Protein AF-0000000085158916 (afdb_homodimer)

Radius of gyration: 24.55 Å; Cα contacts (8 Å, |Δi|>4): 1055; chains: 2; bounding box: 52×73×57 Å

Nearest PDB structures (foldseek):
  4q3l-assembly2_F  TM=7.554E-01  e=3.926E-14  unidentified
  1c4x-assembly1_A  TM=7.833E-01  e=1.422E-12  Rhodococcus jostii RHA1
  1u2e-assembly2_D  TM=7.430E-01  e=1.269E-12  Escherichia coli
  2puh-assembly1_A  TM=7.429E-01  e=1.687E-12  Paraburkholderia xenovorans
  2og1-assembly1_A  TM=7.096E-01  e=4.199E-12  Paraburkholderia xenovorans LB400

InterPro domains:
  IPR000073 Alpha/beta hydrolase fold-1 [PF00561] (23-254)
  IPR000073 Alpha/beta hydrolase fold-1 [PR00111] (45-60)
  IPR000073 Alpha/beta hydrolase fold-1 [PR00111] (90-103)
  IPR000073 Alpha/beta hydrolase fold-1 [PR00111] (211-225)
  IPR029058 Alpha/Beta hydrolase fold [G3DSA:3.40.50.1820] (5-267)
  IPR029058 Alpha/Beta hydrolase fold [SSF53474] (17-265)
  IPR050266 AB hydrolase superfamily [PTHR43798] (17-267)

Structure (mmCIF, N/CA/C/O backbone):
data_AF-0000000085158916-model_v1
#
loop_
_entity.id
_entity.type
_entity.pdbx_description
1 polymer 'ESTERASE/LIPASE 1'
#
loop_
_atom_site.group_PDB
_atom_site.id
_atom_site.type_symbol
_atom_site.label_atom_id
_atom_site.label_alt_id
_atom_site.label_comp_id
_atom_site.label_asym_id
_atom_site.label_entity_id
_atom_site.label_seq_id
_atom_site.pdbx_PDB_ins_code
_atom_site.Cartn_x
_atom_site.Cartn_y
_atom_site.Cartn_z
_atom_site.occupancy
_atom_site.B_iso_or_equiv
_atom_site.auth_seq_id
_atom_site.auth_comp_id
_atom_site.auth_asym_id
_atom_site.auth_atom_id
_atom_site.pdbx_PDB_model_num
ATOM 1 N N . MET A 1 1 ? -24.906 22.922 -4.805 1 52.09 1 MET A N 1
ATOM 2 C CA . MET A 1 1 ? -23.719 22.844 -5.652 1 52.09 1 MET A CA 1
ATOM 3 C C . MET A 1 1 ? -23.172 21.422 -5.707 1 52.09 1 MET A C 1
ATOM 5 O O . MET A 1 1 ? -23.25 20.688 -4.723 1 52.09 1 MET A O 1
ATOM 9 N N . ASN A 1 2 ? -22.891 20.906 -6.875 1 73.06 2 ASN A N 1
ATOM 10 C CA . ASN A 1 2 ? -22.438 19.531 -7.07 1 73.06 2 ASN A CA 1
ATOM 11 C C . ASN A 1 2 ? -21.078 19.297 -6.441 1 73.06 2 ASN A C 1
ATOM 13 O O . ASN A 1 2 ? -20.125 20.031 -6.707 1 73.06 2 ASN A O 1
ATOM 17 N N . GLN A 1 3 ? -20.969 18.641 -5.242 1 89.44 3 GLN A N 1
ATOM 18 C CA . GLN A 1 3 ? -19.75 18.359 -4.504 1 89.44 3 GLN A CA 1
ATOM 19 C C . GLN A 1 3 ? -19.172 17 -4.879 1 89.44 3 GLN A C 1
ATOM 21 O O . GLN A 1 3 ? -19.922 16.094 -5.281 1 89.44 3 GLN A O 1
ATOM 26 N N . THR A 1 4 ? -17.812 17.062 -4.84 1 93.94 4 THR A N 1
ATOM 27 C CA . THR A 1 4 ? -17.125 15.797 -5.078 1 93.94 4 THR A CA 1
ATOM 28 C C . THR A 1 4 ? -17.578 14.727 -4.086 1 93.94 4 THR A C 1
ATOM 30 O O . THR A 1 4 ? -17.672 14.992 -2.885 1 93.94 4 THR A O 1
ATOM 33 N N . LYS A 1 5 ? -17.984 13.609 -4.656 1 94.62 5 LYS A N 1
ATOM 34 C CA . LYS A 1 5 ? -18.422 12.492 -3.82 1 94.62 5 LYS A CA 1
ATOM 35 C C . LYS A 1 5 ? -17.219 11.641 -3.381 1 94.62 5 LYS A C 1
ATOM 37 O O . LYS A 1 5 ? -16.203 11.586 -4.078 1 94.62 5 LYS A O 1
ATOM 42 N N . ILE A 1 6 ? -17.328 11 -2.258 1 96.5 6 ILE A N 1
ATOM 43 C CA . ILE A 1 6 ? -16.297 10.125 -1.718 1 96.5 6 ILE A CA 1
ATOM 44 C C . ILE A 1 6 ? -15.906 9.078 -2.762 1 96.5 6 ILE A C 1
ATOM 46 O O . ILE A 1 6 ? -14.727 8.781 -2.943 1 96.5 6 ILE A O 1
ATOM 50 N N . SER A 1 7 ? -16.906 8.562 -3.482 1 94.69 7 SER A N 1
ATOM 51 C CA . SER A 1 7 ? -16.703 7.5 -4.457 1 94.69 7 SER A CA 1
ATOM 52 C C . SER A 1 7 ? -15.883 7.992 -5.645 1 94.69 7 SER A C 1
ATOM 54 O O . SER A 1 7 ? -15.398 7.188 -6.445 1 94.69 7 SER A O 1
ATOM 56 N N . GLU A 1 8 ? -15.711 9.281 -5.781 1 96.5 8 GLU A N 1
ATOM 57 C CA . GLU A 1 8 ? -14.969 9.852 -6.895 1 96.5 8 GLU A CA 1
ATOM 58 C C . GLU A 1 8 ? -13.5 10.055 -6.531 1 96.5 8 GLU A C 1
ATOM 60 O O . GLU A 1 8 ? -12.703 10.508 -7.355 1 96.5 8 GLU A O 1
ATOM 65 N N . CYS A 1 9 ? -13.156 9.703 -5.328 1 97.75 9 CYS A N 1
ATOM 66 C CA . CYS A 1 9 ? -11.789 9.883 -4.848 1 97.75 9 CYS A CA 1
ATOM 67 C C . CYS A 1 9 ? -11.109 8.547 -4.613 1 97.75 9 CYS A C 1
ATOM 69 O O . CYS A 1 9 ? -11.734 7.602 -4.125 1 97.75 9 CYS A O 1
ATOM 71 N N . LYS A 1 10 ? -9.875 8.484 -4.945 1 97.56 10 LYS A N 1
ATOM 72 C CA . LYS A 1 10 ? -9.109 7.254 -4.738 1 97.56 10 LYS A CA 1
ATOM 73 C C . LYS A 1 10 ? -8.961 6.945 -3.254 1 97.56 10 LYS A C 1
ATOM 75 O O . LYS A 1 10 ? -8.688 7.84 -2.451 1 97.56 10 LYS A O 1
ATOM 80 N N . GLN A 1 11 ? -9.156 5.664 -2.891 1 97.88 11 GLN A N 1
ATOM 81 C CA . GLN A 1 11 ? -9.117 5.324 -1.473 1 97.88 11 GLN A CA 1
ATOM 82 C C . GLN A 1 11 ? -8.398 3.996 -1.243 1 97.88 11 GLN A C 1
ATOM 84 O O . GLN A 1 11 ? -8.391 3.133 -2.125 1 97.88 11 GLN A O 1
ATOM 89 N N . LEU A 1 12 ? -7.816 3.879 -0.162 1 98.38 12 LEU A N 1
ATOM 90 C CA . LEU A 1 12 ? -7.18 2.676 0.365 1 98.38 12 LEU A CA 1
ATOM 91 C C . LEU A 1 12 ? -7.973 2.115 1.542 1 98.38 12 LEU A C 1
ATOM 93 O O . LEU A 1 12 ? -8.352 2.857 2.449 1 98.38 12 LEU A O 1
ATOM 97 N N . ARG A 1 13 ? -8.211 0.789 1.52 1 98.44 13 ARG A N 1
ATOM 98 C CA . ARG A 1 13 ? -8.797 0.077 2.652 1 98.44 13 ARG A CA 1
ATOM 99 C C . ARG A 1 13 ? -8.039 -1.218 2.932 1 98.44 13 ARG A C 1
ATOM 101 O O . ARG A 1 13 ? -7.922 -2.074 2.053 1 98.44 13 ARG A O 1
ATOM 108 N N . ILE A 1 14 ? -7.5 -1.266 4.082 1 98.25 14 ILE A N 1
ATOM 109 C CA . ILE A 1 14 ? -6.898 -2.49 4.598 1 98.25 14 ILE A CA 1
ATOM 110 C C . ILE A 1 14 ? -7.766 -3.062 5.719 1 98.25 14 ILE A C 1
ATOM 112 O O . ILE A 1 14 ? -8.086 -2.361 6.68 1 98.25 14 ILE A O 1
ATOM 116 N N . TYR A 1 15 ? -8.141 -4.277 5.613 1 97.31 15 TYR A N 1
ATOM 117 C CA . TYR A 1 15 ? -8.875 -4.984 6.66 1 97.31 15 TYR A CA 1
ATOM 118 C C . TYR A 1 15 ? -8.039 -6.125 7.234 1 97.31 15 TYR A C 1
ATOM 120 O O . TYR A 1 15 ? -7.438 -6.895 6.484 1 97.31 15 TYR A O 1
ATOM 128 N N . VAL A 1 16 ? -7.953 -6.145 8.492 1 95.62 16 VAL A N 1
ATOM 129 C CA . VAL A 1 16 ? -7.238 -7.227 9.164 1 95.62 16 VAL A CA 1
ATOM 130 C C . VAL A 1 16 ? -8.219 -8.039 10.016 1 95.62 16 VAL A C 1
ATOM 132 O O . VAL A 1 16 ? -9.297 -7.555 10.367 1 95.62 16 VAL A O 1
ATOM 135 N N . PRO A 1 17 ? -7.758 -9.305 10.312 1 90.25 17 PRO A N 1
ATOM 136 C CA . PRO A 1 17 ? -8.602 -10.078 11.227 1 90.25 17 PRO A CA 1
ATOM 137 C C . PRO A 1 17 ? -8.555 -9.555 12.656 1 90.25 17 PRO A C 1
ATOM 139 O O . PRO A 1 17 ? -7.477 -9.227 13.164 1 90.25 17 PRO A O 1
ATOM 142 N N . GLU A 1 18 ? -9.594 -9.453 13.32 1 90.06 18 GLU A N 1
ATOM 143 C CA . GLU A 1 18 ? -9.695 -9.031 14.711 1 90.06 18 GLU A CA 1
ATOM 144 C C . GLU A 1 18 ? -8.953 -7.715 14.945 1 90.06 18 GLU A C 1
ATOM 146 O O . GLU A 1 18 ? -8.031 -7.648 15.758 1 90.06 18 GLU A O 1
ATOM 151 N N . PRO A 1 19 ? -9.32 -6.711 14.289 1 95 19 PRO A N 1
ATOM 152 C CA . PRO A 1 19 ? -8.586 -5.445 14.359 1 95 19 PRO A CA 1
ATOM 153 C C . PRO A 1 19 ? -8.602 -4.832 15.758 1 95 19 PRO A C 1
ATOM 155 O O . PRO A 1 19 ? -9.617 -4.898 16.453 1 95 19 PRO A O 1
ATOM 158 N N . LYS A 1 20 ? -7.43 -4.234 16.188 1 95.69 20 LYS A N 1
ATOM 159 C CA . LYS A 1 20 ? -7.312 -3.484 17.438 1 95.69 20 LYS A CA 1
ATOM 160 C C . LYS A 1 20 ? -7.965 -2.111 17.312 1 95.69 20 LYS A C 1
ATOM 162 O O . LYS A 1 20 ? -8.211 -1.442 18.312 1 95.69 20 LYS A O 1
ATOM 167 N N . GLY A 1 21 ? -8.297 -1.682 16.125 1 96.56 21 GLY A N 1
ATOM 168 C CA . GLY A 1 21 ? -8.891 -0.387 15.828 1 96.56 21 GLY A CA 1
ATOM 169 C C . GLY A 1 21 ? -8.828 -0.028 14.359 1 96.56 21 GLY A C 1
ATOM 170 O O . GLY A 1 21 ? -8.398 -0.838 13.531 1 96.56 21 GLY A O 1
ATOM 171 N N . ASN A 1 22 ? -9.32 1.18 14.008 1 98.38 22 ASN A N 1
ATOM 172 C CA . ASN A 1 22 ? -9.328 1.721 12.648 1 98.38 22 ASN A CA 1
ATOM 173 C C . ASN A 1 22 ? -8.438 2.959 12.539 1 98.38 22 ASN A C 1
ATOM 175 O O . ASN A 1 22 ? -8.719 3.982 13.172 1 98.38 22 ASN A O 1
ATOM 179 N N . ILE A 1 23 ? -7.414 2.838 11.766 1 98.75 23 ILE A N 1
ATOM 180 C CA . ILE A 1 23 ? -6.551 3.992 11.531 1 98.75 23 ILE A CA 1
ATOM 181 C C . ILE A 1 23 ? -6.977 4.707 10.25 1 98.75 23 ILE A C 1
ATOM 183 O O . ILE A 1 23 ? -7.137 4.074 9.203 1 98.75 23 ILE A O 1
ATOM 187 N N . LEU A 1 24 ? -7.258 5.93 10.359 1 98.88 24 LEU A N 1
ATOM 188 C CA . LEU A 1 24 ? -7.473 6.789 9.203 1 98.88 24 LEU A CA 1
ATOM 189 C C . LEU A 1 24 ? -6.293 7.73 9 1 98.88 24 LEU A C 1
ATOM 191 O O . LEU A 1 24 ? -6.012 8.578 9.852 1 98.88 24 LEU A O 1
ATOM 195 N N . PHE A 1 25 ? -5.633 7.574 7.902 1 98.88 25 PHE A N 1
ATOM 196 C CA . PHE A 1 25 ? -4.461 8.391 7.59 1 98.88 25 PHE A CA 1
ATOM 197 C C . PHE A 1 25 ? -4.844 9.57 6.711 1 98.88 25 PHE A C 1
ATOM 199 O O . PHE A 1 25 ? -5.508 9.406 5.688 1 98.88 25 PHE A O 1
ATOM 206 N N . LEU A 1 26 ? -4.441 10.75 7.098 1 98.88 26 LEU A N 1
ATOM 207 C CA . LEU A 1 26 ? -4.652 11.984 6.352 1 98.88 26 LEU A CA 1
ATOM 208 C C . LEU A 1 26 ? -3.338 12.508 5.785 1 98.88 26 LEU A C 1
ATOM 210 O O . LEU A 1 26 ? -2.449 12.914 6.539 1 98.88 26 LEU A O 1
ATOM 214 N N . HIS A 1 27 ? -3.238 12.602 4.453 1 98.56 27 HIS A N 1
ATOM 215 C CA . HIS A 1 27 ? -2.002 12.961 3.773 1 98.56 27 HIS A CA 1
ATOM 216 C C . HIS A 1 27 ? -1.766 14.469 3.82 1 98.56 27 HIS A C 1
ATOM 218 O O . HIS A 1 27 ? -2.68 15.234 4.133 1 98.56 27 HIS A O 1
ATOM 224 N N . GLY A 1 28 ? -0.566 14.93 3.525 1 97.75 28 GLY A N 1
ATOM 225 C CA . GLY A 1 28 ? -0.169 16.328 3.523 1 97.75 28 GLY A CA 1
ATOM 226 C C . GLY A 1 28 ? -0.462 17.031 2.211 1 97.75 28 GLY A C 1
ATOM 227 O O . GLY A 1 28 ? -1.046 16.438 1.302 1 97.75 28 GLY A O 1
ATOM 228 N N . PHE A 1 29 ? -0.005 18.297 2.152 1 96.56 29 PHE A N 1
ATOM 229 C CA . PHE A 1 29 ? -0.169 19.141 0.969 1 96.56 29 PHE A CA 1
ATOM 230 C C . PHE A 1 29 ? 0.651 18.594 -0.195 1 96.56 29 PHE A C 1
ATOM 232 O O . PHE A 1 29 ? 1.81 18.219 -0.019 1 96.56 29 PHE A O 1
ATOM 239 N N . THR A 1 30 ? 0.03 18.469 -1.385 1 95.81 30 THR A N 1
ATOM 240 C CA . THR A 1 30 ? 0.605 18 -2.641 1 95.81 30 THR A CA 1
ATOM 241 C C . THR A 1 30 ? 1 16.531 -2.543 1 95.81 30 THR A C 1
ATOM 243 O O . THR A 1 30 ? 1.696 16 -3.416 1 95.81 30 THR A O 1
ATOM 246 N N . SER A 1 31 ? 0.643 15.891 -1.479 1 96.31 31 SER A N 1
ATOM 247 C CA . SER A 1 31 ? 0.919 14.469 -1.278 1 96.31 31 SER A CA 1
ATOM 248 C C . SER A 1 31 ? -0.297 13.617 -1.623 1 96.31 31 SER A C 1
ATOM 250 O O . SER A 1 31 ? -1.257 14.109 -2.221 1 96.31 31 SER A O 1
ATOM 252 N N . ARG A 1 32 ? -0.231 12.383 -1.43 1 96.69 32 ARG A N 1
ATOM 253 C CA . ARG A 1 32 ? -1.249 11.352 -1.586 1 96.69 32 ARG A CA 1
ATOM 254 C C . ARG A 1 32 ? -0.926 10.133 -0.731 1 96.69 32 ARG A C 1
ATOM 256 O O . ARG A 1 32 ? 0.207 9.969 -0.273 1 96.69 32 ARG A O 1
ATOM 263 N N . PHE A 1 33 ? -1.952 9.281 -0.471 1 97.5 33 PHE A N 1
ATOM 264 C CA . PHE A 1 33 ? -1.701 8.172 0.443 1 97.5 33 PHE A CA 1
ATOM 265 C C . PHE A 1 33 ? -0.699 7.195 -0.156 1 97.5 33 PHE A C 1
ATOM 267 O O . PHE A 1 33 ? 0.011 6.5 0.575 1 97.5 33 PHE A O 1
ATOM 274 N N . GLU A 1 34 ? -0.575 7.148 -1.497 1 95.94 34 GLU A N 1
ATOM 275 C CA . GLU A 1 34 ? 0.334 6.219 -2.162 1 95.94 34 GLU A CA 1
ATOM 276 C C . GLU A 1 34 ? 1.785 6.504 -1.786 1 95.94 34 GLU A C 1
ATOM 278 O O . GLU A 1 34 ? 2.643 5.625 -1.891 1 95.94 34 GLU A O 1
ATOM 283 N N . ASN A 1 35 ? 2.076 7.742 -1.39 1 94.62 35 ASN A N 1
ATOM 284 C CA . ASN A 1 35 ? 3.414 8.102 -0.934 1 94.62 35 ASN A CA 1
ATOM 285 C C . ASN A 1 35 ? 3.707 7.531 0.45 1 94.62 35 ASN A C 1
ATOM 287 O O . ASN A 1 35 ? 4.855 7.539 0.9 1 94.62 35 ASN A O 1
ATOM 291 N N . HIS A 1 36 ? 2.676 7 1.098 1 96.19 36 HIS A N 1
ATOM 292 C CA . HIS A 1 36 ? 2.789 6.543 2.477 1 96.19 36 HIS A CA 1
ATOM 293 C C . HIS A 1 36 ? 2.309 5.102 2.619 1 96.19 36 HIS A C 1
ATOM 295 O O . HIS A 1 36 ? 1.79 4.715 3.67 1 96.19 36 HIS A O 1
ATOM 301 N N . LEU A 1 37 ? 2.432 4.305 1.619 1 95.12 37 LEU A N 1
ATOM 302 C CA . LEU A 1 37 ? 1.893 2.951 1.612 1 95.12 37 LEU A CA 1
ATOM 303 C C . LEU A 1 37 ? 2.564 2.092 2.678 1 95.12 37 LEU A C 1
ATOM 305 O O . LEU A 1 37 ? 1.974 1.127 3.168 1 95.12 37 LEU A O 1
ATOM 309 N N . ASP A 1 38 ? 3.764 2.426 3.064 1 91.81 38 ASP A N 1
ATOM 310 C CA . ASP A 1 38 ? 4.508 1.647 4.051 1 91.81 38 ASP A CA 1
ATOM 311 C C . ASP A 1 38 ? 3.783 1.628 5.395 1 91.81 38 ASP A C 1
ATOM 313 O O . ASP A 1 38 ? 4.043 0.763 6.234 1 91.81 38 ASP A O 1
ATOM 317 N N . ILE A 1 39 ? 2.869 2.57 5.578 1 95.31 39 ILE A N 1
ATOM 318 C CA . ILE A 1 39 ? 2.109 2.615 6.824 1 95.31 39 ILE A CA 1
ATOM 319 C C . ILE A 1 39 ? 1.387 1.287 7.035 1 95.31 39 ILE A C 1
ATOM 321 O O . ILE A 1 39 ? 1.211 0.843 8.172 1 95.31 39 ILE A O 1
ATOM 325 N N . VAL A 1 40 ? 1.049 0.659 5.957 1 94.44 40 VAL A N 1
ATOM 326 C CA . VAL A 1 40 ? 0.31 -0.598 6.012 1 94.44 40 VAL A CA 1
ATOM 327 C C . VAL A 1 40 ? 1.145 -1.656 6.73 1 94.44 40 VAL A C 1
ATOM 329 O O . VAL A 1 40 ? 0.62 -2.424 7.543 1 94.44 40 VAL A O 1
ATOM 332 N N . LYS A 1 41 ? 2.426 -1.669 6.504 1 93.44 41 LYS A N 1
ATOM 333 C CA . LYS A 1 41 ? 3.328 -2.654 7.09 1 93.44 41 LYS A CA 1
ATOM 334 C C . LYS A 1 41 ? 3.529 -2.396 8.586 1 93.44 41 LYS A C 1
ATOM 336 O O . LYS A 1 41 ? 3.818 -3.322 9.344 1 93.44 41 LYS A O 1
ATOM 341 N N . HIS A 1 42 ? 3.346 -1.181 8.977 1 96.06 42 HIS A N 1
ATOM 342 C CA . HIS A 1 42 ? 3.646 -0.799 10.352 1 96.06 42 HIS A CA 1
ATOM 343 C C . HIS A 1 42 ? 2.416 -0.934 11.242 1 96.06 42 HIS A C 1
ATOM 345 O O . HIS A 1 42 ? 2.512 -0.813 12.469 1 96.06 42 HIS A O 1
ATOM 351 N N . PHE A 1 43 ? 1.253 -1.216 10.648 1 96.56 43 PHE A N 1
ATOM 352 C CA . PHE A 1 43 ? 0.031 -1.407 11.422 1 96.56 43 PHE A CA 1
ATOM 353 C C . PHE A 1 43 ? -0.6 -2.76 11.109 1 96.56 43 PHE A C 1
ATOM 355 O O . PHE A 1 43 ? -1.756 -2.828 10.688 1 96.56 43 PHE A O 1
ATOM 362 N N . PRO A 1 44 ? 0.09 -3.82 11.445 1 92.88 44 PRO A N 1
ATOM 363 C CA . PRO A 1 44 ? -0.378 -5.152 11.062 1 92.88 44 PRO A CA 1
ATOM 364 C C . PRO A 1 44 ? -1.673 -5.551 11.766 1 92.88 44 PRO A C 1
ATOM 366 O O . PRO A 1 44 ? -2.414 -6.402 11.266 1 92.88 44 PRO A O 1
ATOM 369 N N . ASP A 1 45 ? -1.991 -4.91 12.898 1 94.44 45 ASP A N 1
ATOM 370 C CA . ASP A 1 45 ? -3.127 -5.34 13.703 1 94.44 45 ASP A CA 1
ATOM 371 C C . ASP A 1 45 ? -4.266 -4.324 13.641 1 94.44 45 ASP A C 1
ATOM 373 O O . ASP A 1 45 ? -5.176 -4.348 14.469 1 94.44 45 ASP A O 1
ATOM 377 N N . TYR A 1 46 ? -4.223 -3.441 12.672 1 97.12 46 TYR A N 1
ATOM 378 C CA . TYR A 1 46 ? -5.23 -2.396 12.539 1 97.12 46 TYR A CA 1
ATOM 379 C C . TYR A 1 46 ? -5.816 -2.371 11.133 1 97.12 46 TYR A C 1
ATOM 381 O O . TYR A 1 46 ? -5.109 -2.633 10.156 1 97.12 46 TYR A O 1
ATOM 389 N N . ASN A 1 47 ? -7.125 -2.09 11.023 1 98.12 47 ASN A N 1
ATOM 390 C CA . ASN A 1 47 ? -7.598 -1.607 9.734 1 98.12 47 ASN A CA 1
ATOM 391 C C . ASN A 1 47 ? -6.984 -0.255 9.383 1 98.12 47 ASN A C 1
ATOM 393 O O . ASN A 1 47 ? -6.758 0.577 10.266 1 98.12 47 ASN A O 1
ATOM 397 N N . VAL A 1 48 ? -6.656 -0.104 8.148 1 98.62 48 VAL A N 1
ATOM 398 C CA . VAL A 1 48 ? -6.078 1.161 7.711 1 98.62 48 VAL A CA 1
ATOM 399 C C . VAL A 1 48 ? -6.891 1.729 6.551 1 98.62 48 VAL A C 1
ATOM 401 O O . VAL A 1 48 ? -7.172 1.024 5.578 1 98.62 48 VAL A O 1
ATOM 404 N N . PHE A 1 49 ? -7.242 2.953 6.715 1 98.81 49 PHE A N 1
ATOM 405 C CA . PHE A 1 49 ? -8 3.666 5.695 1 98.81 49 PHE A CA 1
ATOM 406 C C . PHE A 1 49 ? -7.285 4.949 5.281 1 98.81 49 PHE A C 1
ATOM 408 O O . PHE A 1 49 ? -6.648 5.602 6.109 1 98.81 49 PHE A O 1
ATOM 415 N N . ALA A 1 50 ? -7.383 5.266 4.039 1 98.69 50 ALA A N 1
ATOM 416 C CA . ALA A 1 50 ? -6.898 6.531 3.496 1 98.69 50 ALA A CA 1
ATOM 417 C C . ALA A 1 50 ? -7.68 6.93 2.246 1 98.69 50 ALA A C 1
ATOM 419 O O . ALA A 1 50 ? -8.242 6.074 1.561 1 98.69 50 ALA A O 1
ATOM 420 N N . ILE A 1 51 ? -7.711 8.195 2.01 1 98.62 51 ILE A N 1
ATOM 421 C CA . ILE A 1 51 ? -8.391 8.719 0.828 1 98.62 51 ILE A CA 1
ATOM 422 C C . ILE A 1 51 ? -7.691 9.984 0.346 1 98.62 51 ILE A C 1
ATOM 424 O O . ILE A 1 51 ? -7.277 10.82 1.155 1 98.62 51 ILE A O 1
ATOM 428 N N . ASN A 1 52 ? -7.441 10.062 -0.963 1 98.31 52 ASN A N 1
ATOM 429 C CA . ASN A 1 52 ? -6.941 11.312 -1.522 1 98.31 52 ASN A CA 1
ATOM 430 C C . ASN A 1 52 ? -8.039 12.359 -1.627 1 98.31 52 ASN A C 1
ATOM 432 O O . ASN A 1 52 ? -9.008 12.188 -2.375 1 98.31 52 ASN A O 1
ATOM 436 N N . VAL A 1 53 ? -7.922 13.438 -0.93 1 98.25 53 VAL A N 1
ATOM 437 C CA . VAL A 1 53 ? -8.961 14.461 -0.882 1 98.25 53 VAL A CA 1
ATOM 438 C C . VAL A 1 53 ? -9.055 15.172 -2.234 1 98.25 53 VAL A C 1
ATOM 440 O O . VAL A 1 53 ? -8.156 15.047 -3.07 1 98.25 53 VAL A O 1
ATOM 443 N N . PRO A 1 54 ? -10.125 15.898 -2.439 1 97.81 54 PRO A N 1
ATOM 444 C CA . PRO A 1 54 ? -10.305 16.594 -3.721 1 97.81 54 PRO A CA 1
ATOM 445 C C . PRO A 1 54 ? -9.102 17.453 -4.105 1 97.81 54 PRO A C 1
ATOM 447 O O . PRO A 1 54 ? -8.578 18.188 -3.275 1 97.81 54 PRO A O 1
ATOM 450 N N . GLY A 1 55 ? -8.719 17.266 -5.387 1 96.44 55 GLY A N 1
ATOM 451 C CA . GLY A 1 55 ? -7.602 18.031 -5.906 1 96.44 55 GLY A CA 1
ATOM 452 C C . GLY A 1 55 ? -6.258 17.375 -5.691 1 96.44 55 GLY A C 1
ATOM 453 O O . GLY A 1 55 ? -5.246 17.812 -6.234 1 96.44 55 GLY A O 1
ATOM 454 N N . HIS A 1 56 ? -6.25 16.281 -4.926 1 96.69 56 HIS A N 1
ATOM 455 C CA . HIS A 1 56 ? -5.012 15.562 -4.656 1 96.69 56 HIS A CA 1
ATOM 456 C C . HIS A 1 56 ? -5.062 14.148 -5.215 1 96.69 56 HIS A C 1
ATOM 458 O O . HIS A 1 56 ? -6.129 13.531 -5.254 1 96.69 56 HIS A O 1
ATOM 464 N N . GLY A 1 57 ? -3.896 13.539 -5.613 1 90.06 57 GLY A N 1
ATOM 465 C CA . GLY A 1 57 ? -3.807 12.156 -6.059 1 90.06 57 GLY A CA 1
ATOM 466 C C . GLY A 1 57 ? -4.789 11.82 -7.168 1 90.06 57 GLY A C 1
ATOM 467 O O . GLY A 1 57 ? -5.465 10.789 -7.113 1 90.06 57 GLY A O 1
ATOM 468 N N . ASP A 1 58 ? -5.188 12.539 -8.062 1 85.31 58 ASP A N 1
ATOM 469 C CA . ASP A 1 58 ? -6.039 12.398 -9.242 1 85.31 58 ASP A CA 1
ATOM 470 C C . ASP A 1 58 ? -7.516 12.492 -8.859 1 85.31 58 ASP A C 1
ATOM 472 O O . ASP A 1 58 ? -8.391 12.172 -9.672 1 85.31 58 ASP A O 1
ATOM 476 N N . SER A 1 59 ? -7.73 12.711 -7.543 1 94.31 59 SER A N 1
ATOM 477 C CA . SER A 1 59 ? -9.102 13.008 -7.148 1 94.31 59 SER A CA 1
ATOM 478 C C .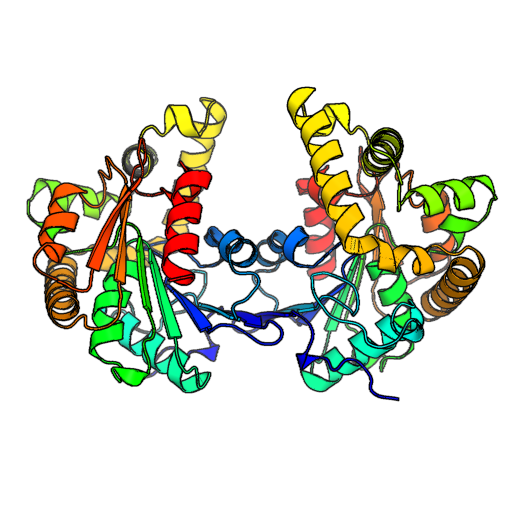 SER A 1 59 ? -9.578 14.328 -7.75 1 94.31 59 SER A C 1
ATOM 480 O O . SER A 1 59 ? -8.875 15.336 -7.676 1 94.31 59 SER A O 1
ATOM 482 N N . PRO A 1 60 ? -10.734 14.273 -8.289 1 93.75 60 PRO A N 1
ATOM 483 C CA . PRO A 1 60 ? -11.227 15.508 -8.906 1 93.75 60 PRO A CA 1
ATOM 484 C C . PRO A 1 60 ? -11.703 16.531 -7.871 1 93.75 60 PRO A C 1
ATOM 486 O O . PRO A 1 60 ? -11.797 16.203 -6.684 1 93.75 60 PRO A O 1
ATOM 489 N N . PHE A 1 61 ? -11.859 17.703 -8.305 1 94.94 61 PHE A N 1
ATOM 490 C CA . PHE A 1 61 ? -12.602 18.719 -7.582 1 94.94 61 PHE A CA 1
ATOM 491 C C . PHE A 1 61 ? -13.477 19.531 -8.531 1 94.94 61 PHE A C 1
ATOM 493 O O . PHE A 1 61 ? -13.156 19.672 -9.711 1 94.94 61 PHE A O 1
ATOM 500 N N . LYS A 1 62 ? -14.617 19.969 -8.109 1 94.44 62 LYS A N 1
ATOM 501 C CA . LYS A 1 62 ? -15.609 20.625 -8.969 1 94.44 62 LYS A CA 1
ATOM 502 C C . LYS A 1 62 ? -15.656 22.125 -8.703 1 94.44 62 LYS A C 1
ATOM 504 O O . LYS A 1 62 ? -16 22.906 -9.594 1 94.44 62 LYS A O 1
ATOM 509 N N . ASP A 1 63 ? -15.25 22.531 -7.488 1 94.75 63 ASP A N 1
ATOM 510 C CA . ASP A 1 63 ? -15.258 23.922 -7.074 1 94.75 63 ASP A CA 1
ATOM 511 C C . ASP A 1 63 ? -14.055 24.25 -6.188 1 94.75 63 ASP A C 1
ATOM 513 O O . ASP A 1 63 ? -13.672 23.438 -5.34 1 94.75 63 ASP A O 1
ATOM 517 N N . PRO A 1 64 ? -13.492 25.5 -6.332 1 94.44 64 PRO A N 1
ATOM 518 C CA . PRO A 1 64 ? -12.336 25.875 -5.512 1 94.44 64 PRO A CA 1
ATOM 519 C C . PRO A 1 64 ? -12.633 25.828 -4.016 1 94.44 64 PRO A C 1
ATOM 521 O O . PRO A 1 64 ? -11.711 25.688 -3.207 1 94.44 64 PRO A O 1
ATOM 524 N N . VAL A 1 65 ? -13.859 25.922 -3.65 1 93.88 65 VAL A N 1
ATOM 525 C CA . VAL A 1 65 ? -14.242 25.859 -2.242 1 93.88 65 VAL A CA 1
ATOM 526 C C . VAL A 1 65 ? -13.844 24.516 -1.66 1 93.88 65 VAL A C 1
ATOM 528 O O . VAL A 1 65 ? -13.625 24.391 -0.453 1 93.88 65 VAL A O 1
ATOM 531 N N . GLU A 1 66 ? -13.656 23.516 -2.527 1 97.38 66 GLU A N 1
ATOM 532 C CA . GLU A 1 66 ? -13.305 22.172 -2.088 1 97.38 66 GLU A CA 1
ATOM 533 C C . GLU A 1 66 ? -11.828 22.078 -1.727 1 97.38 66 GLU A C 1
ATOM 535 O O . GLU A 1 66 ? -11.391 21.078 -1.144 1 97.38 66 GLU A O 1
ATOM 540 N N . LEU A 1 67 ? -11.133 23.125 -2.096 1 97.06 67 LEU A N 1
ATOM 541 C CA . LEU A 1 67 ? -9.703 23.156 -1.816 1 97.06 67 LEU A CA 1
ATOM 542 C C . LEU A 1 67 ? -9.414 24 -0.575 1 97.06 67 LEU A C 1
ATOM 544 O O . LEU A 1 67 ? -8.672 24.984 -0.643 1 97.06 67 LEU A O 1
ATOM 548 N N . ALA A 1 68 ? -10.047 23.672 0.489 1 95.38 68 ALA A N 1
ATOM 549 C CA . ALA A 1 68 ? -9.891 24.328 1.779 1 95.38 68 ALA A CA 1
ATOM 550 C C . ALA A 1 68 ? -9.797 23.312 2.912 1 95.38 68 ALA A C 1
ATOM 552 O O . ALA A 1 68 ? -10.438 22.266 2.863 1 95.38 68 ALA A O 1
ATOM 553 N N . GLY A 1 69 ? -8.992 23.672 3.898 1 93.44 69 GLY A N 1
ATOM 554 C CA . GLY A 1 69 ? -8.805 22.781 5.027 1 93.44 69 GLY A CA 1
ATOM 555 C C . GLY A 1 69 ? -10.102 22.406 5.711 1 93.44 69 GLY A C 1
ATOM 556 O O . GLY A 1 69 ? -10.297 21.234 6.074 1 93.44 69 GLY A O 1
ATOM 557 N N . GLU A 1 70 ? -10.945 23.406 5.945 1 92.69 70 GLU A N 1
ATOM 558 C CA . GLU A 1 70 ? -12.227 23.141 6.594 1 92.69 70 GLU A CA 1
ATOM 559 C C . GLU A 1 70 ? -13.086 22.203 5.766 1 92.69 70 GLU A C 1
ATOM 561 O O . GLU A 1 70 ? -13.797 21.359 6.316 1 92.69 70 GLU A O 1
ATOM 566 N N . TYR A 1 71 ? -13.047 22.359 4.469 1 97.12 71 TYR A N 1
ATOM 567 C CA . TYR A 1 71 ? -13.781 21.453 3.598 1 97.12 71 TYR A CA 1
ATOM 568 C C . TYR A 1 71 ? -13.258 20.016 3.746 1 97.12 71 TYR A C 1
ATOM 570 O O . TYR A 1 71 ? -14.047 19.078 3.85 1 97.12 71 TYR A O 1
ATOM 578 N N . TYR A 1 72 ? -11.938 19.906 3.781 1 98.38 72 TYR A N 1
ATOM 579 C CA . TYR A 1 72 ? -11.336 18.594 3.885 1 98.38 72 TYR A CA 1
ATOM 580 C C . TYR A 1 72 ? -11.734 17.906 5.188 1 98.38 72 TYR A C 1
ATOM 582 O O . TYR A 1 72 ? -11.945 16.688 5.223 1 98.38 72 TYR A O 1
ATOM 590 N N . ALA A 1 73 ? -11.859 18.672 6.273 1 98.5 73 ALA A N 1
ATOM 591 C CA . ALA A 1 73 ? -12.305 18.078 7.535 1 98.5 73 ALA A CA 1
ATOM 592 C C . ALA A 1 73 ? -13.695 17.469 7.391 1 98.5 73 ALA A C 1
ATOM 594 O O . ALA A 1 73 ? -13.938 16.344 7.824 1 98.5 73 ALA A O 1
ATOM 595 N N . HIS A 1 74 ? -14.57 18.156 6.77 1 98.25 74 HIS A N 1
ATOM 596 C CA . HIS A 1 74 ? -15.922 17.656 6.555 1 98.25 74 HIS A CA 1
ATOM 597 C C . HIS A 1 74 ? -15.922 16.469 5.594 1 98.25 74 HIS A C 1
ATOM 599 O O . HIS A 1 74 ? -16.703 15.539 5.758 1 98.25 74 HIS A O 1
ATOM 605 N N . PHE A 1 75 ? -15.062 16.578 4.613 1 98.44 75 PHE A N 1
ATOM 606 C CA . PHE A 1 75 ? -14.922 15.477 3.656 1 98.44 75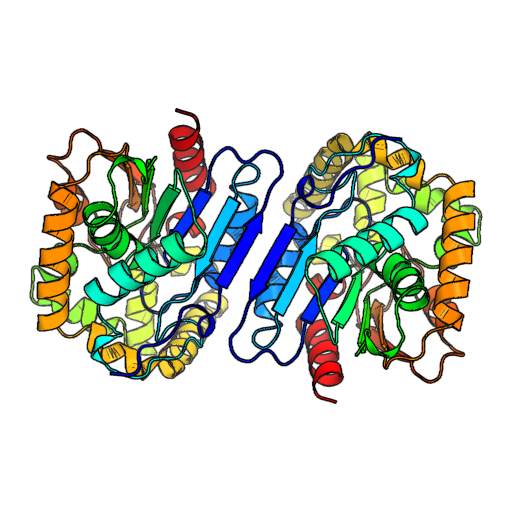 PHE A CA 1
ATOM 607 C C . PHE A 1 75 ? -14.516 14.195 4.359 1 98.44 75 PHE A C 1
ATOM 609 O O . PHE A 1 75 ? -15.109 13.133 4.129 1 98.44 75 PHE A O 1
ATOM 616 N N . TYR A 1 76 ? -13.531 14.273 5.242 1 98.69 76 TYR A N 1
ATOM 617 C CA . TYR A 1 76 ? -13.078 13.109 6 1 98.69 76 TYR A CA 1
ATOM 618 C C . TYR A 1 76 ? -14.18 12.617 6.941 1 98.69 76 TYR A C 1
ATOM 620 O O . TYR A 1 76 ? -14.312 11.414 7.168 1 98.69 76 TYR A O 1
ATOM 628 N N . LYS A 1 77 ? -14.945 13.547 7.547 1 98.5 77 LYS A N 1
ATOM 629 C CA . LYS A 1 77 ? -16.094 13.156 8.375 1 98.5 77 LYS A CA 1
ATOM 630 C C . LYS A 1 77 ? -17.078 12.305 7.578 1 98.5 77 LYS A C 1
ATOM 632 O O . LYS A 1 77 ? -17.547 11.273 8.062 1 98.5 77 LYS A O 1
ATOM 637 N N . GLU A 1 78 ? -17.359 12.75 6.371 1 98.12 78 GLU A N 1
ATOM 638 C CA . GLU A 1 78 ? -18.266 12 5.504 1 98.12 78 GLU A CA 1
ATOM 639 C C . GLU A 1 78 ? -17.703 10.617 5.18 1 98.12 78 GLU A C 1
ATOM 641 O O . GLU A 1 78 ? -18.438 9.633 5.129 1 98.12 78 GLU A O 1
ATOM 646 N N . PHE A 1 79 ? -16.422 10.562 4.969 1 98.5 79 PHE A N 1
ATOM 647 C CA . PHE A 1 79 ? -15.75 9.305 4.676 1 98.5 79 PHE A CA 1
ATOM 648 C C . PHE A 1 79 ? -15.898 8.328 5.84 1 98.5 79 PHE A C 1
ATOM 650 O O . PHE A 1 79 ? -16.25 7.164 5.641 1 98.5 79 PHE A O 1
ATOM 657 N N . ILE A 1 80 ? -15.711 8.812 7.055 1 98.44 80 ILE A N 1
ATOM 658 C CA . ILE A 1 80 ? -15.852 8.023 8.273 1 98.44 80 ILE A CA 1
ATOM 659 C C . ILE A 1 80 ? -17.281 7.516 8.398 1 98.44 80 ILE A C 1
ATOM 661 O O . ILE A 1 80 ? -17.516 6.344 8.695 1 98.44 80 ILE A O 1
ATOM 665 N N . GLU A 1 81 ? -18.219 8.391 8.148 1 97.69 81 GLU A N 1
ATOM 666 C CA . GLU A 1 81 ? -19.641 8.055 8.258 1 97.69 81 GLU A CA 1
ATOM 667 C C . GLU A 1 81 ? -20.047 7.016 7.223 1 97.69 81 GLU A C 1
ATOM 669 O O . GLU A 1 81 ? -20.75 6.062 7.539 1 97.69 81 GLU A O 1
ATOM 674 N N . GLU A 1 82 ? -19.562 7.207 6.031 1 97.25 82 GLU A N 1
ATOM 675 C CA . GLU A 1 82 ? -19.891 6.285 4.953 1 97.25 82 GLU A CA 1
ATOM 676 C C . GLU A 1 82 ? -19.375 4.883 5.242 1 97.25 82 GLU A C 1
ATOM 678 O O . GLU A 1 82 ? -20.047 3.891 4.938 1 97.25 82 GLU A O 1
ATOM 683 N N . LEU A 1 83 ? -18.234 4.797 5.812 1 97.38 83 LEU A N 1
ATOM 684 C CA . LEU A 1 83 ? -17.625 3.498 6.09 1 97.38 83 LEU A CA 1
ATOM 685 C C . LEU A 1 83 ? -18.078 2.971 7.449 1 97.38 83 LEU A C 1
ATOM 687 O O . LEU A 1 83 ? -17.719 1.857 7.84 1 97.38 83 LEU A O 1
ATOM 691 N N . LYS A 1 84 ? -18.828 3.781 8.18 1 97.19 84 LYS A N 1
ATOM 692 C CA . LYS A 1 84 ? -19.328 3.438 9.508 1 97.19 84 LYS A CA 1
ATOM 693 C C . LYS A 1 84 ? -18.188 3.053 10.445 1 97.19 84 LYS A C 1
ATOM 695 O O . LYS A 1 84 ? -18.25 2.037 11.141 1 97.19 84 LYS A O 1
ATOM 700 N N . LEU A 1 85 ? -17.141 3.822 10.375 1 96.88 85 LEU A N 1
ATOM 701 C CA . LEU A 1 85 ? -15.984 3.566 11.234 1 96.88 85 LEU A CA 1
ATOM 702 C C . LEU A 1 85 ? -16.266 4.004 12.672 1 96.88 85 LEU A C 1
ATOM 704 O O . LEU A 1 85 ? -16.875 5.051 12.891 1 96.88 85 LEU A O 1
ATOM 708 N N . ASP A 1 86 ? -15.883 3.15 13.562 1 93.94 86 ASP A N 1
ATOM 709 C CA . ASP A 1 86 ? -15.945 3.482 14.984 1 93.94 86 ASP A CA 1
ATOM 710 C C . ASP A 1 86 ? -14.578 3.338 15.641 1 93.94 86 ASP A C 1
ATOM 712 O O . ASP A 1 86 ? -13.648 2.795 15.039 1 93.94 86 ASP A O 1
ATOM 716 N N . SER A 1 87 ? -14.422 4.027 16.719 1 93.12 87 SER A N 1
ATOM 717 C CA . SER A 1 87 ? -13.172 3.938 17.469 1 93.12 87 SER A CA 1
ATOM 718 C C . SER A 1 87 ? -11.969 4.227 16.578 1 93.12 87 SER A C 1
ATOM 720 O O . SER A 1 87 ? -11.047 3.416 16.484 1 93.12 87 SER A O 1
ATOM 722 N N . VAL A 1 88 ? -11.961 5.379 15.977 1 98.19 88 VAL A N 1
ATOM 723 C CA . VAL A 1 88 ? -10.984 5.711 14.945 1 98.19 88 VAL A CA 1
ATOM 724 C C . VAL A 1 88 ? -9.734 6.301 15.586 1 98.19 88 VAL A C 1
ATOM 726 O O . VAL A 1 88 ? -9.82 7.07 16.547 1 98.19 88 VAL A O 1
ATOM 729 N N . ILE A 1 89 ? -8.633 5.871 15.156 1 98.75 89 ILE A N 1
ATOM 730 C CA . ILE A 1 89 ? -7.344 6.516 15.391 1 98.75 89 ILE A CA 1
ATOM 731 C C . ILE A 1 89 ? -6.984 7.402 14.203 1 98.75 89 ILE A C 1
ATOM 733 O O . ILE A 1 89 ? -6.793 6.91 13.086 1 98.75 89 ILE A O 1
ATOM 737 N N . LEU A 1 90 ? -6.957 8.695 14.438 1 98.88 90 LEU A N 1
ATOM 738 C CA . LEU A 1 90 ? -6.645 9.648 13.375 1 98.88 90 LEU A CA 1
ATOM 739 C C . LEU A 1 90 ? -5.145 9.906 13.297 1 98.88 90 LEU A C 1
ATOM 741 O O . LEU A 1 90 ? -4.512 10.234 14.305 1 98.88 90 LEU A O 1
ATOM 745 N N . MET A 1 91 ? -4.594 9.703 12.148 1 98.94 91 MET A N 1
ATOM 746 C CA . MET A 1 91 ? -3.178 9.961 11.906 1 98.94 91 MET A CA 1
ATOM 747 C C . MET A 1 91 ? -2.99 10.938 10.758 1 98.94 91 MET A C 1
ATOM 749 O O . MET A 1 91 ? -3.416 10.664 9.633 1 98.94 91 MET A O 1
ATOM 753 N N . GLY A 1 92 ? -2.385 12.039 11.031 1 98.88 92 GLY A N 1
ATOM 754 C CA . GLY A 1 92 ? -2.23 13.047 9.992 1 98.88 92 GLY A CA 1
ATOM 755 C C . GLY A 1 92 ? -0.82 13.602 9.906 1 98.88 92 GLY A C 1
ATOM 756 O O . GLY A 1 92 ? -0.164 13.812 10.922 1 98.88 92 GLY A O 1
ATOM 757 N N . HIS A 1 93 ? -0.372 13.836 8.68 1 98.69 93 HIS A N 1
ATOM 758 C CA . HIS A 1 93 ? 0.928 14.438 8.406 1 98.69 93 HIS A CA 1
ATOM 759 C C . HIS A 1 93 ? 0.773 15.82 7.781 1 98.69 93 HIS A C 1
ATOM 761 O O . HIS A 1 93 ? 0.011 15.992 6.828 1 98.69 93 HIS A O 1
ATOM 767 N N . SER A 1 94 ? 1.542 16.797 8.328 1 97.5 94 SER A N 1
ATOM 768 C CA . SER A 1 94 ? 1.611 18.125 7.727 1 97.5 94 SER A CA 1
ATOM 769 C C . SER A 1 94 ? 0.221 18.719 7.559 1 97.5 94 SER A C 1
ATOM 771 O O . SER A 1 94 ? -0.523 18.859 8.531 1 97.5 94 SER A O 1
ATOM 773 N N . MET A 1 95 ? -0.28 18.984 6.371 1 97.25 95 MET A N 1
ATOM 774 C CA . MET A 1 95 ? -1.64 19.453 6.133 1 97.25 95 MET A CA 1
ATOM 775 C C . MET A 1 95 ? -2.664 18.5 6.734 1 97.25 95 MET A C 1
ATOM 777 O O . MET A 1 95 ? -3.623 18.938 7.375 1 97.25 95 MET A O 1
ATOM 781 N N . GLY A 1 96 ? -2.391 17.234 6.531 1 98.62 96 GLY A N 1
ATOM 782 C CA . GLY A 1 96 ? -3.27 16.234 7.113 1 98.62 96 GLY A CA 1
ATOM 783 C C . GLY A 1 96 ? -3.32 16.281 8.625 1 98.62 96 GLY A C 1
ATOM 784 O O . GLY A 1 96 ? -4.352 15.984 9.227 1 98.62 96 GLY A O 1
ATOM 785 N N . GLY A 1 97 ? -2.199 16.625 9.234 1 98.75 97 GLY A N 1
ATOM 786 C CA . GLY A 1 97 ? -2.186 16.844 10.672 1 98.75 97 GLY A CA 1
ATOM 787 C C . GLY A 1 97 ? -3.053 18.016 11.109 1 98.75 97 GLY A C 1
ATOM 788 O O . GLY A 1 97 ? -3.818 17.906 12.062 1 98.75 97 GLY A O 1
ATOM 789 N N . GLY A 1 98 ? -2.887 19.109 10.414 1 98.5 98 GLY A N 1
ATOM 790 C CA . GLY A 1 98 ? -3.762 20.234 10.688 1 98.5 98 GLY A CA 1
ATOM 791 C C . GLY A 1 98 ? -5.234 19.906 10.539 1 98.5 98 GLY A C 1
ATOM 792 O O . GLY A 1 98 ? -6.043 20.234 11.406 1 98.5 98 GLY A O 1
ATOM 793 N N . ILE A 1 99 ? -5.578 19.234 9.469 1 98.75 99 ILE A N 1
ATOM 794 C CA . ILE A 1 99 ? -6.957 18.844 9.188 1 98.75 99 ILE A CA 1
ATOM 795 C C . ILE A 1 99 ? -7.465 17.922 10.281 1 98.75 99 ILE A C 1
ATOM 797 O O . ILE A 1 99 ? -8.633 17.984 10.672 1 98.75 99 ILE A O 1
ATOM 801 N N . THR A 1 100 ? -6.59 17.078 10.789 1 98.81 100 THR A N 1
ATOM 802 C CA . THR A 1 100 ? -6.938 16.141 11.852 1 98.81 100 THR A CA 1
ATOM 803 C C . THR A 1 100 ? -7.418 16.891 13.094 1 98.81 100 THR A C 1
ATOM 805 O O . THR A 1 100 ? -8.383 16.469 13.7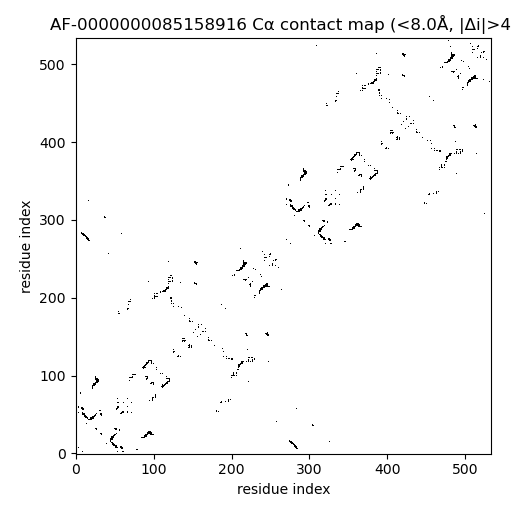42 1 98.81 100 THR A O 1
ATOM 808 N N . THR A 1 101 ? -6.781 18 13.422 1 98.44 101 THR A N 1
ATOM 809 C CA . THR A 1 101 ? -7.184 18.781 14.578 1 98.44 101 THR A CA 1
ATOM 810 C C . THR A 1 101 ? -8.578 19.375 14.383 1 98.44 101 THR A C 1
ATOM 812 O O . THR A 1 101 ? -9.391 19.375 15.305 1 98.44 101 THR A O 1
ATOM 815 N N . ILE A 1 102 ? -8.875 19.828 13.188 1 98.56 102 ILE A N 1
ATOM 816 C CA . ILE A 1 102 ? -10.195 20.359 12.875 1 98.56 102 ILE A CA 1
ATOM 817 C C . ILE A 1 102 ? -11.219 19.234 12.891 1 98.56 102 ILE A C 1
ATOM 819 O O . ILE A 1 102 ? -12.289 19.359 13.492 1 98.56 102 ILE A O 1
ATOM 823 N N . LEU A 1 103 ? -10.859 18.094 12.297 1 98.75 103 LEU A N 1
ATOM 824 C CA . LEU A 1 103 ? -11.734 16.953 12.125 1 98.75 103 LEU A CA 1
ATOM 825 C C . LEU A 1 103 ? -12.18 16.391 13.477 1 98.75 103 LEU A C 1
ATOM 827 O O . LEU A 1 103 ? -13.367 16.172 13.703 1 98.75 103 LEU A O 1
ATOM 831 N N . GLN A 1 104 ? -11.203 16.141 14.367 1 98.12 104 GLN A N 1
ATOM 832 C CA . GLN A 1 104 ? -11.562 15.578 15.664 1 98.12 104 GLN A CA 1
ATOM 833 C C . GLN A 1 104 ? -12.516 16.5 16.422 1 98.12 104 GLN A C 1
ATOM 835 O O . GLN A 1 104 ? -13.359 16.047 17.188 1 98.12 104 GLN A O 1
ATOM 840 N N . GLY A 1 105 ? -12.461 17.797 16.188 1 96.94 105 GLY A N 1
ATOM 841 C CA . GLY A 1 105 ? -13.32 18.781 16.828 1 96.94 105 GLY A CA 1
ATOM 842 C C . GLY A 1 105 ? -14.766 18.703 16.375 1 96.94 105 GLY A C 1
ATOM 843 O O . GLY A 1 105 ? -15.664 19.172 17.078 1 96.94 105 GLY A O 1
ATOM 844 N N . ILE A 1 106 ? -15.031 18.188 15.234 1 96.94 106 ILE A N 1
ATOM 845 C CA . ILE A 1 106 ? -16.391 18.172 14.703 1 96.94 106 ILE A CA 1
ATOM 846 C C . ILE A 1 106 ? -16.938 16.75 14.727 1 96.94 106 ILE A C 1
ATOM 848 O O . ILE A 1 106 ? -18.062 16.5 14.273 1 96.94 106 ILE A O 1
ATOM 852 N N 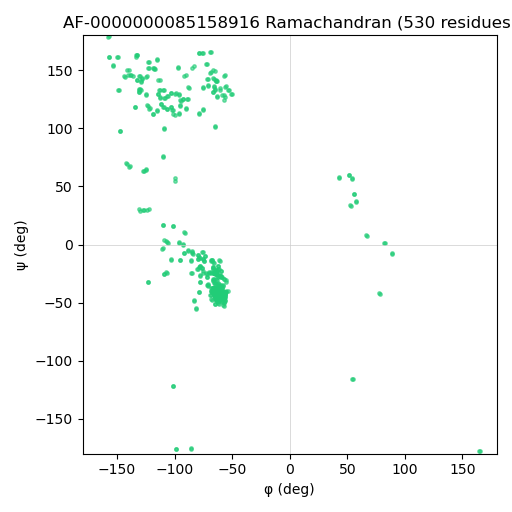. LEU A 1 107 ? -16.172 15.797 15.266 1 97.44 107 LEU A N 1
ATOM 853 C CA . LEU A 1 107 ? -16.625 14.422 15.445 1 97.44 107 LEU A CA 1
ATOM 854 C C . LEU A 1 107 ? -17.125 14.195 16.875 1 97.44 107 LEU A C 1
ATOM 856 O O . LEU A 1 107 ? -16.688 14.875 17.797 1 97.44 107 LEU A O 1
ATOM 860 N N . PRO A 1 108 ? -18.094 13.195 17.016 1 96.38 108 PRO A N 1
ATOM 861 C CA . PRO A 1 108 ? -18.375 12.781 18.391 1 96.38 108 PRO A CA 1
ATOM 862 C C . PRO A 1 108 ? -17.125 12.328 19.141 1 96.38 108 PRO A C 1
ATOM 864 O O . PRO A 1 108 ? -16.328 11.57 18.594 1 96.38 108 PRO A O 1
ATOM 867 N N . LYS A 1 109 ? -17.016 12.773 20.359 1 93.56 109 LYS A N 1
ATOM 868 C CA . LYS A 1 109 ? -15.805 12.5 21.125 1 93.56 109 LYS A CA 1
ATOM 869 C C . LYS A 1 109 ? -15.594 11 21.312 1 93.56 109 LYS A C 1
ATOM 871 O O . LYS A 1 109 ? -14.453 10.531 21.344 1 93.56 109 LYS A O 1
ATOM 876 N N . SER A 1 110 ? -16.656 10.258 21.297 1 94.25 110 SER A N 1
ATOM 877 C CA . SER A 1 110 ? -16.594 8.82 21.516 1 94.25 110 SER A CA 1
ATOM 878 C C . SER A 1 110 ? -16.031 8.094 20.281 1 94.25 110 SER A C 1
ATOM 880 O O . SER A 1 110 ? -15.617 6.941 20.375 1 94.25 110 SER A O 1
ATOM 882 N N . LEU A 1 111 ? -15.992 8.797 19.219 1 96.5 111 LEU A N 1
ATOM 883 C CA . LEU A 1 111 ? -15.586 8.18 17.969 1 96.5 111 LEU A CA 1
ATOM 884 C C . LEU A 1 111 ? -14.07 8.188 17.828 1 96.5 111 LEU A C 1
ATOM 886 O O . LEU A 1 111 ? -13.5 7.355 17.109 1 96.5 111 LEU A O 1
ATOM 890 N N . VAL A 1 112 ? -13.406 9.109 18.484 1 97.88 112 VAL A N 1
ATOM 891 C CA . VAL A 1 112 ? -11.969 9.281 18.328 1 97.88 112 VAL A CA 1
ATOM 892 C C . VAL A 1 112 ? -11.234 8.609 19.484 1 97.88 112 VAL A C 1
ATOM 894 O O . VAL A 1 112 ? -11.281 9.094 20.609 1 97.88 112 VAL A O 1
ATOM 897 N N . LYS A 1 113 ? -10.562 7.59 19.188 1 97.81 113 LYS A N 1
ATOM 898 C CA . LYS A 1 113 ? -9.867 6.805 20.203 1 97.81 113 LYS A CA 1
ATOM 899 C C . LYS A 1 113 ? -8.508 7.418 20.531 1 97.81 113 LYS A C 1
ATOM 901 O O . LYS A 1 113 ? -8.133 7.52 21.703 1 97.81 113 LYS A O 1
ATOM 906 N N . LYS A 1 114 ? -7.73 7.742 19.547 1 98.69 114 LYS A N 1
ATOM 907 C CA . LYS A 1 114 ? -6.406 8.352 19.656 1 98.69 114 LYS A CA 1
ATOM 908 C C . LYS A 1 114 ? -6.109 9.242 18.453 1 98.69 114 LYS A C 1
ATOM 910 O O . LYS A 1 114 ? -6.77 9.141 17.422 1 98.69 114 LYS A O 1
ATOM 915 N N . ILE A 1 115 ? -5.148 10.109 18.641 1 98.81 115 ILE A N 1
ATOM 916 C CA . ILE A 1 115 ? -4.711 11 17.578 1 98.81 115 ILE A CA 1
ATOM 917 C C . ILE A 1 115 ? -3.188 10.961 17.469 1 98.81 115 ILE A C 1
ATOM 919 O O . ILE A 1 115 ? -2.482 10.969 18.484 1 98.81 115 ILE A O 1
ATOM 923 N N . ILE A 1 116 ? -2.719 10.844 16.266 1 98.94 116 ILE A N 1
ATOM 924 C CA . ILE A 1 116 ? -1.293 10.922 15.961 1 98.94 116 ILE A CA 1
ATOM 925 C C . ILE A 1 116 ? -1.041 12.047 14.961 1 98.94 116 ILE A C 1
ATOM 927 O O . ILE A 1 116 ? -1.521 12 13.82 1 98.94 116 ILE A O 1
ATOM 931 N N . LEU A 1 117 ? -0.32 13.016 15.359 1 98.94 117 LEU A N 1
ATOM 932 C CA . LEU A 1 117 ? 0.026 14.156 14.531 1 98.94 117 LEU A CA 1
ATOM 933 C C . LEU A 1 117 ? 1.519 14.172 14.211 1 98.94 117 LEU A C 1
ATOM 935 O O . LEU A 1 117 ? 2.35 14.125 15.125 1 98.94 117 LEU A O 1
ATOM 939 N N . VAL A 1 118 ? 1.803 14.258 12.922 1 98.88 118 VAL A N 1
ATOM 940 C CA . VAL A 1 118 ? 3.197 14.273 12.492 1 98.88 118 VAL A CA 1
ATOM 941 C C . VAL A 1 118 ? 3.504 15.578 11.773 1 98.88 118 VAL A C 1
ATOM 943 O O . VAL A 1 118 ? 3.014 15.82 10.664 1 98.88 118 VAL A O 1
ATOM 946 N N . ASN A 1 119 ? 4.328 16.391 12.367 1 98.38 119 ASN A N 1
ATOM 947 C CA . ASN A 1 119 ? 4.656 17.703 11.812 1 98.38 119 ASN A CA 1
ATOM 948 C C . ASN A 1 119 ? 3.418 18.406 11.281 1 98.38 119 ASN A C 1
ATOM 950 O O . ASN A 1 119 ? 3.398 18.859 10.133 1 98.38 119 ASN A O 1
ATOM 954 N N . PRO A 1 120 ? 2.463 18.594 12.133 1 98.5 120 PRO A N 1
ATOM 955 C CA . PRO A 1 120 ? 1.184 19.125 11.656 1 98.5 120 PRO A CA 1
ATOM 956 C C . PRO A 1 120 ? 1.267 20.594 11.258 1 98.5 120 PRO A C 1
ATOM 958 O O . PRO A 1 120 ? 1.97 21.375 11.914 1 98.5 120 PRO A O 1
ATOM 961 N N . ALA A 1 121 ? 0.539 20.906 10.203 1 96.88 121 ALA A N 1
ATOM 962 C CA . ALA A 1 121 ? 0.328 22.328 9.914 1 96.88 121 ALA A CA 1
ATOM 963 C C . ALA A 1 121 ? -0.309 23.047 11.109 1 96.88 121 ALA A C 1
ATOM 965 O O . ALA A 1 121 ? -1.117 22.453 11.828 1 96.88 121 ALA A O 1
ATOM 966 N N . ASN A 1 122 ? 0.04 24.266 11.328 1 96.12 122 ASN A N 1
ATOM 967 C CA . ASN A 1 122 ? -0.514 25.109 12.383 1 96.12 122 ASN A CA 1
ATOM 968 C C . ASN A 1 122 ? -0.352 26.594 12.055 1 96.12 122 ASN A C 1
ATOM 970 O O . ASN A 1 122 ? 0.19 26.953 11.008 1 96.12 122 ASN A O 1
ATOM 974 N N . ARG A 1 123 ? -0.813 27.422 12.891 1 92.88 123 ARG A N 1
ATOM 975 C CA . ARG A 1 123 ? -0.895 28.859 12.617 1 92.88 123 ARG A CA 1
ATOM 976 C C . ARG A 1 123 ? 0.495 29.469 12.5 1 92.88 123 ARG A C 1
ATOM 978 O O . ARG A 1 123 ? 0.649 30.562 11.969 1 92.88 123 ARG A O 1
ATOM 985 N N . GLU A 1 124 ? 1.478 28.797 12.922 1 89.75 124 GLU A N 1
ATOM 986 C CA . GLU A 1 124 ? 2.818 29.359 12.961 1 89.75 124 GLU A CA 1
ATOM 987 C C . GLU A 1 124 ? 3.477 29.328 11.586 1 89.75 124 GLU A C 1
ATOM 989 O O . GLU A 1 124 ? 4.496 29.984 11.359 1 89.75 124 GLU A O 1
ATOM 994 N N . VAL A 1 125 ? 2.887 28.594 10.648 1 85.75 125 VAL A N 1
ATOM 995 C CA . VAL A 1 125 ? 3.467 28.453 9.32 1 85.75 125 VAL A CA 1
ATOM 996 C C . VAL A 1 125 ? 3.428 29.797 8.594 1 85.75 125 VAL A C 1
ATOM 998 O O . VAL A 1 125 ? 4.18 30.016 7.645 1 85.75 125 VAL A O 1
ATOM 1001 N N . ILE A 1 126 ? 2.537 30.75 9.086 1 81.88 126 ILE A N 1
ATOM 1002 C CA . ILE A 1 126 ? 2.414 32.031 8.406 1 81.88 126 ILE A CA 1
ATOM 1003 C C . ILE A 1 126 ? 2.504 33.156 9.422 1 81.88 126 ILE A C 1
ATOM 1005 O O . ILE A 1 126 ? 1.812 34.188 9.297 1 81.88 126 ILE A O 1
ATOM 1009 N N . SER A 1 127 ? 3.205 32.938 10.414 1 82.38 127 SER A N 1
ATOM 1010 C CA . SER A 1 127 ? 3.211 33.875 11.531 1 82.38 127 SER A CA 1
ATOM 1011 C C . SER A 1 127 ? 4.07 35.094 11.211 1 82.38 127 SER A C 1
ATOM 1013 O O . SER A 1 127 ? 3.969 36.125 11.883 1 82.38 127 SER A O 1
ATOM 1015 N N . THR A 1 128 ? 4.969 35.031 10.219 1 81.12 128 THR A N 1
ATOM 1016 C CA . THR A 1 128 ? 5.805 36.156 9.773 1 81.12 128 THR A CA 1
ATOM 1017 C C . THR A 1 128 ? 5.777 36.25 8.25 1 81.12 128 THR A C 1
ATOM 1019 O O . THR A 1 128 ? 5.406 35.312 7.559 1 81.12 128 THR A O 1
ATOM 1022 N N . ASP A 1 129 ? 6.164 37.344 7.785 1 80.88 129 ASP A N 1
ATOM 1023 C CA . ASP A 1 129 ? 6.23 37.562 6.34 1 80.88 129 ASP A CA 1
ATOM 1024 C C . ASP A 1 129 ? 7.184 36.562 5.684 1 80.88 129 ASP A C 1
ATOM 1026 O O . ASP A 1 129 ? 6.926 36.062 4.578 1 80.88 129 ASP A O 1
ATOM 1030 N N . GLN A 1 130 ? 8.219 36.375 6.348 1 80.69 130 GLN A N 1
ATOM 1031 C CA . GLN A 1 130 ? 9.203 35.438 5.836 1 80.69 130 GLN A CA 1
ATOM 1032 C C . GLN A 1 130 ? 8.602 34.031 5.703 1 80.69 130 GLN A C 1
ATOM 1034 O O . GLN A 1 130 ? 8.828 33.344 4.707 1 80.69 130 GLN A O 1
ATOM 1039 N N . LYS A 1 131 ? 7.848 33.75 6.641 1 85 131 LYS A N 1
ATOM 1040 C CA . LYS A 1 131 ? 7.211 32.438 6.621 1 85 131 LYS A CA 1
ATOM 1041 C C . LYS A 1 131 ? 6.129 32.375 5.547 1 85 131 LYS A C 1
ATOM 1043 O O . LYS A 1 131 ? 5.969 31.344 4.891 1 85 131 LYS A O 1
ATOM 1048 N N . VAL A 1 132 ? 5.512 33.438 5.391 1 84.62 132 VAL A N 1
ATOM 1049 C CA . VAL A 1 132 ? 4.516 33.5 4.328 1 84.62 132 VAL A CA 1
ATOM 1050 C C . VAL A 1 132 ? 5.18 33.281 2.977 1 84.62 132 VAL A C 1
ATOM 1052 O O . VAL A 1 132 ? 4.68 32.5 2.156 1 84.62 132 VAL A O 1
ATOM 1055 N N . GLU A 1 133 ? 6.312 33.875 2.777 1 81.75 133 GLU A N 1
ATOM 1056 C CA . GLU A 1 133 ? 7.043 33.719 1.525 1 81.75 133 GLU A CA 1
ATOM 1057 C C . GLU A 1 133 ? 7.48 32.25 1.332 1 81.75 133 GLU A C 1
ATOM 1059 O O . GLU A 1 133 ? 7.438 31.734 0.216 1 81.75 133 GLU A O 1
ATOM 1064 N N . HIS A 1 134 ? 7.855 31.672 2.389 1 81.31 134 HIS A N 1
ATOM 1065 C CA . HIS A 1 134 ? 8.312 30.297 2.354 1 81.31 134 HIS A CA 1
ATOM 1066 C C . HIS A 1 134 ? 7.188 29.344 1.951 1 81.31 134 HIS A C 1
ATOM 1068 O O . HIS A 1 134 ? 7.395 28.438 1.142 1 81.31 134 HIS A O 1
ATOM 1074 N N . ILE A 1 135 ? 6.035 29.578 2.473 1 81.81 135 ILE A N 1
ATOM 1075 C CA . ILE A 1 135 ? 4.914 28.672 2.213 1 81.81 135 ILE A CA 1
ATOM 1076 C C . ILE A 1 135 ? 4.449 28.828 0.768 1 81.81 135 ILE A C 1
ATOM 1078 O O . ILE A 1 135 ? 4.035 27.859 0.13 1 81.81 135 ILE A O 1
ATOM 1082 N N . ILE A 1 136 ? 4.547 30.047 0.297 1 81.88 136 ILE A N 1
ATOM 1083 C CA . ILE A 1 136 ? 4.156 30.297 -1.086 1 81.88 136 ILE A CA 1
ATOM 1084 C C . ILE A 1 136 ? 5.086 29.531 -2.029 1 81.88 136 ILE A C 1
ATOM 1086 O O . ILE A 1 136 ? 4.652 29.031 -3.07 1 81.88 136 ILE A O 1
ATOM 1090 N N . LYS A 1 137 ? 6.266 29.359 -1.574 1 83.94 137 LYS A N 1
ATOM 1091 C CA . LYS A 1 137 ? 7.277 28.703 -2.395 1 83.94 137 LYS A CA 1
ATOM 1092 C C . LYS A 1 137 ? 7.047 27.188 -2.441 1 83.94 137 LYS A C 1
ATOM 1094 O O . LYS A 1 137 ? 7.703 26.484 -3.207 1 83.94 137 LYS A O 1
ATOM 1099 N N . MET A 1 138 ? 6.113 26.75 -1.673 1 88.69 138 MET A N 1
ATOM 1100 C CA . MET A 1 138 ? 5.777 25.328 -1.72 1 88.69 138 MET A CA 1
ATOM 1101 C C . MET A 1 138 ? 5.219 24.938 -3.086 1 88.69 138 MET A C 1
ATOM 1103 O O . MET A 1 138 ? 5.16 23.766 -3.428 1 88.69 138 MET A O 1
ATOM 1107 N N . MET A 1 139 ? 4.711 25.891 -3.811 1 92.5 139 MET A N 1
ATOM 1108 C CA . MET A 1 139 ? 4.312 25.734 -5.203 1 92.5 139 MET A CA 1
ATOM 1109 C C . MET A 1 139 ? 5.246 26.5 -6.133 1 92.5 139 MET A C 1
ATOM 1111 O O . MET A 1 139 ? 4.855 27.516 -6.711 1 92.5 139 MET A O 1
ATOM 1115 N N . PRO A 1 140 ? 6.414 25.922 -6.324 1 91.75 140 PRO A N 1
ATOM 1116 C CA . PRO A 1 140 ? 7.457 26.641 -7.051 1 91.75 140 PRO A CA 1
ATOM 1117 C C . PRO A 1 140 ? 7.184 26.734 -8.547 1 91.75 140 PRO A C 1
ATOM 1119 O O . PRO A 1 140 ? 6.551 25.828 -9.117 1 91.75 140 PRO A O 1
ATOM 1122 N N . ASN A 1 141 ? 7.773 27.75 -9.141 1 90.75 141 ASN A N 1
ATOM 1123 C CA . ASN A 1 141 ? 7.625 27.953 -10.57 1 90.75 141 ASN A CA 1
ATOM 1124 C C . ASN A 1 141 ? 8.875 27.516 -11.336 1 90.75 141 ASN A C 1
ATOM 1126 O O . ASN A 1 141 ? 8.852 27.391 -12.562 1 90.75 141 ASN A O 1
ATOM 1130 N N . THR A 1 142 ? 9.93 27.312 -10.578 1 93.44 142 THR A N 1
ATOM 1131 C CA . THR A 1 142 ? 11.188 26.938 -11.219 1 93.44 142 THR A CA 1
ATOM 1132 C C . THR A 1 142 ? 11.828 25.75 -10.516 1 93.44 142 THR A C 1
ATOM 1134 O O . THR A 1 142 ? 11.461 25.422 -9.391 1 93.44 142 THR A O 1
ATOM 1137 N N . ILE A 1 143 ? 12.719 25.141 -11.148 1 94.75 143 ILE A N 1
ATOM 1138 C CA . ILE A 1 143 ? 13.477 24.031 -10.57 1 94.75 143 ILE A CA 1
ATOM 1139 C C . ILE A 1 143 ? 14.297 24.531 -9.383 1 94.75 143 ILE A C 1
ATOM 1141 O O . ILE A 1 143 ? 14.43 23.844 -8.375 1 94.75 143 ILE A O 1
ATOM 1145 N N . GLU A 1 144 ? 14.828 25.734 -9.516 1 92.44 144 GLU A N 1
ATOM 1146 C CA . GLU A 1 144 ? 15.617 26.328 -8.445 1 92.44 144 GLU A CA 1
ATOM 1147 C C . GLU A 1 144 ? 14.781 26.547 -7.184 1 92.44 144 GLU A C 1
ATOM 1149 O O . GLU A 1 144 ? 15.25 26.281 -6.074 1 92.44 144 GLU A O 1
ATOM 1154 N N . ASP A 1 145 ? 13.617 27 -7.383 1 92.38 145 ASP A N 1
ATOM 1155 C CA . ASP A 1 145 ? 12.711 27.172 -6.242 1 92.38 145 ASP A CA 1
ATOM 1156 C C . ASP A 1 145 ? 12.359 25.812 -5.629 1 92.38 145 ASP A C 1
ATOM 1158 O O . ASP A 1 145 ? 12.164 25.703 -4.418 1 92.38 145 ASP A O 1
ATOM 1162 N N . THR A 1 146 ? 12.281 24.797 -6.473 1 94.69 146 THR A N 1
ATOM 1163 C CA . THR A 1 146 ? 11.977 23.453 -5.996 1 94.69 146 THR A CA 1
ATOM 1164 C C . THR A 1 146 ? 13.094 22.922 -5.098 1 94.69 146 THR A C 1
ATOM 1166 O O . THR A 1 146 ? 12.836 22.203 -4.137 1 94.69 146 THR A O 1
ATOM 1169 N N . LYS A 1 147 ? 14.25 23.312 -5.414 1 94.62 147 LYS A N 1
ATOM 1170 C CA . LYS A 1 147 ? 15.391 22.953 -4.574 1 94.62 147 LYS A CA 1
ATOM 1171 C C . LYS A 1 147 ? 15.219 23.484 -3.154 1 94.62 147 LYS A C 1
ATOM 1173 O O . LYS A 1 147 ? 15.523 22.781 -2.186 1 94.62 147 LYS A O 1
ATOM 1178 N N . VAL A 1 148 ? 14.734 24.688 -3.043 1 91.25 148 VAL A N 1
ATOM 1179 C CA . VAL A 1 148 ? 14.5 25.312 -1.74 1 91.25 148 VAL A CA 1
ATOM 1180 C C . VAL A 1 148 ? 13.453 24.5 -0.972 1 91.25 148 VAL A C 1
ATOM 1182 O O . VAL A 1 148 ? 13.609 24.266 0.227 1 91.25 148 VAL A O 1
ATOM 1185 N N . VAL A 1 149 ? 12.469 24.062 -1.682 1 92.12 149 VAL A N 1
ATOM 1186 C CA . VAL A 1 149 ? 11.406 23.281 -1.066 1 92.12 149 VAL A CA 1
ATOM 1187 C C . VAL A 1 149 ? 11.969 21.953 -0.554 1 92.12 149 VAL A C 1
ATOM 1189 O O . VAL A 1 149 ? 11.781 21.609 0.614 1 92.12 149 VAL A O 1
ATOM 1192 N N . ILE A 1 150 ? 12.664 21.234 -1.381 1 94.69 150 ILE A N 1
ATOM 1193 C CA . ILE A 1 150 ? 13.227 19.938 -1.021 1 94.69 150 ILE A CA 1
ATOM 1194 C C . ILE A 1 150 ? 14.172 20.109 0.172 1 94.69 150 ILE A C 1
ATOM 1196 O O . ILE A 1 150 ? 14.125 19.312 1.116 1 94.69 150 ILE A O 1
ATOM 1200 N N . ASP A 1 151 ? 14.953 21.156 0.148 1 93.19 151 ASP A N 1
ATOM 1201 C CA . ASP A 1 151 ? 15.906 21.391 1.231 1 93.19 151 ASP A CA 1
ATOM 1202 C C . ASP A 1 151 ? 15.172 21.688 2.541 1 93.19 151 ASP A C 1
ATOM 1204 O O . ASP A 1 151 ? 15.688 21.391 3.621 1 93.19 151 ASP A O 1
ATOM 1208 N N . SER A 1 152 ? 14.023 22.25 2.447 1 91.12 152 SER A N 1
ATOM 1209 C CA . SER A 1 152 ? 13.258 22.594 3.643 1 91.12 152 SER A CA 1
ATOM 1210 C C . SER A 1 152 ? 12.531 21.359 4.199 1 91.12 152 SER A C 1
ATOM 1212 O O . SER A 1 152 ? 12.148 21.344 5.371 1 91.12 152 SER A O 1
ATOM 1214 N N . LEU A 1 153 ? 12.312 20.328 3.395 1 93.19 153 LEU A N 1
ATOM 1215 C CA . LEU A 1 153 ? 11.562 19.141 3.789 1 93.19 153 LEU A CA 1
ATOM 1216 C C . LEU A 1 153 ? 12.422 18.219 4.648 1 93.19 153 LEU A C 1
ATOM 1218 O O . LEU A 1 153 ? 11.898 17.484 5.488 1 93.19 153 LEU A O 1
ATOM 1222 N N . TYR A 1 154 ? 13.75 18.297 4.465 1 95.69 154 TYR A N 1
ATOM 1223 C CA . TYR A 1 154 ? 14.641 17.344 5.109 1 95.69 154 TYR A CA 1
ATOM 1224 C C . TYR A 1 154 ? 15.602 18.062 6.051 1 95.69 154 TYR A C 1
ATOM 1226 O O . TYR A 1 154 ? 15.977 19.203 5.82 1 95.69 154 TYR A O 1
ATOM 1234 N N . TYR A 1 155 ? 16.031 17.312 7.094 1 96.19 155 TYR A N 1
ATOM 1235 C CA . TYR A 1 155 ? 17.062 17.812 8 1 96.19 155 TYR A CA 1
ATOM 1236 C C . TYR A 1 155 ? 18.344 18.125 7.242 1 96.19 155 TYR A C 1
ATOM 1238 O O . TYR A 1 155 ? 18.938 19.188 7.422 1 96.19 155 TYR A O 1
ATOM 1246 N N . ASN A 1 156 ? 18.734 17.281 6.418 1 95.56 156 ASN A N 1
ATOM 1247 C CA . ASN A 1 156 ? 19.828 17.406 5.457 1 95.56 156 ASN A CA 1
ATOM 1248 C C . ASN A 1 156 ? 19.531 16.625 4.172 1 95.56 156 ASN A C 1
ATOM 1250 O O . ASN A 1 156 ? 19.844 15.445 4.07 1 95.56 156 ASN A O 1
ATOM 1254 N N . ALA A 1 157 ? 19.047 17.328 3.174 1 94.75 157 ALA A N 1
ATOM 1255 C CA . ALA A 1 157 ? 18.578 16.703 1.944 1 94.75 157 ALA A CA 1
ATOM 1256 C C . ALA A 1 157 ? 19.734 16.031 1.199 1 94.75 157 ALA A C 1
ATOM 1258 O O . ALA A 1 157 ? 19.594 14.891 0.737 1 94.75 157 ALA A O 1
ATOM 1259 N N . LYS A 1 158 ? 20.844 16.703 1.126 1 93.31 158 LYS A N 1
ATOM 1260 C CA . LYS A 1 158 ? 21.969 16.156 0.393 1 93.31 158 LYS A CA 1
ATOM 1261 C C . LYS A 1 158 ? 22.469 14.859 1.03 1 93.31 158 LYS A C 1
ATOM 1263 O O . LYS A 1 158 ? 22.797 13.906 0.328 1 93.31 158 LYS A O 1
ATOM 1268 N N . ASP A 1 159 ? 22.516 14.883 2.336 1 93.25 159 ASP A N 1
ATOM 1269 C CA . ASP A 1 159 ? 22.891 13.672 3.043 1 93.25 159 ASP A CA 1
ATOM 1270 C C . ASP A 1 159 ? 21.859 12.562 2.85 1 93.25 159 ASP A C 1
ATOM 1272 O O . ASP A 1 159 ? 22.219 11.391 2.705 1 93.25 159 ASP A O 1
ATOM 1276 N N . PHE A 1 160 ? 20.609 12.953 2.822 1 93.31 160 PHE A N 1
ATOM 1277 C CA . PHE A 1 160 ? 19.516 11.984 2.699 1 93.31 160 PHE A CA 1
ATOM 1278 C C . PHE A 1 160 ? 19.578 11.273 1.351 1 93.31 160 PHE A C 1
ATOM 1280 O O . PHE A 1 160 ? 19.469 10.047 1.281 1 93.31 160 PHE A O 1
ATOM 1287 N N . PHE A 1 161 ? 19.812 11.953 0.26 1 93.44 161 PHE A N 1
ATOM 1288 C CA . PHE A 1 161 ? 19.781 11.383 -1.079 1 93.44 161 PHE A CA 1
ATOM 1289 C C . PHE A 1 161 ? 21.125 10.758 -1.433 1 93.44 161 PHE A C 1
ATOM 1291 O O . PHE A 1 161 ? 21.234 10.031 -2.418 1 93.44 161 PHE A O 1
ATOM 1298 N N . GLN A 1 162 ? 22.188 11.047 -0.655 1 89.5 162 GLN A N 1
ATOM 1299 C CA . GLN A 1 162 ? 23.484 10.367 -0.605 1 89.5 162 GLN A CA 1
ATOM 1300 C C . GLN A 1 162 ? 24.359 10.773 -1.778 1 89.5 1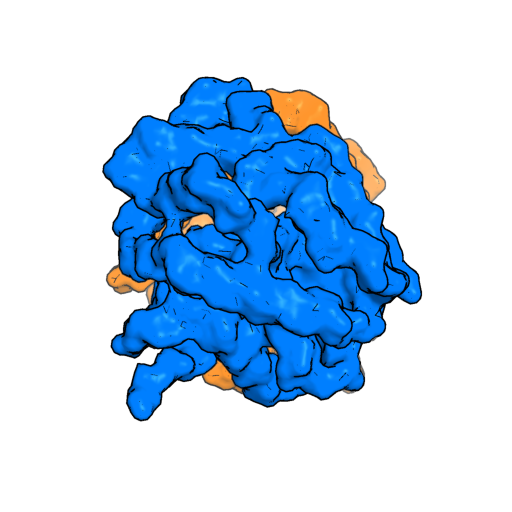62 GLN A C 1
ATOM 1302 O O . GLN A 1 162 ? 25.578 10.922 -1.624 1 89.5 162 GLN A O 1
ATOM 1307 N N . THR A 1 163 ? 23.719 10.883 -3.061 1 93.5 163 THR A N 1
ATOM 1308 C CA . THR A 1 163 ? 24.516 11.289 -4.223 1 93.5 163 THR A CA 1
ATOM 1309 C C . THR A 1 163 ? 23.906 12.539 -4.863 1 93.5 163 THR A C 1
ATOM 1311 O O . THR A 1 163 ? 22.703 12.781 -4.758 1 93.5 163 THR A O 1
ATOM 1314 N N . GLU A 1 164 ? 24.812 13.289 -5.484 1 94 164 GLU A N 1
ATOM 1315 C CA . GLU A 1 164 ? 24.359 14.484 -6.188 1 94 164 GLU A CA 1
ATOM 1316 C C . GLU A 1 164 ? 23.344 14.133 -7.281 1 94 164 GLU A C 1
ATOM 1318 O O . GLU A 1 164 ? 22.375 14.859 -7.492 1 94 164 GLU A O 1
ATOM 1323 N N . GLN A 1 165 ? 23.562 13.062 -7.918 1 94.62 165 GLN A N 1
ATOM 1324 C CA . GLN A 1 165 ? 22.672 12.617 -8.984 1 94.62 165 GLN A CA 1
ATOM 1325 C C . GLN A 1 165 ? 21.281 12.289 -8.438 1 94.62 165 GLN A C 1
ATOM 1327 O O . GLN A 1 165 ? 20.281 12.703 -9.016 1 94.62 165 GLN A O 1
ATOM 1332 N N . ALA A 1 166 ? 21.266 11.555 -7.367 1 92.38 166 ALA A N 1
ATOM 1333 C CA . ALA A 1 166 ? 19.984 11.219 -6.73 1 92.38 166 ALA A CA 1
ATOM 1334 C C . ALA A 1 166 ? 19.281 12.469 -6.23 1 92.38 166 ALA A C 1
ATOM 1336 O O . ALA A 1 166 ? 18.047 12.578 -6.352 1 92.38 166 ALA A O 1
ATOM 1337 N N . TYR A 1 167 ? 20.062 13.367 -5.668 1 95.5 167 TYR A N 1
ATOM 1338 C CA . TYR A 1 167 ? 19.531 14.625 -5.168 1 95.5 167 TYR A CA 1
ATOM 1339 C C . TYR A 1 167 ? 18.922 15.445 -6.297 1 95.5 167 TYR A C 1
ATOM 1341 O O . TYR A 1 167 ? 17.766 15.898 -6.195 1 95.5 167 TYR A O 1
ATOM 1349 N N . GLU A 1 168 ? 19.562 15.594 -7.391 1 96.19 168 GLU A N 1
ATOM 1350 C CA . GLU A 1 168 ? 19.094 16.359 -8.539 1 96.19 168 GLU A CA 1
ATOM 1351 C C . GLU A 1 168 ? 17.875 15.688 -9.172 1 96.19 168 GLU A C 1
ATOM 1353 O O . GLU A 1 168 ? 16.938 16.359 -9.617 1 96.19 168 GLU A O 1
ATOM 1358 N N . PHE A 1 169 ? 17.938 14.438 -9.18 1 94.81 169 PHE A N 1
ATOM 1359 C CA . PHE A 1 169 ? 16.797 13.695 -9.719 1 94.81 169 PHE A CA 1
ATOM 1360 C C . PHE A 1 169 ? 15.547 13.922 -8.875 1 94.81 169 PHE A C 1
ATOM 1362 O O . PHE A 1 169 ? 14.453 14.086 -9.414 1 94.81 169 PHE A O 1
ATOM 1369 N N . ALA A 1 170 ? 15.719 13.891 -7.625 1 94.81 170 ALA A N 1
ATOM 1370 C CA . ALA A 1 170 ? 14.602 14.125 -6.715 1 94.81 170 ALA A CA 1
ATOM 1371 C C . ALA A 1 170 ? 13.984 15.5 -6.938 1 94.81 170 ALA A C 1
ATOM 1373 O O . ALA A 1 170 ? 12.766 15.648 -6.961 1 94.81 170 ALA A O 1
ATOM 1374 N N . ILE A 1 171 ? 14.82 16.469 -7.105 1 96.38 171 ILE A N 1
ATOM 1375 C CA . ILE A 1 171 ? 14.367 17.844 -7.328 1 96.38 171 ILE A CA 1
ATOM 1376 C C . ILE A 1 171 ? 13.578 17.922 -8.625 1 96.38 171 ILE A C 1
ATOM 1378 O O . ILE A 1 171 ? 12.461 18.438 -8.648 1 96.38 171 ILE A O 1
ATOM 1382 N N . LYS A 1 172 ? 14.125 17.359 -9.625 1 96.38 172 LYS A N 1
ATOM 1383 C CA . LYS A 1 172 ? 13.469 17.391 -10.93 1 96.38 172 LYS A CA 1
ATOM 1384 C C . LYS A 1 172 ? 12.148 16.625 -10.898 1 96.38 172 LYS A C 1
ATOM 1386 O O . LYS A 1 172 ? 11.141 17.094 -11.438 1 96.38 172 LYS A O 1
ATOM 1391 N N . SER A 1 173 ? 12.18 15.484 -10.297 1 95.19 173 SER A N 1
ATOM 1392 C CA . SER A 1 173 ? 10.969 14.664 -10.195 1 95.19 173 SER A CA 1
ATOM 1393 C C . SER A 1 173 ? 9.875 15.383 -9.414 1 95.19 173 SER A C 1
ATOM 1395 O O . SER A 1 173 ? 8.711 15.375 -9.82 1 95.19 173 SER A O 1
ATOM 1397 N N . TYR A 1 174 ? 10.273 15.969 -8.352 1 94.75 174 TYR A N 1
ATOM 1398 C CA . TYR A 1 174 ? 9.312 16.688 -7.531 1 94.75 174 TYR A CA 1
ATOM 1399 C C . TYR A 1 174 ? 8.75 17.891 -8.281 1 94.75 174 TYR A C 1
ATOM 1401 O O . TYR A 1 174 ? 7.547 18.156 -8.227 1 94.75 174 TYR A O 1
ATOM 1409 N N . TYR A 1 175 ? 9.617 18.594 -8.953 1 95.56 175 TYR A N 1
ATOM 1410 C CA . TYR A 1 175 ? 9.172 19.719 -9.758 1 95.56 175 TYR A CA 1
ATOM 1411 C C . TYR A 1 175 ? 8.117 19.297 -10.766 1 95.56 175 TYR A C 1
ATOM 1413 O O . TYR A 1 175 ? 7.062 19.922 -10.883 1 95.56 175 TYR A O 1
ATOM 1421 N N . ASP A 1 176 ? 8.391 18.234 -11.461 1 95.31 176 ASP A N 1
ATOM 1422 C CA . ASP A 1 176 ? 7.465 17.719 -12.469 1 95.31 176 ASP A CA 1
ATOM 1423 C C . ASP A 1 176 ? 6.121 17.344 -11.844 1 95.31 176 ASP A C 1
ATOM 1425 O O . ASP A 1 176 ? 5.066 17.609 -12.422 1 95.31 176 ASP A O 1
ATOM 1429 N N . GLU A 1 177 ? 6.152 16.766 -10.688 1 93.56 177 GLU A N 1
ATOM 1430 C CA . GLU A 1 177 ? 4.934 16.391 -9.984 1 93.56 177 GLU A CA 1
ATOM 1431 C C . GLU A 1 177 ? 4.117 17.609 -9.594 1 93.56 177 GLU A C 1
ATOM 1433 O O . GLU A 1 177 ? 2.896 17.625 -9.75 1 93.56 177 GLU A O 1
ATOM 1438 N N . LEU A 1 178 ? 4.805 18.609 -9.102 1 94.44 178 LEU A N 1
ATOM 1439 C CA . LEU A 1 178 ? 4.133 19.812 -8.641 1 94.44 178 LEU A CA 1
ATOM 1440 C C . LEU A 1 178 ? 3.486 20.562 -9.805 1 94.44 178 LEU A C 1
ATOM 1442 O O . LEU A 1 178 ? 2.434 21.172 -9.648 1 94.44 178 LEU A O 1
ATOM 1446 N N . GLN A 1 179 ? 4.094 20.438 -10.969 1 94.06 179 GLN A N 1
ATOM 1447 C CA . GLN A 1 179 ? 3.539 21.109 -12.141 1 94.06 179 GLN A CA 1
ATOM 1448 C C . GLN A 1 179 ? 2.188 20.516 -12.531 1 94.06 179 GLN A C 1
ATOM 1450 O O . GLN A 1 179 ? 1.337 21.203 -13.086 1 94.06 179 GLN A O 1
ATOM 1455 N N . LYS A 1 180 ? 1.94 19.297 -12.18 1 92.81 180 LYS A N 1
ATOM 1456 C CA . LYS A 1 180 ? 0.673 18.641 -12.469 1 92.81 180 LYS A CA 1
ATOM 1457 C C . LYS A 1 180 ? -0.407 19.062 -11.477 1 92.81 180 LYS A C 1
ATOM 1459 O O . LYS A 1 180 ? -1.588 18.766 -11.672 1 92.81 180 LYS A O 1
ATOM 1464 N N . MET A 1 181 ? -0.012 19.781 -10.414 1 95.5 181 MET A N 1
ATOM 1465 C CA . MET A 1 181 ? -0.935 20.156 -9.344 1 95.5 181 MET A CA 1
ATOM 1466 C C . MET A 1 181 ? -0.977 21.672 -9.164 1 95.5 181 MET A C 1
ATOM 1468 O O . MET A 1 181 ? -1.121 22.156 -8.039 1 95.5 181 MET A O 1
ATOM 1472 N N . LYS A 1 182 ? -0.778 22.391 -10.156 1 94.06 182 LYS A N 1
ATOM 1473 C CA . LYS A 1 182 ? -0.722 23.844 -10.086 1 94.06 182 LYS A CA 1
ATOM 1474 C C . LYS A 1 182 ? -2.027 24.422 -9.547 1 94.06 182 LYS A C 1
ATOM 1476 O O . LYS A 1 182 ? -2.039 25.516 -8.969 1 94.06 182 LYS A O 1
ATOM 1481 N N . HIS A 1 183 ? -3.135 23.688 -9.766 1 95.19 183 HIS A N 1
ATOM 1482 C CA . HIS A 1 183 ? -4.438 24.141 -9.289 1 95.19 183 HIS A CA 1
ATOM 1483 C C . HIS A 1 183 ? -4.445 24.266 -7.766 1 95.19 183 HIS A C 1
ATOM 1485 O O . HIS A 1 183 ? -5.316 24.938 -7.203 1 95.19 183 HIS A O 1
ATOM 1491 N N . LEU A 1 184 ? -3.5 23.75 -7.07 1 96.56 184 LEU A N 1
ATOM 1492 C CA . LEU A 1 184 ? -3.445 23.781 -5.613 1 96.56 184 LEU A CA 1
ATOM 1493 C C . LEU A 1 184 ? -2.82 25.078 -5.117 1 96.56 184 LEU A C 1
ATOM 1495 O O . LEU A 1 184 ? -2.814 25.344 -3.912 1 96.56 184 LEU A O 1
ATOM 1499 N N . ARG A 1 185 ? -2.326 25.906 -5.977 1 94.94 185 ARG A N 1
ATOM 1500 C CA . ARG A 1 185 ? -1.688 27.172 -5.602 1 94.94 185 ARG A CA 1
ATOM 1501 C C . ARG A 1 185 ? -2.621 28.016 -4.75 1 94.94 185 ARG A C 1
ATOM 1503 O O . ARG A 1 185 ? -2.174 28.719 -3.838 1 94.94 185 ARG A O 1
ATOM 1510 N N . ILE A 1 186 ? -3.852 27.922 -4.98 1 95.5 186 ILE A N 1
ATOM 1511 C CA . ILE A 1 186 ? -4.84 28.734 -4.277 1 95.5 186 ILE A CA 1
ATOM 1512 C C . ILE A 1 186 ? -4.816 28.391 -2.787 1 95.5 186 ILE A C 1
ATOM 1514 O O . ILE A 1 186 ? -5.215 29.203 -1.953 1 95.5 186 ILE A O 1
ATOM 1518 N N . MET A 1 187 ? -4.336 27.25 -2.43 1 95.69 187 MET A N 1
ATOM 1519 C CA . MET A 1 187 ? -4.359 26.812 -1.04 1 95.69 187 MET A CA 1
ATOM 1520 C C . MET A 1 187 ? -3.279 27.516 -0.224 1 95.69 187 MET A C 1
ATOM 1522 O O . MET A 1 187 ? -3.357 27.562 1.005 1 95.69 187 MET A O 1
ATOM 1526 N N . VAL A 1 188 ? -2.311 28.031 -0.911 1 93 188 VAL A N 1
ATOM 1527 C CA . VAL A 1 188 ? -1.21 28.656 -0.182 1 93 188 VAL A CA 1
ATOM 1528 C C . VAL A 1 188 ? -1.368 30.172 -0.204 1 93 188 VAL A C 1
ATOM 1530 O O . VAL A 1 188 ? -0.432 30.906 0.122 1 93 188 VAL A O 1
ATOM 1533 N N . ASP A 1 189 ? -2.572 30.547 -0.557 1 92.81 189 ASP A N 1
ATOM 1534 C CA . ASP A 1 189 ? -2.914 31.953 -0.39 1 92.81 189 ASP A CA 1
ATOM 1535 C C . ASP A 1 189 ? -2.824 32.375 1.076 1 92.81 189 ASP A C 1
ATOM 1537 O O . ASP A 1 189 ? -3.361 31.703 1.954 1 92.81 189 ASP A O 1
ATOM 1541 N N . PRO A 1 190 ? -2.178 33.5 1.352 1 91.69 190 PRO A N 1
ATOM 1542 C CA . PRO A 1 190 ? -1.941 33.906 2.742 1 91.69 190 PRO A CA 1
ATOM 1543 C C . PRO A 1 190 ? -3.234 34.062 3.543 1 91.69 190 PRO A C 1
ATOM 1545 O O . PRO A 1 190 ? -3.285 33.656 4.715 1 91.69 190 PRO A O 1
ATOM 1548 N N . ASN A 1 191 ? -4.281 34.656 2.957 1 92.25 191 ASN A N 1
ATOM 1549 C CA . ASN A 1 191 ? -5.543 34.781 3.672 1 92.25 191 ASN A CA 1
ATOM 1550 C C . ASN A 1 191 ? -6.188 33.438 3.971 1 92.25 191 ASN A C 1
ATOM 1552 O O . ASN A 1 191 ? -6.742 33.25 5.055 1 92.25 191 ASN A O 1
ATOM 1556 N N . ARG A 1 192 ? -6.121 32.562 3.07 1 93.62 192 ARG A N 1
ATOM 1557 C CA . ARG A 1 192 ? -6.641 31.203 3.277 1 93.62 192 ARG A CA 1
ATOM 1558 C C . ARG A 1 192 ? -5.844 30.469 4.352 1 93.62 192 ARG A C 1
ATOM 1560 O O . ARG A 1 192 ? -6.422 29.797 5.207 1 93.62 192 ARG A O 1
ATOM 1567 N N . MET A 1 193 ? -4.586 30.688 4.305 1 93.31 193 MET A N 1
ATOM 1568 C CA . MET A 1 193 ? -3.713 30.031 5.273 1 93.31 193 MET A CA 1
ATOM 1569 C C . MET A 1 193 ? -3.961 30.578 6.68 1 93.31 193 MET A C 1
ATOM 1571 O O . MET A 1 193 ? -3.91 29.828 7.656 1 93.31 193 MET A O 1
ATOM 1575 N N . LYS A 1 194 ? -4.148 31.844 6.758 1 93.75 194 LYS A N 1
ATOM 1576 C CA . LYS A 1 194 ? -4.457 32.438 8.055 1 93.75 194 LYS A CA 1
ATOM 1577 C C . LYS A 1 194 ? -5.746 31.875 8.633 1 93.75 194 LYS A C 1
ATOM 1579 O O . LYS A 1 194 ? -5.797 31.516 9.82 1 93.75 194 LYS A O 1
ATOM 1584 N N . ARG A 1 195 ? -6.758 31.812 7.824 1 95.06 195 ARG A N 1
ATOM 1585 C CA . ARG A 1 195 ? -8.023 31.234 8.25 1 95.06 195 ARG A CA 1
ATOM 1586 C C . ARG A 1 195 ? -7.848 29.781 8.656 1 95.06 195 ARG A C 1
ATOM 1588 O O . ARG A 1 195 ? -8.352 29.344 9.695 1 95.06 195 ARG A O 1
ATOM 1595 N N . PHE A 1 196 ? -7.141 29.062 7.84 1 95.94 196 PHE A N 1
ATOM 1596 C CA . PHE A 1 196 ? -6.848 27.672 8.133 1 95.94 196 PHE A CA 1
ATOM 1597 C C . PHE A 1 196 ? -6.133 27.531 9.469 1 95.94 196 PHE A C 1
ATOM 1599 O O . PHE A 1 196 ? -6.516 26.703 10.305 1 95.94 196 PHE A O 1
ATOM 1606 N N . GLY A 1 197 ? -5.137 28.375 9.695 1 96 197 GLY A N 1
ATOM 1607 C CA . GLY A 1 197 ? -4.406 28.375 10.953 1 96 197 GLY A CA 1
ATOM 1608 C C . GLY A 1 197 ? -5.293 28.625 12.156 1 96 197 GLY A C 1
ATOM 1609 O O . GLY A 1 197 ? -5.129 28 13.203 1 96 197 GLY A O 1
ATOM 1610 N N . GLN A 1 198 ? -6.215 29.516 12 1 96.62 198 GLN A N 1
ATOM 1611 C CA . GLN A 1 198 ? -7.148 29.828 13.078 1 96.62 198 GLN A CA 1
ATOM 1612 C C . GLN A 1 198 ? -8.039 28.625 13.398 1 96.62 198 GLN A C 1
ATOM 1614 O O . GLN A 1 198 ? -8.242 28.297 14.57 1 96.62 198 GLN A O 1
ATOM 1619 N N . LEU A 1 199 ? -8.516 28.031 12.398 1 97.75 199 LEU A N 1
ATOM 1620 C CA . LEU A 1 199 ? -9.375 26.859 12.586 1 97.75 199 LEU A CA 1
ATOM 1621 C C . LEU A 1 199 ? -8.602 25.719 13.242 1 97.75 199 LEU A C 1
ATOM 1623 O O . LEU A 1 199 ? -9.141 25.016 14.094 1 97.75 199 LEU A O 1
ATOM 1627 N N . ILE A 1 200 ? -7.355 25.562 12.867 1 98.19 200 ILE A N 1
ATOM 1628 C CA . ILE A 1 200 ? -6.5 24.547 13.461 1 98.19 200 ILE A CA 1
ATOM 1629 C C . ILE A 1 200 ? -6.348 24.812 14.953 1 98.19 200 ILE A C 1
ATOM 1631 O O . ILE A 1 200 ? -6.48 23.891 15.773 1 98.19 200 ILE A O 1
ATOM 1635 N N . GLN A 1 201 ? -6.102 26.062 15.242 1 97.56 201 GLN A N 1
ATOM 1636 C CA . GLN A 1 201 ? -5.93 26.391 16.656 1 97.56 201 GLN A CA 1
ATOM 1637 C C . GLN A 1 201 ? -7.203 26.094 17.453 1 97.56 201 GLN A C 1
ATOM 1639 O O . GLN A 1 201 ? -7.141 25.562 18.562 1 97.56 201 GLN A O 1
ATOM 1644 N N . GLU A 1 202 ? -8.336 26.453 16.906 1 97.5 202 GLU A N 1
ATOM 1645 C CA . GLU A 1 202 ? -9.609 26.125 17.531 1 97.5 202 GLU A CA 1
ATOM 1646 C C . GLU A 1 202 ? -9.75 24.625 17.75 1 97.5 202 GLU A C 1
ATOM 1648 O O . GLU A 1 202 ? -10.258 24.188 18.781 1 97.5 202 GLU A O 1
ATOM 1653 N N . GLY A 1 203 ? -9.32 23.875 16.781 1 97.5 203 GLY A N 1
ATOM 1654 C CA . GLY A 1 203 ? -9.328 22.438 16.891 1 97.5 203 GLY A CA 1
ATOM 1655 C C . GLY A 1 203 ? -8.398 21.922 17.984 1 97.5 203 GLY A C 1
ATOM 1656 O O . GLY A 1 203 ? -8.758 21.016 18.734 1 97.5 203 GLY A O 1
ATOM 1657 N N . ILE A 1 204 ? -7.223 22.453 18.016 1 98.06 204 ILE A N 1
ATOM 1658 C CA . ILE A 1 204 ? -6.234 22.078 19.016 1 98.06 204 ILE A CA 1
ATOM 1659 C C . ILE A 1 204 ? -6.82 22.281 20.422 1 98.06 204 ILE A C 1
ATOM 1661 O O . ILE A 1 204 ? -6.691 21.422 21.281 1 98.06 204 ILE A O 1
ATOM 1665 N N . ASP A 1 205 ? -7.516 23.328 20.609 1 97 205 ASP A N 1
ATOM 1666 C CA . ASP A 1 205 ? -8.062 23.703 21.922 1 97 205 ASP A CA 1
ATOM 1667 C C . ASP A 1 205 ? -9.156 22.734 22.359 1 97 205 ASP A C 1
ATOM 1669 O O . ASP A 1 205 ? -9.523 22.703 23.531 1 97 205 ASP A O 1
ATOM 1673 N N . LYS A 1 206 ? -9.648 21.922 21.469 1 95.81 206 LYS A N 1
ATOM 1674 C CA . LYS A 1 206 ? -10.766 21.031 21.75 1 95.81 206 LYS A CA 1
ATOM 1675 C C . LYS A 1 206 ? -10.297 19.578 21.891 1 95.81 206 LYS A C 1
ATOM 1677 O O . LYS A 1 206 ? -11.109 18.672 22.094 1 95.81 206 LYS A O 1
ATOM 1682 N N . ILE A 1 207 ? -9.031 19.281 21.781 1 97.12 207 ILE A N 1
ATOM 1683 C CA . ILE A 1 207 ? -8.516 17.922 21.828 1 97.12 207 ILE A CA 1
ATOM 1684 C C . ILE A 1 207 ? -8.805 17.297 23.203 1 97.12 207 ILE A C 1
ATOM 1686 O O . ILE A 1 207 ? -8.469 17.875 24.234 1 97.12 207 ILE A O 1
ATOM 1690 N N . GLN A 1 208 ? -9.406 16.141 23.141 1 95.94 208 GLN A N 1
ATOM 1691 C CA . GLN A 1 208 ? -9.68 15.406 24.375 1 95.94 208 GLN A CA 1
ATOM 1692 C C . GLN A 1 208 ? -9.055 14.016 24.328 1 95.94 208 GLN A C 1
ATOM 1694 O O . GLN A 1 208 ? -8.648 13.484 25.359 1 95.94 208 GLN A O 1
ATOM 1699 N N . ALA A 1 209 ? -9 13.477 23.172 1 97.44 209 ALA A N 1
ATOM 1700 C CA . ALA A 1 209 ? -8.445 12.133 23.016 1 97.44 209 ALA A CA 1
ATOM 1701 C C . ALA A 1 209 ? -6.938 12.141 23.281 1 97.44 209 ALA A C 1
ATOM 1703 O O . ALA A 1 209 ? -6.262 13.141 23.031 1 97.44 209 ALA A O 1
ATOM 1704 N N . PRO A 1 210 ? -6.422 10.969 23.844 1 98.44 210 PRO A N 1
ATOM 1705 C CA . PRO A 1 210 ? -4.965 10.867 23.891 1 98.44 210 PRO A CA 1
ATOM 1706 C C . PRO A 1 210 ? -4.301 11.156 22.547 1 98.44 210 PRO A C 1
ATOM 1708 O O . PRO A 1 210 ? -4.727 10.633 21.516 1 98.44 210 PRO A O 1
ATOM 1711 N N . THR A 1 211 ? -3.281 12.055 22.562 1 98.75 211 THR A N 1
ATOM 1712 C CA . THR A 1 211 ? -2.684 12.539 21.312 1 98.75 211 THR A CA 1
ATOM 1713 C C . THR A 1 211 ? -1.161 12.453 21.375 1 98.75 211 THR A C 1
ATOM 1715 O O . THR A 1 211 ? -0.556 12.82 22.391 1 98.75 211 THR A O 1
ATOM 1718 N N . LEU A 1 212 ? -0.61 11.891 20.328 1 98.94 212 LEU A N 1
ATOM 1719 C CA . LEU A 1 212 ? 0.834 11.906 20.125 1 98.94 212 LEU A CA 1
ATOM 1720 C C . LEU A 1 212 ? 1.223 12.945 19.078 1 98.94 212 LEU A C 1
ATOM 1722 O O . LEU A 1 212 ? 0.756 12.883 17.938 1 98.94 212 LEU A O 1
ATOM 1726 N N . LEU A 1 213 ? 1.991 13.898 19.469 1 98.88 213 LEU A N 1
ATOM 1727 C CA . LEU A 1 213 ? 2.576 14.875 18.547 1 98.88 213 LEU A CA 1
ATOM 1728 C C . LEU A 1 213 ? 4.039 14.547 18.266 1 98.88 213 LEU A C 1
ATOM 1730 O O . LEU A 1 213 ? 4.871 14.578 19.188 1 98.88 213 LEU A O 1
ATOM 1734 N N . ILE A 1 214 ? 4.301 14.25 17.062 1 98.88 214 ILE A N 1
ATOM 1735 C CA . ILE A 1 214 ? 5.668 14.008 16.609 1 98.88 214 ILE A CA 1
ATOM 1736 C C . ILE A 1 214 ? 6.164 15.18 15.781 1 98.88 214 ILE A C 1
ATOM 1738 O O . ILE A 1 214 ? 5.504 15.594 14.82 1 98.88 214 ILE A O 1
ATOM 1742 N N . VAL A 1 215 ? 7.324 15.703 16.156 1 98.56 215 VAL A N 1
ATOM 1743 C CA . VAL A 1 215 ? 7.945 16.781 15.391 1 98.56 215 VAL A CA 1
ATOM 1744 C C . VAL A 1 215 ? 9.398 16.422 15.078 1 98.56 215 VAL A C 1
ATOM 1746 O O . VAL A 1 215 ? 10.062 15.758 15.875 1 98.56 215 VAL A O 1
ATOM 1749 N N . GLY A 1 216 ? 9.781 16.781 13.836 1 98.31 216 GLY A N 1
ATOM 1750 C CA . GLY A 1 216 ? 11.211 16.719 13.594 1 98.31 216 GLY A CA 1
ATOM 1751 C C . GLY A 1 216 ? 11.992 17.734 14.414 1 98.31 216 GLY A C 1
ATOM 1752 O O . GLY A 1 216 ? 11.523 18.844 14.648 1 98.31 216 GLY A O 1
ATOM 1753 N N . GLU A 1 217 ? 13.172 17.422 14.742 1 97.19 217 GLU A N 1
ATOM 1754 C CA . GLU A 1 217 ? 14.039 18.297 15.523 1 97.19 217 GLU A CA 1
ATOM 1755 C C . GLU A 1 217 ? 14.227 19.641 14.836 1 97.19 217 GLU A C 1
ATOM 1757 O O . GLU A 1 217 ? 14.281 20.672 15.5 1 97.19 217 GLU A O 1
ATOM 1762 N N . ASP A 1 218 ? 14.289 19.594 13.523 1 95.31 218 ASP A N 1
ATOM 1763 C CA . ASP A 1 218 ? 14.523 20.812 12.766 1 95.31 218 ASP A CA 1
ATOM 1764 C C . ASP A 1 218 ? 13.648 20.859 11.516 1 95.31 218 ASP A C 1
ATOM 1766 O O . ASP A 1 218 ? 14.164 20.891 10.391 1 95.31 218 ASP A O 1
ATOM 1770 N N . ASP A 1 219 ? 12.391 20.969 11.703 1 95 219 ASP A N 1
ATOM 1771 C CA . ASP A 1 219 ? 11.445 21.188 10.617 1 95 219 ASP A CA 1
ATOM 1772 C C . ASP A 1 219 ? 11.438 22.656 10.188 1 95 219 ASP A C 1
ATOM 1774 O O . ASP A 1 219 ? 10.93 23.516 10.914 1 95 219 ASP A O 1
ATOM 1778 N N . ARG A 1 220 ? 11.898 22.922 9.023 1 90.5 220 ARG A N 1
ATOM 1779 C CA . ARG A 1 220 ? 12.039 24.297 8.562 1 90.5 220 ARG A CA 1
ATOM 1780 C C . ARG A 1 220 ? 10.828 24.734 7.742 1 90.5 220 ARG A C 1
ATOM 1782 O O . ARG A 1 220 ? 10.641 25.922 7.469 1 90.5 220 ARG A O 1
ATOM 1789 N N . LEU A 1 221 ? 10.008 23.797 7.352 1 90.81 221 LEU A N 1
ATOM 1790 C CA . LEU A 1 221 ? 8.773 24.109 6.637 1 90.81 221 LEU A CA 1
ATOM 1791 C C . LEU A 1 221 ? 7.676 24.531 7.609 1 90.81 221 LEU A C 1
ATOM 1793 O O . LEU A 1 221 ? 7.051 25.578 7.438 1 90.81 221 LEU A O 1
ATOM 1797 N N . VAL A 1 222 ? 7.398 23.703 8.547 1 93.38 222 VAL A N 1
ATOM 1798 C CA . VAL A 1 222 ? 6.551 24 9.695 1 93.38 222 VAL A CA 1
ATOM 1799 C C . VAL A 1 222 ? 7.406 24.078 10.961 1 93.38 222 VAL A C 1
ATOM 1801 O O . VAL A 1 222 ? 7.656 23.047 11.609 1 93.38 222 VAL A O 1
ATOM 1804 N N . PRO A 1 223 ? 7.711 25.219 11.375 1 93.44 223 PRO A N 1
ATOM 1805 C CA . PRO A 1 223 ? 8.75 25.375 12.398 1 93.44 223 PRO A CA 1
ATOM 1806 C C . PRO A 1 223 ? 8.422 24.625 13.68 1 93.44 223 PRO A C 1
ATOM 1808 O O . PRO A 1 223 ? 7.359 24.828 14.266 1 93.44 223 PRO A O 1
ATOM 1811 N N . THR A 1 224 ? 9.438 23.812 14.109 1 96.56 224 THR A N 1
ATOM 1812 C CA . THR A 1 224 ? 9.273 22.891 15.219 1 96.56 224 THR A CA 1
ATOM 1813 C C . THR A 1 224 ? 8.875 23.641 16.484 1 96.56 224 THR A C 1
ATOM 1815 O O . THR A 1 224 ? 7.891 23.281 17.141 1 96.56 224 THR A O 1
ATOM 1818 N N . GLN A 1 225 ? 9.562 24.703 16.844 1 95.5 225 GLN A N 1
ATOM 1819 C CA . GLN A 1 225 ? 9.289 25.422 18.094 1 95.5 225 GLN A CA 1
ATOM 1820 C C . GLN A 1 225 ? 7.895 26.031 18.078 1 95.5 225 GLN A C 1
ATOM 1822 O O . GLN A 1 225 ? 7.188 26 19.094 1 95.5 225 GLN A O 1
ATOM 1827 N N . GLY A 1 226 ? 7.543 26.609 16.969 1 95.19 226 GLY A N 1
ATOM 1828 C CA . GLY A 1 226 ? 6.195 27.156 16.844 1 95.19 226 GLY A CA 1
ATOM 1829 C C . GLY A 1 226 ? 5.117 26.094 17 1 95.19 226 GLY A C 1
ATOM 1830 O O . GLY A 1 226 ? 4.094 26.328 17.641 1 95.19 226 GLY A O 1
ATOM 1831 N N . THR A 1 227 ? 5.344 24.938 16.438 1 97.25 227 THR A N 1
ATOM 1832 C CA . THR A 1 227 ? 4.395 23.844 16.531 1 97.25 227 THR A CA 1
ATOM 1833 C C . THR A 1 227 ? 4.215 23.422 17.984 1 97.25 227 THR A C 1
ATOM 1835 O O . THR A 1 227 ? 3.086 23.297 18.469 1 97.25 227 THR A O 1
ATOM 1838 N N . VAL A 1 228 ? 5.301 23.219 18.672 1 97.5 228 VAL A N 1
ATOM 1839 C CA . VAL A 1 228 ? 5.258 22.781 20.062 1 97.5 228 VAL A CA 1
ATOM 1840 C C . VAL A 1 228 ? 4.504 23.812 20.906 1 97.5 228 VAL A C 1
ATOM 1842 O O . VAL A 1 228 ? 3.703 23.453 21.766 1 97.5 228 VAL A O 1
ATOM 1845 N N . GLU A 1 229 ? 4.641 25.062 20.578 1 96.5 229 GLU A N 1
ATOM 1846 C CA . GLU A 1 229 ? 3.963 26.141 21.312 1 96.5 229 GLU A CA 1
ATOM 1847 C C . GLU A 1 229 ? 2.451 26.062 21.125 1 96.5 229 GLU A C 1
ATOM 1849 O O . GLU A 1 229 ? 1.691 26.344 22.062 1 96.5 229 GLU A O 1
ATOM 1854 N N . CYS A 1 230 ? 2.012 25.703 19.969 1 97.19 230 CYS A N 1
ATOM 1855 C CA . CYS A 1 230 ? 0.584 25.609 19.672 1 97.19 230 CYS A CA 1
ATOM 1856 C C . CYS A 1 230 ? -0.081 24.562 20.547 1 97.19 230 CYS A C 1
ATOM 1858 O O . CYS A 1 230 ? -1.275 24.656 20.844 1 97.19 230 CYS A O 1
ATOM 1860 N N . PHE A 1 231 ? 0.706 23.516 20.984 1 97.69 231 PHE A N 1
ATOM 1861 C CA . PHE A 1 231 ? 0.114 22.359 21.672 1 97.69 231 PHE A CA 1
ATOM 1862 C C . PHE A 1 231 ? 0.504 22.344 23.141 1 97.69 231 PHE A C 1
ATOM 1864 O O . PHE A 1 231 ? 0.065 21.469 23.891 1 97.69 231 PHE A O 1
ATOM 1871 N N . LYS A 1 232 ? 1.305 23.219 23.656 1 93.69 232 LYS A N 1
ATOM 1872 C CA . LYS A 1 232 ? 1.978 23.188 24.953 1 93.69 232 LYS A CA 1
ATOM 1873 C C . LYS A 1 232 ? 0.967 23.141 26.094 1 93.69 232 LYS A C 1
ATOM 1875 O O . LYS A 1 232 ? 1.247 22.578 27.156 1 93.69 232 LYS A O 1
ATOM 1880 N N . ASN A 1 233 ? -0.229 23.656 25.906 1 92.94 233 ASN A N 1
ATOM 1881 C CA . ASN A 1 233 ? -1.199 23.75 27 1 92.94 233 ASN A CA 1
ATOM 1882 C C . ASN A 1 233 ? -2.174 22.578 26.984 1 92.94 233 ASN A C 1
ATOM 1884 O O . ASN A 1 233 ? -3.098 22.516 27.797 1 92.94 233 ASN A O 1
ATOM 1888 N N . GLN A 1 234 ? -1.997 21.703 26.094 1 94.62 234 GLN A N 1
ATOM 1889 C CA . GLN A 1 234 ? -2.896 20.562 25.984 1 94.62 234 GLN A CA 1
ATOM 1890 C C . GLN A 1 234 ? -2.391 19.391 26.828 1 94.62 234 GLN A C 1
ATOM 1892 O O . GLN A 1 234 ? -1.378 18.766 26.5 1 94.62 234 GLN A O 1
ATOM 1897 N N . LYS A 1 235 ? -3.135 18.969 27.828 1 94.69 235 LYS A N 1
ATOM 1898 C CA . LYS A 1 235 ? -2.711 17.953 28.797 1 94.69 235 LYS A CA 1
ATOM 1899 C C . LYS A 1 235 ? -2.752 16.562 28.188 1 94.69 235 LYS A C 1
ATOM 1901 O O . LYS A 1 235 ? -2.07 15.648 28.672 1 94.69 235 LYS A O 1
ATOM 1906 N N . ASN A 1 236 ? -3.561 16.375 27.172 1 96 236 ASN A N 1
ATOM 1907 C CA . ASN A 1 236 ? -3.736 15.055 26.578 1 96 236 ASN A CA 1
ATOM 1908 C C . ASN A 1 236 ? -2.756 14.82 25.438 1 96 236 ASN A C 1
ATOM 1910 O O . ASN A 1 236 ? -2.859 13.82 24.719 1 96 236 ASN A O 1
ATOM 1914 N N . VAL A 1 237 ? -1.766 15.734 25.281 1 98.19 237 VAL A N 1
ATOM 1915 C CA . VAL A 1 237 ? -0.843 15.656 24.156 1 98.19 237 VAL A CA 1
ATOM 1916 C C . VAL A 1 237 ? 0.554 15.297 24.656 1 98.19 237 VAL A C 1
ATOM 1918 O O . VAL A 1 237 ? 1.113 15.992 25.5 1 98.19 237 VAL A O 1
ATOM 1921 N N . LYS A 1 238 ? 1.053 14.219 24.172 1 98.06 238 LYS A N 1
ATOM 1922 C CA . LYS A 1 238 ? 2.457 13.852 24.344 1 98.06 238 LYS A CA 1
ATOM 1923 C C . LYS A 1 238 ? 3.303 14.336 23.172 1 98.06 238 LYS A C 1
ATOM 1925 O O . LYS A 1 238 ? 3.021 14.008 22.016 1 98.06 238 LYS A O 1
ATOM 1930 N N . ILE A 1 239 ? 4.348 15.102 23.5 1 98.25 239 ILE A N 1
ATOM 1931 C CA . ILE A 1 239 ? 5.199 15.656 22.453 1 98.25 239 ILE A CA 1
ATOM 1932 C C . ILE A 1 239 ? 6.496 14.859 22.359 1 98.25 239 ILE A C 1
ATOM 1934 O O . ILE A 1 239 ? 7.152 14.609 23.375 1 98.25 239 ILE A O 1
ATOM 1938 N N . VAL A 1 240 ? 6.84 14.469 21.125 1 98.5 240 VAL A N 1
ATOM 1939 C CA . VAL A 1 240 ? 8.062 13.711 20.875 1 98.5 240 VAL A CA 1
ATOM 1940 C C . VAL A 1 240 ? 8.859 14.367 19.75 1 98.5 240 VAL A C 1
ATOM 1942 O O . VAL A 1 240 ? 8.289 14.719 18.703 1 98.5 240 VAL A O 1
ATOM 1945 N N . TYR A 1 241 ? 10.148 14.523 20 1 98.56 241 TYR A N 1
ATOM 1946 C CA . TYR A 1 241 ? 11.07 15.008 18.969 1 98.56 241 TYR A CA 1
ATOM 1947 C C . TYR A 1 241 ? 11.812 13.852 18.312 1 98.56 241 TYR A C 1
ATOM 1949 O O . TYR A 1 241 ? 12.312 12.961 19 1 98.56 241 TYR A O 1
ATOM 1957 N N . ILE A 1 242 ? 11.82 13.82 17 1 98.75 242 ILE A N 1
ATOM 1958 C CA . ILE A 1 242 ? 12.68 12.875 16.297 1 98.75 242 ILE A CA 1
ATOM 1959 C C . ILE A 1 242 ? 13.992 13.547 15.922 1 98.75 242 ILE A C 1
ATOM 1961 O O . ILE A 1 242 ? 14 14.5 15.141 1 98.75 242 ILE A O 1
ATOM 1965 N N . ALA A 1 243 ? 15.078 13.039 16.406 1 98 243 ALA A N 1
ATOM 1966 C CA . ALA A 1 243 ? 16.406 13.633 16.219 1 98 243 ALA A CA 1
ATOM 1967 C C . ALA A 1 243 ? 16.828 13.578 14.75 1 98 243 ALA A C 1
ATOM 1969 O O . ALA A 1 243 ? 16.5 12.625 14.039 1 98 243 ALA A O 1
ATOM 1970 N N . LYS A 1 244 ? 17.516 14.641 14.297 1 97.62 244 LYS A N 1
ATOM 1971 C CA . LYS A 1 244 ? 18.094 14.711 12.961 1 97.62 244 LYS A CA 1
ATOM 1972 C C . LYS A 1 244 ? 17.031 14.531 11.883 1 97.62 244 LYS A C 1
ATOM 1974 O O . LYS A 1 244 ? 17.219 13.773 10.93 1 97.62 244 LYS A O 1
ATOM 1979 N N . SER A 1 245 ? 15.891 15.078 12.18 1 98.25 245 SER A N 1
ATOM 1980 C CA . SER A 1 245 ? 14.789 15.016 11.234 1 98.25 245 SER A CA 1
ATOM 1981 C C . SER A 1 245 ? 14.164 16.391 11.008 1 98.25 245 SER A C 1
ATOM 1983 O O . SER A 1 245 ? 14.141 17.219 11.922 1 98.25 245 SER A O 1
ATOM 1985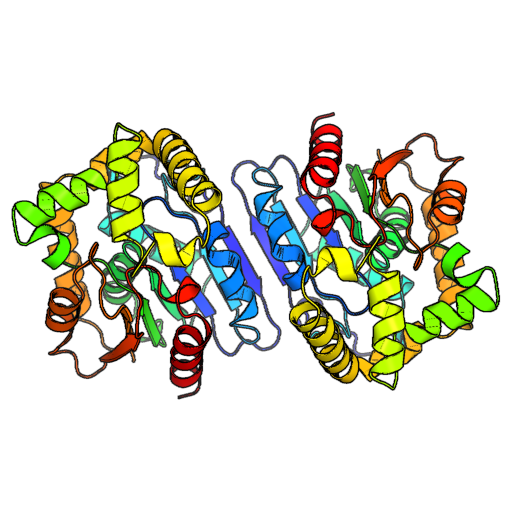 N N . GLY A 1 246 ? 13.75 16.578 9.812 1 97.31 246 GLY A N 1
ATOM 1986 C CA . GLY A 1 246 ? 12.961 17.75 9.445 1 97.31 246 GLY A CA 1
ATOM 1987 C C . GLY A 1 246 ? 11.477 17.438 9.32 1 97.31 246 GLY A C 1
ATOM 1988 O O . GLY A 1 246 ? 10.867 16.922 10.25 1 97.31 246 GLY A O 1
ATOM 1989 N N . HIS A 1 247 ? 10.914 17.688 8.141 1 97.06 247 HIS A N 1
ATOM 1990 C CA . HIS A 1 247 ? 9.477 17.594 7.914 1 97.06 247 HIS A CA 1
ATOM 1991 C C . HIS A 1 247 ? 9.062 16.156 7.59 1 97.06 247 HIS A C 1
ATOM 1993 O O . HIS A 1 247 ? 7.871 15.867 7.469 1 97.06 247 HIS A O 1
ATOM 1999 N N . MET A 1 248 ? 10.023 15.281 7.414 1 97.62 248 MET A N 1
ATOM 2000 C CA . MET A 1 248 ? 9.742 13.914 6.996 1 97.62 248 MET A CA 1
ATOM 2001 C C . MET A 1 248 ? 10.391 12.914 7.941 1 97.62 248 MET A C 1
ATOM 2003 O O . MET A 1 248 ? 11.133 12.031 7.508 1 97.62 248 MET A O 1
ATOM 2007 N N . PRO A 1 249 ? 9.992 12.914 9.164 1 98.25 249 PRO A N 1
ATOM 2008 C CA . PRO A 1 249 ? 10.672 12.031 10.117 1 98.25 249 PRO A CA 1
ATOM 2009 C C . PRO A 1 249 ? 10.453 10.555 9.805 1 98.25 249 PRO A C 1
ATOM 2011 O O . PRO A 1 249 ? 11.305 9.719 10.125 1 98.25 249 PRO A O 1
ATOM 2014 N N . MET A 1 250 ? 9.391 10.18 9.125 1 97.56 250 MET A N 1
ATOM 2015 C CA . MET A 1 250 ? 9.047 8.789 8.828 1 97.56 250 MET A CA 1
ATOM 2016 C C . MET A 1 250 ? 10.047 8.18 7.855 1 97.56 250 MET A C 1
ATOM 2018 O O . MET A 1 250 ? 10.211 6.957 7.805 1 97.56 250 MET A O 1
ATOM 2022 N N . VAL A 1 251 ? 10.711 9.031 7.055 1 96.06 251 VAL A N 1
ATOM 2023 C CA . VAL A 1 251 ? 11.672 8.484 6.098 1 96.06 251 VAL A CA 1
ATOM 2024 C C . VAL A 1 251 ? 13.094 8.828 6.547 1 96.06 251 VAL A C 1
ATOM 2026 O O . VAL A 1 251 ? 14.039 8.109 6.223 1 96.06 251 VAL A O 1
ATOM 2029 N N . GLU A 1 252 ? 13.242 9.93 7.336 1 97.12 252 GLU A N 1
ATOM 2030 C CA . GLU A 1 252 ? 14.562 10.375 7.762 1 97.12 252 GLU A CA 1
ATOM 2031 C C . GLU A 1 252 ? 15.086 9.531 8.922 1 97.12 252 GLU A C 1
ATOM 2033 O O . GLU A 1 252 ? 16.266 9.18 8.969 1 97.12 252 GLU A O 1
ATOM 2038 N N . ASN A 1 253 ? 14.25 9.219 9.805 1 97.62 253 ASN A N 1
ATOM 2039 C CA . ASN A 1 253 ? 14.57 8.391 10.961 1 97.62 253 ASN A CA 1
ATOM 2040 C C . ASN A 1 253 ? 13.43 7.445 11.312 1 97.62 253 ASN A C 1
ATOM 2042 O O . ASN A 1 253 ? 12.844 7.547 12.398 1 97.62 253 ASN A O 1
ATOM 2046 N N . PRO A 1 254 ? 13.234 6.449 10.414 1 97.5 254 PRO A N 1
ATOM 2047 C CA . PRO A 1 254 ? 12.047 5.598 10.523 1 97.5 254 PRO A CA 1
ATOM 2048 C C . PRO A 1 254 ? 12.047 4.746 11.797 1 97.5 254 PRO A C 1
ATOM 2050 O O . PRO A 1 254 ? 10.992 4.484 12.367 1 97.5 254 PRO A O 1
ATOM 2053 N N . LYS A 1 255 ? 13.219 4.25 12.211 1 96.56 255 LYS A N 1
ATOM 2054 C CA . LYS A 1 255 ? 13.273 3.396 13.391 1 96.56 255 LYS A CA 1
ATOM 2055 C C . LYS A 1 255 ? 12.719 4.117 14.617 1 96.56 255 LYS A C 1
ATOM 2057 O O . LYS A 1 255 ? 11.797 3.617 15.266 1 96.56 255 LYS A O 1
ATOM 2062 N N . ASP A 1 256 ? 13.242 5.336 14.875 1 98.06 256 ASP A N 1
ATOM 2063 C CA . ASP A 1 256 ? 12.781 6.109 16.031 1 98.06 256 ASP A CA 1
ATOM 2064 C C . ASP A 1 256 ? 11.336 6.566 15.836 1 98.06 256 ASP A C 1
ATOM 2066 O O . ASP A 1 256 ? 10.539 6.516 16.781 1 98.06 256 ASP A O 1
ATOM 2070 N N . TYR A 1 257 ? 10.984 6.973 14.672 1 98.38 257 TYR A N 1
ATOM 2071 C CA . TYR A 1 257 ? 9.648 7.441 14.32 1 98.38 257 TYR A CA 1
ATOM 2072 C C . TYR A 1 257 ? 8.602 6.379 14.617 1 98.38 257 TYR A C 1
ATOM 2074 O O . TYR A 1 257 ? 7.645 6.629 15.359 1 98.38 257 TYR A O 1
ATOM 2082 N N . TRP A 1 258 ? 8.812 5.18 14.164 1 98.44 258 TRP A N 1
ATOM 2083 C CA . TRP A 1 258 ? 7.812 4.125 14.297 1 98.44 258 TRP A CA 1
ATOM 2084 C C . TRP A 1 258 ? 7.805 3.562 15.719 1 98.44 258 TRP A C 1
ATOM 2086 O O . TRP A 1 258 ? 6.754 3.172 16.234 1 98.44 258 TRP A O 1
ATOM 2096 N N . LYS A 1 259 ? 8.953 3.545 16.344 1 98.12 259 LYS A N 1
ATOM 2097 C CA . LYS A 1 259 ? 9.008 3.117 17.75 1 98.12 259 LYS A CA 1
ATOM 2098 C C . LYS A 1 259 ? 8.078 3.957 18.609 1 98.12 259 LYS A C 1
ATOM 2100 O O . LYS A 1 259 ? 7.332 3.418 19.438 1 98.12 259 LYS A O 1
ATOM 2105 N N . GLU A 1 260 ? 8.078 5.258 18.406 1 98.62 260 GLU A N 1
ATOM 2106 C CA . GLU A 1 260 ? 7.246 6.16 19.203 1 98.62 260 GLU A CA 1
ATOM 2107 C C . GLU A 1 260 ? 5.762 5.918 18.938 1 98.62 260 GLU A C 1
ATOM 2109 O O . GLU A 1 260 ? 4.953 5.918 19.859 1 98.62 260 GLU A O 1
ATOM 2114 N N . ILE A 1 261 ? 5.41 5.688 17.75 1 98.69 261 ILE A N 1
ATOM 2115 C CA . ILE A 1 261 ? 4.016 5.465 17.375 1 98.69 261 ILE A CA 1
ATOM 2116 C C . ILE A 1 261 ? 3.525 4.145 17.969 1 98.69 261 ILE A C 1
ATOM 2118 O O . ILE A 1 261 ? 2.449 4.09 18.562 1 98.69 261 ILE A O 1
ATOM 2122 N N . HIS A 1 262 ? 4.332 3.104 17.797 1 98.38 262 HIS A N 1
ATOM 2123 C CA . HIS A 1 262 ? 3.947 1.795 18.312 1 98.38 262 HIS A CA 1
ATOM 2124 C C . HIS A 1 262 ? 3.801 1.823 19.844 1 98.38 262 HIS A C 1
ATOM 2126 O O . HIS A 1 262 ? 2.84 1.274 20.375 1 98.38 262 HIS A O 1
ATOM 2132 N N . THR A 1 263 ? 4.738 2.467 20.516 1 98.19 263 THR A N 1
ATOM 2133 C CA . THR A 1 263 ? 4.672 2.605 21.969 1 98.19 263 THR A CA 1
ATOM 2134 C C . THR A 1 263 ? 3.4 3.34 22.375 1 98.19 263 THR A C 1
ATOM 2136 O O . THR A 1 263 ? 2.715 2.924 23.312 1 98.19 263 THR A O 1
ATOM 2139 N N . PHE A 1 264 ? 3.047 4.352 21.734 1 98.62 264 PHE A N 1
ATOM 2140 C CA . PHE A 1 264 ? 1.867 5.156 22.031 1 98.62 264 PHE A CA 1
ATOM 2141 C C . PHE A 1 264 ? 0.594 4.336 21.844 1 98.62 264 PHE A C 1
ATOM 2143 O O . PHE A 1 264 ? -0.334 4.441 22.656 1 98.62 264 PHE A O 1
ATOM 2150 N N . LEU A 1 265 ? 0.544 3.51 20.781 1 97.75 265 LEU A N 1
ATOM 2151 C CA . LEU A 1 265 ? -0.653 2.74 20.453 1 97.75 265 LEU A CA 1
ATOM 2152 C C . LEU A 1 265 ? -0.855 1.609 21.453 1 97.75 265 LEU A C 1
ATOM 2154 O O . LEU A 1 265 ? -1.981 1.152 21.672 1 97.75 265 LEU A O 1
ATOM 2158 N N . GLU A 1 266 ? 0.205 1.094 22.062 1 94.19 266 GLU A N 1
ATOM 2159 C CA . GLU A 1 266 ? 0.123 0.002 23.016 1 94.19 266 GLU A CA 1
ATOM 2160 C C . GLU A 1 266 ? -0.333 0.506 24.391 1 94.19 266 GLU A C 1
ATOM 2162 O O . GLU A 1 266 ? -0.763 -0.28 25.234 1 94.19 266 GLU A O 1
ATOM 2167 N N . ASN A 1 267 ? -0.208 1.707 24.609 1 87 267 ASN A N 1
ATOM 2168 C CA . ASN A 1 267 ? -0.58 2.283 25.891 1 87 267 ASN A CA 1
ATOM 2169 C C . ASN A 1 267 ? -1.992 2.859 25.859 1 87 267 ASN A C 1
ATOM 2171 O O . ASN A 1 267 ? -2.697 2.84 26.875 1 87 267 ASN A O 1
ATOM 2175 N N . MET B 1 1 ? -17.047 -28.797 8.211 1 52.16 1 MET B N 1
ATOM 2176 C CA . MET B 1 1 ? -15.812 -28.391 8.875 1 52.16 1 MET B CA 1
ATOM 2177 C C . MET B 1 1 ? -15.648 -26.875 8.883 1 52.16 1 MET B C 1
ATOM 2179 O O . MET B 1 1 ? -16.109 -26.203 7.957 1 52.16 1 MET B O 1
ATOM 2183 N N . ASN B 1 2 ? -15.32 -26.266 9.969 1 74.81 2 ASN B N 1
ATOM 2184 C CA . ASN B 1 2 ? -15.203 -24.812 10.125 1 74.81 2 ASN B CA 1
ATOM 2185 C C . ASN B 1 2 ? -14.062 -24.25 9.273 1 74.81 2 ASN B C 1
ATOM 2187 O O . ASN B 1 2 ? -12.93 -24.734 9.344 1 74.81 2 ASN B O 1
ATOM 2191 N N . GLN B 1 3 ? -14.359 -23.641 8.078 1 89.44 3 GLN B N 1
ATOM 2192 C CA . GLN B 1 3 ? -13.391 -23.078 7.145 1 89.44 3 GLN B CA 1
ATOM 2193 C C . GLN B 1 3 ? -13.117 -21.609 7.445 1 89.44 3 GLN B C 1
ATOM 2195 O O . GLN B 1 3 ? -13.984 -20.906 7.977 1 89.44 3 GLN B O 1
ATOM 2200 N N . THR B 1 4 ? -11.805 -21.297 7.176 1 94.44 4 THR B N 1
ATOM 2201 C CA . THR B 1 4 ? -11.414 -19.906 7.316 1 94.44 4 THR B CA 1
ATOM 2202 C C . THR B 1 4 ? -12.281 -19.016 6.426 1 94.44 4 THR B C 1
ATOM 2204 O O . THR B 1 4 ? -12.469 -19.312 5.242 1 94.44 4 THR B O 1
ATOM 2207 N N . LYS B 1 5 ? -12.883 -18.062 7.039 1 94.75 5 LYS B N 1
ATOM 2208 C CA . LYS B 1 5 ? -13.711 -17.109 6.301 1 94.75 5 LYS B CA 1
ATOM 2209 C C . LYS B 1 5 ? -12.867 -16 5.688 1 94.75 5 LYS B C 1
ATOM 2211 O O . LYS B 1 5 ? -11.797 -15.672 6.207 1 94.75 5 LYS B O 1
ATOM 2216 N N . ILE B 1 6 ? -13.289 -15.398 4.645 1 96.81 6 ILE B N 1
ATOM 2217 C CA . ILE B 1 6 ? -12.617 -14.297 3.959 1 96.81 6 ILE B CA 1
ATOM 2218 C C . ILE B 1 6 ? -12.352 -13.164 4.945 1 96.81 6 ILE B C 1
ATOM 2220 O O . ILE B 1 6 ? -11.273 -12.562 4.934 1 96.81 6 ILE B O 1
ATOM 2224 N N . SER B 1 7 ? -13.312 -12.898 5.828 1 94.62 7 SER B N 1
ATOM 2225 C CA . SER B 1 7 ? -13.227 -11.797 6.777 1 94.62 7 SER B CA 1
ATOM 2226 C C . SER B 1 7 ? -12.125 -12.031 7.805 1 94.62 7 SER B C 1
ATOM 2228 O O . SER B 1 7 ? -11.734 -11.117 8.531 1 94.62 7 SER B O 1
ATOM 2230 N N . GLU B 1 8 ? -11.625 -13.242 7.875 1 96.5 8 GLU B N 1
ATOM 2231 C CA . GLU B 1 8 ? -10.586 -13.578 8.844 1 96.5 8 GLU B CA 1
ATOM 2232 C C . GLU B 1 8 ? -9.195 -13.406 8.234 1 96.5 8 GLU B C 1
ATOM 2234 O O . GLU B 1 8 ? -8.188 -13.633 8.906 1 96.5 8 GLU B O 1
ATOM 2239 N N . CYS B 1 9 ? -9.156 -12.992 7 1 97.75 9 CYS B N 1
ATOM 2240 C CA . CYS B 1 9 ? -7.887 -12.844 6.301 1 97.75 9 CYS B CA 1
ATOM 2241 C C . CYS B 1 9 ? -7.613 -11.375 5.98 1 97.75 9 CYS B C 1
ATOM 2243 O O . CYS B 1 9 ? -8.531 -10.633 5.629 1 97.75 9 CYS B O 1
ATOM 2245 N N . LYS B 1 10 ? -6.406 -11.008 6.094 1 97.56 10 LYS B N 1
ATOM 2246 C CA . LYS B 1 10 ? -6.016 -9.633 5.789 1 97.56 10 LYS B CA 1
ATOM 2247 C C . LYS B 1 10 ? -6.195 -9.328 4.305 1 97.56 10 LYS B C 1
ATOM 2249 O O . LYS B 1 10 ? -5.848 -10.141 3.451 1 97.56 10 LYS B O 1
ATOM 2254 N N . GLN B 1 11 ? -6.762 -8.148 4.016 1 97.94 11 GLN B N 1
ATOM 2255 C CA . GLN B 1 11 ? -7.039 -7.848 2.617 1 97.94 11 GLN B CA 1
ATOM 2256 C C . GLN B 1 11 ? -6.75 -6.383 2.301 1 97.94 11 GLN B C 1
ATOM 2258 O O . GLN B 1 11 ? -6.805 -5.531 3.188 1 97.94 11 GLN B O 1
ATOM 2263 N N . LEU B 1 12 ? -6.398 -6.137 1.132 1 98.31 12 LEU B N 1
ATOM 2264 C CA . LEU B 1 12 ? -6.191 -4.824 0.534 1 98.31 12 LEU B CA 1
ATOM 2265 C C . LEU B 1 12 ? -7.285 -4.512 -0.481 1 98.31 12 LEU B C 1
ATOM 2267 O O . LEU B 1 12 ? -7.605 -5.344 -1.331 1 98.31 12 LEU B O 1
ATOM 2271 N N . ARG B 1 13 ? -7.852 -3.289 -0.387 1 98.44 13 ARG B N 1
ATOM 2272 C CA . ARG B 1 13 ? -8.773 -2.773 -1.391 1 98.44 13 ARG B CA 1
ATOM 2273 C C . ARG B 1 13 ? -8.43 -1.334 -1.765 1 98.44 13 ARG B C 1
ATOM 2275 O O . ARG B 1 13 ? -8.391 -0.457 -0.9 1 98.44 13 ARG B O 1
ATOM 2282 N N . ILE B 1 14 ? -8.117 -1.174 -2.99 1 98.25 14 ILE B N 1
ATOM 2283 C CA . ILE B 1 14 ? -7.941 0.153 -3.572 1 98.25 14 ILE B CA 1
ATOM 2284 C C . ILE B 1 14 ? -9.102 0.458 -4.52 1 98.25 14 ILE B C 1
ATOM 2286 O O . ILE B 1 14 ? -9.391 -0.325 -5.426 1 98.25 14 ILE B O 1
ATOM 2290 N N . TYR B 1 15 ? -9.758 1.544 -4.328 1 97.31 15 TYR B N 1
ATOM 2291 C CA . TYR B 1 15 ? -10.805 2.018 -5.219 1 97.31 15 TYR B CA 1
ATOM 2292 C C . TYR B 1 15 ? -10.406 3.322 -5.895 1 97.31 15 TYR B C 1
ATOM 2294 O O . TYR B 1 15 ? -9.898 4.238 -5.242 1 97.31 15 TYR B O 1
ATOM 2302 N N . VAL B 1 16 ? -10.539 3.338 -7.156 1 95.62 16 VAL B N 1
ATOM 2303 C CA . VAL B 1 16 ? -10.25 4.547 -7.918 1 95.62 16 VAL B CA 1
ATOM 2304 C C . VAL B 1 16 ? -11.523 5.062 -8.578 1 95.62 16 VAL B C 1
ATOM 2306 O O . VAL B 1 16 ? -12.484 4.309 -8.75 1 95.62 16 VAL B O 1
ATOM 2309 N N . PRO B 1 17 ? -11.469 6.383 -8.922 1 90.25 17 PRO B N 1
ATOM 2310 C CA . PRO B 1 17 ? -12.625 6.895 -9.664 1 90.25 17 PRO B CA 1
ATOM 2311 C C . PRO B 1 17 ? -12.68 6.363 -11.102 1 90.25 17 PRO B C 1
ATOM 2313 O O . PRO B 1 17 ? -11.648 6.309 -11.781 1 90.25 17 PRO B O 1
ATOM 2316 N N . GLU B 1 18 ? -13.766 5.984 -11.578 1 90.06 18 GLU B N 1
ATOM 2317 C CA . GLU B 1 18 ? -13.984 5.516 -12.945 1 90.06 18 GLU B CA 1
ATOM 2318 C C . GLU B 1 18 ? -12.977 4.43 -13.32 1 90.06 18 GLU B C 1
ATOM 2320 O O . GLU B 1 18 ? -12.219 4.586 -14.281 1 90.06 18 GLU B O 1
ATOM 2325 N N . PRO B 1 19 ? -12.961 3.383 -12.633 1 95.06 19 PRO B N 1
ATOM 2326 C CA . PRO B 1 19 ? -11.938 2.352 -12.852 1 95.06 19 PRO B CA 1
ATOM 2327 C C . PRO B 1 19 ? -12.031 1.723 -14.242 1 95.06 19 PRO B C 1
ATOM 2329 O O . PRO B 1 19 ? -13.133 1.506 -14.758 1 95.06 19 PRO B O 1
ATOM 2332 N N . LYS B 1 20 ? -10.828 1.43 -14.867 1 95.75 20 LYS B N 1
ATOM 2333 C CA . LYS B 1 20 ? -10.727 0.707 -16.141 1 95.75 20 LYS B CA 1
ATOM 2334 C C . LYS B 1 20 ? -10.977 -0.786 -15.938 1 95.75 20 LYS B C 1
ATOM 2336 O O . LYS B 1 20 ? -11.203 -1.517 -16.906 1 95.75 20 LYS B O 1
ATOM 2341 N N . GLY B 1 21 ? -10.992 -1.26 -14.719 1 96.56 21 GLY B N 1
ATOM 2342 C CA . GLY B 1 21 ? -11.18 -2.656 -14.344 1 96.56 21 GLY B CA 1
ATOM 2343 C C . GLY B 1 21 ? -10.781 -2.951 -12.914 1 96.56 21 GLY B C 1
ATOM 2344 O O . GLY B 1 21 ? -10.445 -2.039 -12.156 1 96.56 21 GLY B O 1
ATOM 2345 N N . ASN B 1 22 ? -10.875 -4.23 -12.516 1 98.38 22 ASN B N 1
ATOM 2346 C CA . ASN B 1 22 ? -10.516 -4.723 -11.188 1 98.38 22 ASN B CA 1
ATOM 2347 C C . ASN B 1 22 ? -9.336 -5.688 -11.25 1 98.38 22 ASN B C 1
ATOM 2349 O O . ASN B 1 22 ? -9.438 -6.762 -11.844 1 98.38 22 ASN B O 1
ATOM 2353 N N . ILE B 1 23 ? -8.266 -5.293 -10.664 1 98.75 23 ILE B N 1
ATOM 2354 C CA . ILE B 1 23 ? -7.105 -6.176 -10.609 1 98.75 23 ILE B CA 1
ATOM 2355 C C . ILE B 1 23 ? -7.113 -6.949 -9.289 1 98.75 23 ILE B C 1
ATOM 2357 O O . ILE B 1 23 ? -7.254 -6.359 -8.219 1 98.75 23 ILE B O 1
ATOM 2361 N N . LEU B 1 24 ? -7.094 -8.203 -9.367 1 98.88 24 LEU B N 1
ATOM 2362 C CA . LEU B 1 24 ? -6.891 -9.062 -8.211 1 98.88 24 LEU B CA 1
ATOM 2363 C C . LEU B 1 24 ? -5.488 -9.672 -8.227 1 98.88 24 LEU B C 1
ATOM 2365 O O . LEU B 1 24 ? -5.148 -10.43 -9.133 1 98.88 24 LEU B O 1
ATOM 2369 N N . PHE B 1 25 ? -4.711 -9.328 -7.246 1 98.88 25 PHE B N 1
ATOM 2370 C CA . PHE B 1 25 ? -3.338 -9.805 -7.152 1 98.88 25 PHE B CA 1
ATOM 2371 C C . PHE B 1 25 ? -3.252 -11.031 -6.246 1 98.88 25 PHE B C 1
ATOM 2373 O O . PHE B 1 25 ? -3.746 -11.008 -5.117 1 98.88 25 PHE B O 1
ATOM 2380 N N . LEU B 1 26 ? -2.645 -12.07 -6.719 1 98.88 26 LEU B N 1
ATOM 2381 C CA . LEU B 1 26 ? -2.404 -13.305 -5.977 1 98.88 26 LEU B CA 1
ATOM 2382 C C . LEU B 1 26 ? -0.924 -13.461 -5.648 1 98.88 26 LEU B C 1
ATOM 2384 O O . LEU B 1 26 ? -0.099 -13.633 -6.551 1 98.88 26 LEU B O 1
ATOM 2388 N N . HIS B 1 27 ? -0.592 -13.492 -4.363 1 98.56 27 HIS B N 1
ATOM 2389 C CA . HIS B 1 27 ? 0.792 -13.508 -3.902 1 98.56 27 HIS B CA 1
ATOM 2390 C C . HIS B 1 27 ? 1.397 -14.906 -4.023 1 98.56 27 HIS B C 1
ATOM 2392 O O . HIS B 1 27 ? 0.672 -15.891 -4.195 1 98.56 27 HIS B O 1
ATOM 2398 N N . GLY B 1 28 ? 2.707 -15.031 -3.941 1 97.62 28 GLY B N 1
ATOM 2399 C CA . GLY B 1 28 ? 3.447 -16.281 -4.035 1 97.62 28 GLY B CA 1
ATOM 2400 C C . GLY B 1 28 ? 3.566 -17 -2.707 1 97.62 28 GLY B C 1
ATOM 2401 O O . GLY B 1 28 ? 3.012 -16.562 -1.7 1 97.62 28 GLY B O 1
ATOM 2402 N N . PHE B 1 29 ? 4.332 -18.125 -2.754 1 96.44 29 PHE B N 1
ATOM 2403 C CA . PHE B 1 29 ? 4.586 -18.938 -1.577 1 96.44 29 PHE B CA 1
ATOM 2404 C C . PHE B 1 29 ? 5.426 -18.188 -0.555 1 96.44 29 PHE B C 1
ATOM 2406 O O . PHE B 1 29 ? 6.402 -17.531 -0.913 1 96.44 29 PHE B O 1
ATOM 2413 N N . THR B 1 30 ? 4.988 -18.188 0.732 1 95.69 30 THR B N 1
ATOM 2414 C CA . THR B 1 30 ? 5.629 -17.562 1.885 1 95.69 30 THR B CA 1
ATOM 2415 C C . THR B 1 30 ? 5.613 -16.047 1.754 1 95.69 30 THR B C 1
ATOM 2417 O O . THR B 1 30 ? 6.289 -15.344 2.51 1 95.69 30 THR B O 1
ATOM 2420 N N . SER B 1 31 ? 4.938 -15.547 0.781 1 96.25 31 SER B N 1
ATOM 2421 C CA . SER B 1 31 ? 4.809 -14.109 0.567 1 96.25 31 SER B CA 1
ATOM 2422 C C . SER B 1 31 ? 3.49 -13.578 1.125 1 96.25 31 SER B C 1
ATOM 2424 O O . SER B 1 31 ? 2.799 -14.281 1.866 1 96.25 31 SER B O 1
ATOM 2426 N N . ARG B 1 32 ? 3.195 -12.375 0.951 1 96.62 32 ARG B N 1
ATOM 2427 C CA . ARG B 1 32 ? 1.99 -11.633 1.296 1 96.62 32 ARG B CA 1
ATOM 2428 C C . ARG B 1 32 ? 1.844 -10.391 0.42 1 96.62 32 ARG B C 1
ATOM 2430 O O . ARG B 1 32 ? 2.807 -9.961 -0.218 1 96.62 32 ARG B O 1
ATOM 2437 N N . PHE B 1 33 ? 0.618 -9.836 0.347 1 97.56 33 PHE B N 1
ATOM 2438 C CA . PHE B 1 33 ? 0.42 -8.727 -0.576 1 97.56 33 PHE B CA 1
ATOM 2439 C C . PHE B 1 33 ? 1.224 -7.508 -0.135 1 97.56 33 PHE B C 1
ATOM 2441 O O . PHE B 1 33 ? 1.596 -6.668 -0.961 1 97.56 33 PHE B O 1
ATOM 2448 N N . GLU B 1 34 ? 1.551 -7.406 1.18 1 95.94 34 GLU B N 1
ATOM 2449 C CA . GLU B 1 34 ? 2.287 -6.258 1.701 1 95.94 34 GLU B CA 1
ATOM 2450 C C . GLU B 1 34 ? 3.682 -6.172 1.086 1 95.94 34 GLU B C 1
ATOM 2452 O O . GLU B 1 34 ? 4.293 -5.102 1.066 1 95.94 34 GLU B O 1
ATOM 2457 N N . ASN B 1 35 ? 4.211 -7.301 0.614 1 94.56 35 ASN B N 1
ATOM 2458 C CA . ASN B 1 35 ? 5.5 -7.316 -0.064 1 94.56 35 ASN B CA 1
ATOM 2459 C C . ASN B 1 35 ? 5.406 -6.719 -1.464 1 94.56 35 ASN B C 1
ATOM 2461 O O . ASN B 1 35 ? 6.43 -6.449 -2.1 1 94.56 35 ASN B O 1
ATOM 2465 N N . HIS B 1 36 ? 4.184 -6.48 -1.915 1 96.12 36 HIS B N 1
ATOM 2466 C CA . HIS B 1 36 ? 3.945 -6.035 -3.283 1 96.12 36 HIS B CA 1
ATOM 2467 C C . HIS B 1 36 ? 3.096 -4.77 -3.309 1 96.12 36 HIS B C 1
ATOM 2469 O O . HIS B 1 36 ? 2.328 -4.551 -4.25 1 96.12 36 HIS B O 1
ATOM 2475 N N . LEU B 1 37 ? 3.176 -3.943 -2.33 1 95.06 37 LEU B N 1
ATOM 2476 C CA . LEU B 1 37 ? 2.316 -2.773 -2.203 1 95.06 37 LEU B CA 1
ATOM 2477 C C . LEU B 1 37 ? 2.559 -1.794 -3.346 1 95.06 37 LEU B C 1
ATOM 2479 O O . LEU B 1 37 ? 1.666 -1.026 -3.713 1 95.06 37 LEU B O 1
ATOM 2483 N N . ASP B 1 38 ? 3.727 -1.817 -3.936 1 91.81 38 ASP B N 1
ATOM 2484 C CA . ASP B 1 38 ? 4.07 -0.896 -5.016 1 91.81 38 ASP B CA 1
ATOM 2485 C C . ASP B 1 38 ? 3.154 -1.097 -6.219 1 91.81 38 ASP B C 1
ATOM 2487 O O . ASP B 1 38 ? 3.041 -0.214 -7.074 1 91.81 38 ASP B O 1
ATOM 2491 N N . ILE B 1 39 ? 2.49 -2.254 -6.266 1 95.25 39 ILE B N 1
ATOM 2492 C CA . ILE B 1 39 ? 1.574 -2.525 -7.367 1 95.25 39 ILE B CA 1
ATOM 2493 C C . ILE B 1 39 ? 0.509 -1.434 -7.434 1 95.25 39 ILE B C 1
ATOM 2495 O O . ILE B 1 39 ? 0.046 -1.075 -8.523 1 95.25 39 ILE B O 1
ATOM 2499 N N . VAL B 1 40 ? 0.208 -0.886 -6.301 1 94.38 40 VAL B N 1
ATOM 2500 C CA . VAL B 1 40 ? -0.828 0.136 -6.211 1 94.38 40 VAL B CA 1
ATOM 2501 C C . VAL B 1 40 ? -0.426 1.356 -7.035 1 94.38 40 VAL B C 1
ATOM 2503 O O . VAL B 1 40 ? -1.256 1.943 -7.734 1 94.38 40 VAL B O 1
ATOM 2506 N N . LYS B 1 41 ? 0.828 1.702 -7.027 1 93.38 41 LYS B N 1
ATOM 2507 C CA . LYS B 1 41 ? 1.336 2.875 -7.734 1 93.38 41 LYS B CA 1
ATOM 2508 C C . LYS B 1 41 ? 1.353 2.645 -9.242 1 93.38 41 LYS B C 1
ATOM 2510 O O . LYS B 1 41 ? 1.271 3.596 -10.023 1 93.38 41 LYS B O 1
ATOM 2515 N N . HIS B 1 42 ? 1.418 1.413 -9.633 1 96.06 42 HIS B N 1
ATOM 2516 C CA . HIS B 1 42 ? 1.574 1.09 -11.047 1 96.06 42 HIS B CA 1
ATOM 2517 C C . HIS B 1 42 ? 0.221 0.886 -11.719 1 96.06 42 HIS B C 1
ATOM 2519 O O . HIS B 1 42 ? 0.143 0.763 -12.938 1 96.06 42 HIS B O 1
ATOM 2525 N N . PHE B 1 43 ? -0.863 0.875 -10.922 1 96.5 43 PHE B N 1
ATOM 2526 C CA . PHE B 1 43 ? -2.203 0.729 -11.477 1 96.5 43 PHE B CA 1
ATOM 2527 C C . PHE B 1 43 ? -3.1 1.88 -11.039 1 96.5 43 PHE B C 1
ATOM 2529 O O . PHE B 1 43 ? -4.152 1.659 -10.43 1 96.5 43 PHE B O 1
ATOM 2536 N N . PRO B 1 44 ? -2.766 3.078 -11.461 1 92.75 44 PRO B N 1
ATOM 2537 C CA . PRO B 1 44 ? -3.492 4.254 -10.977 1 92.75 44 PRO B CA 1
ATOM 2538 C C . PRO B 1 44 ? -4.941 4.289 -11.445 1 92.75 44 PRO B C 1
ATOM 2540 O O . PRO B 1 44 ? -5.785 4.938 -10.82 1 92.75 44 PRO B O 1
ATOM 2543 N N . ASP B 1 45 ? -5.273 3.555 -12.523 1 94.44 45 ASP B N 1
ATOM 2544 C CA . ASP B 1 45 ? -6.602 3.66 -13.125 1 94.44 45 ASP B CA 1
ATOM 2545 C C . ASP B 1 45 ? -7.41 2.389 -12.891 1 94.44 45 ASP B C 1
ATOM 2547 O O . ASP B 1 45 ? -8.422 2.16 -13.562 1 94.44 45 ASP B O 1
ATOM 2551 N N . TYR B 1 46 ? -6.988 1.566 -11.953 1 97.12 46 TYR B N 1
ATOM 2552 C CA . TYR B 1 46 ? -7.656 0.3 -11.68 1 97.12 46 TYR B CA 1
ATOM 2553 C C . TYR B 1 46 ? -7.973 0.156 -10.195 1 97.12 46 TYR B C 1
ATOM 2555 O O . TYR B 1 46 ? -7.199 0.607 -9.344 1 97.12 46 TYR B O 1
ATOM 2563 N N . ASN B 1 47 ? -9.133 -0.439 -9.875 1 98.12 47 ASN B N 1
ATOM 2564 C CA . ASN B 1 47 ? -9.242 -0.997 -8.531 1 98.12 47 ASN B CA 1
ATOM 2565 C C . ASN B 1 47 ? -8.25 -2.137 -8.32 1 98.12 47 ASN B C 1
ATOM 2567 O O . ASN B 1 47 ? -7.965 -2.902 -9.242 1 98.12 47 ASN B O 1
ATOM 2571 N N . VAL B 1 48 ? -7.695 -2.17 -7.164 1 98.62 48 VAL B N 1
ATOM 2572 C CA . VAL B 1 48 ? -6.742 -3.232 -6.855 1 98.62 48 VAL B CA 1
ATOM 2573 C C . VAL B 1 48 ? -7.18 -3.965 -5.59 1 98.62 48 VAL B C 1
ATOM 2575 O O . VAL B 1 48 ? -7.465 -3.336 -4.566 1 98.62 48 VAL B O 1
ATOM 2578 N N . PHE B 1 49 ? -7.238 -5.246 -5.711 1 98.81 49 PHE B N 1
ATOM 2579 C CA . PHE B 1 49 ? -7.605 -6.105 -4.59 1 98.81 49 PHE B CA 1
ATOM 2580 C C . PHE B 1 49 ? -6.531 -7.152 -4.332 1 98.81 49 PHE B C 1
ATOM 2582 O O . PHE B 1 49 ? -5.895 -7.641 -5.27 1 98.81 49 PHE B O 1
ATOM 2589 N N . ALA B 1 50 ? -6.336 -7.469 -3.104 1 98.69 50 ALA B N 1
ATOM 2590 C CA . ALA B 1 50 ? -5.461 -8.555 -2.676 1 98.69 50 ALA B CA 1
ATOM 2591 C C . ALA B 1 50 ? -5.898 -9.109 -1.322 1 98.69 50 ALA B C 1
ATOM 2593 O O 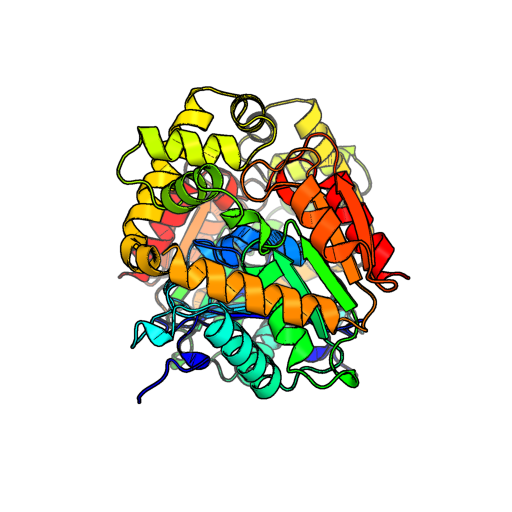. ALA B 1 50 ? -6.535 -8.414 -0.533 1 98.69 50 ALA B O 1
ATOM 2594 N N . ILE B 1 51 ? -5.562 -10.328 -1.114 1 98.62 51 ILE B N 1
ATOM 2595 C CA . ILE B 1 51 ? -5.879 -10.977 0.154 1 98.62 51 ILE B CA 1
ATOM 2596 C C . ILE B 1 51 ? -4.809 -12.016 0.485 1 98.62 51 ILE B C 1
ATOM 2598 O O . ILE B 1 51 ? -4.336 -12.734 -0.399 1 98.62 51 ILE B O 1
ATOM 2602 N N . ASN B 1 52 ? -4.34 -11.992 1.733 1 98.38 52 ASN B N 1
ATOM 2603 C CA . ASN B 1 52 ? -3.449 -13.055 2.176 1 98.38 52 ASN B CA 1
ATOM 2604 C C . ASN B 1 52 ? -4.215 -14.352 2.443 1 98.38 52 ASN B C 1
ATOM 2606 O O . ASN B 1 52 ? -5.047 -14.406 3.348 1 98.38 52 ASN B O 1
ATOM 2610 N N . VAL B 1 53 ? -3.951 -15.375 1.708 1 98.25 53 VAL B N 1
ATOM 2611 C CA . VAL B 1 53 ? -4.688 -16.625 1.815 1 98.25 53 VAL B CA 1
ATOM 2612 C C . VAL B 1 53 ? -4.371 -17.297 3.148 1 98.25 53 VAL B C 1
ATOM 2614 O O . VAL B 1 53 ? -3.406 -16.938 3.824 1 98.25 53 VAL B O 1
ATOM 2617 N N . PRO B 1 54 ? -5.168 -18.281 3.518 1 97.81 54 PRO B N 1
ATOM 2618 C CA . PRO B 1 54 ? -4.953 -18.953 4.797 1 97.81 54 PRO B CA 1
ATOM 2619 C C . PRO B 1 54 ? -3.523 -19.469 4.961 1 97.81 54 PRO B C 1
ATOM 2621 O O . PRO B 1 54 ? -2.973 -20.078 4.039 1 97.81 54 PRO B O 1
ATOM 2624 N N . GLY B 1 55 ? -2.986 -19.156 6.156 1 96.44 55 GLY B N 1
ATOM 2625 C CA . GLY B 1 55 ? -1.64 -19.609 6.465 1 96.44 55 GLY B CA 1
ATOM 2626 C C . GLY B 1 55 ? -0.566 -18.641 6.035 1 96.44 55 GLY B C 1
ATOM 2627 O O . GLY B 1 55 ? 0.604 -18.797 6.387 1 96.44 55 GLY B O 1
ATOM 2628 N N . HIS B 1 56 ? -0.966 -17.594 5.309 1 96.69 56 HIS B N 1
ATOM 2629 C CA . HIS B 1 56 ? -0.015 -16.578 4.848 1 96.69 56 HIS B CA 1
ATOM 2630 C C . HIS B 1 56 ? -0.335 -15.211 5.434 1 96.69 56 HIS B C 1
ATOM 2632 O O . HIS B 1 56 ? -1.502 -14.891 5.664 1 96.69 56 HIS B O 1
ATOM 2638 N N . GLY B 1 57 ? 0.674 -14.297 5.645 1 89.88 57 GLY B N 1
ATOM 2639 C CA . GLY B 1 57 ? 0.48 -12.93 6.086 1 89.88 57 GLY B CA 1
ATOM 2640 C C . GLY B 1 57 ? -0.354 -12.82 7.352 1 89.88 57 GLY B C 1
ATOM 2641 O O . GLY B 1 57 ? -1.28 -12.016 7.422 1 89.88 57 GLY B O 1
ATOM 2642 N N . ASP B 1 58 ? -0.395 -13.602 8.289 1 85.31 58 ASP B N 1
ATOM 2643 C CA . ASP B 1 58 ? -1.046 -13.648 9.594 1 85.31 58 ASP B CA 1
ATOM 2644 C C . ASP B 1 58 ? -2.488 -14.133 9.469 1 85.31 58 ASP B C 1
ATOM 2646 O O . ASP B 1 58 ? -3.268 -14.031 10.422 1 85.31 58 ASP B O 1
ATOM 2650 N N . SER B 1 59 ? -2.855 -14.438 8.195 1 94.38 59 SER B N 1
ATOM 2651 C CA . SER B 1 59 ? -4.148 -15.094 8.031 1 94.38 59 SER B CA 1
ATOM 2652 C C . SER B 1 59 ? -4.152 -16.469 8.68 1 94.38 59 SER B C 1
ATOM 2654 O O . SER B 1 59 ? -3.229 -17.266 8.477 1 94.38 59 SER B O 1
ATOM 2656 N N . PRO B 1 60 ? -5.184 -16.719 9.398 1 93.88 60 PRO B N 1
ATOM 2657 C CA . PRO B 1 60 ? -5.234 -18.016 10.062 1 93.88 60 PRO B CA 1
ATOM 2658 C C . PRO B 1 60 ? -5.594 -19.156 9.102 1 93.88 60 PRO B C 1
ATOM 2660 O O . PRO B 1 60 ? -5.957 -18.906 7.949 1 93.88 60 PRO B O 1
ATOM 2663 N N . PHE B 1 61 ? -5.363 -20.312 9.547 1 95.12 61 PHE B N 1
ATOM 2664 C CA . PHE B 1 61 ? -5.922 -21.516 8.938 1 95.12 61 PHE B CA 1
ATOM 2665 C C . PHE B 1 61 ? -6.402 -22.484 10 1 95.12 61 PHE B C 1
ATOM 2667 O O . PHE B 1 61 ? -5.867 -22.516 11.109 1 95.12 61 PHE B O 1
ATOM 2674 N N . LYS B 1 62 ? -7.453 -23.234 9.781 1 94.44 62 LYS B N 1
ATOM 2675 C CA . LYS B 1 62 ? -8.086 -24.078 10.789 1 94.44 62 LYS B CA 1
ATOM 2676 C C . LYS B 1 62 ? -7.797 -25.562 10.516 1 94.44 62 LYS B C 1
ATOM 2678 O O . LYS B 1 62 ? -7.801 -26.375 11.445 1 94.44 62 LYS B O 1
ATOM 2683 N N . ASP B 1 63 ? -7.5 -25.859 9.242 1 94.88 63 ASP B N 1
ATOM 2684 C CA . ASP B 1 63 ? -7.223 -27.219 8.82 1 94.88 63 ASP B CA 1
ATOM 2685 C C . ASP B 1 63 ? -6.141 -27.25 7.742 1 94.88 63 ASP B C 1
ATOM 2687 O O . ASP B 1 63 ? -6.117 -26.406 6.852 1 94.88 63 ASP B O 1
ATOM 2691 N N . PRO B 1 64 ? -5.266 -28.328 7.766 1 94.56 64 PRO B N 1
ATOM 2692 C CA . PRO B 1 64 ? -4.207 -28.422 6.762 1 94.56 64 PRO B CA 1
ATOM 2693 C C . PRO B 1 64 ? -4.75 -28.484 5.336 1 94.56 64 PRO B C 1
ATOM 2695 O O . PRO B 1 64 ? -4.039 -28.156 4.387 1 94.56 64 PRO B O 1
ATOM 2698 N N . VAL B 1 65 ? -5.965 -28.891 5.184 1 94 65 VAL B N 1
ATOM 2699 C CA . VAL B 1 65 ? -6.574 -28.969 3.861 1 94 65 VAL B CA 1
ATOM 2700 C C . VAL B 1 65 ? -6.648 -27.578 3.242 1 94 65 VAL B C 1
ATOM 2702 O O . VAL B 1 65 ? -6.684 -27.438 2.018 1 94 65 VAL B O 1
ATOM 2705 N N . GLU B 1 66 ? -6.582 -26.547 4.074 1 97.44 66 GLU B N 1
ATOM 2706 C CA . GLU B 1 66 ? -6.668 -25.172 3.6 1 97.44 66 GLU B CA 1
ATOM 2707 C C . GLU B 1 66 ? -5.344 -24.703 3 1 97.44 66 GLU B C 1
ATOM 2709 O O . GLU B 1 66 ? -5.277 -23.656 2.365 1 97.44 66 GLU B O 1
ATOM 2714 N N . LEU B 1 67 ? -4.34 -25.531 3.229 1 97.06 67 LEU B N 1
ATOM 2715 C CA . LEU B 1 67 ? -3.014 -25.219 2.711 1 97.06 67 LEU B CA 1
ATOM 2716 C C . LEU B 1 67 ? -2.732 -25.984 1.426 1 97.06 67 LEU B C 1
ATOM 2718 O O . LEU B 1 67 ? -1.786 -26.781 1.364 1 97.06 67 LEU B O 1
ATOM 2722 N N . ALA B 1 68 ? -3.561 -25.797 0.464 1 95.44 68 ALA B N 1
ATOM 2723 C CA . ALA B 1 68 ? -3.457 -26.438 -0.846 1 95.44 68 ALA B CA 1
ATOM 2724 C C . ALA B 1 68 ? -3.824 -25.453 -1.961 1 95.44 68 ALA B C 1
ATOM 2726 O O . ALA B 1 68 ? -4.703 -24.609 -1.788 1 95.44 68 ALA B O 1
ATOM 2727 N N . GLY B 1 69 ? -3.125 -25.625 -3.08 1 93.62 69 GLY B N 1
ATOM 2728 C CA . GLY B 1 69 ? -3.363 -24.734 -4.207 1 93.62 69 GLY B CA 1
ATOM 2729 C C . GLY B 1 69 ? -4.812 -24.719 -4.66 1 93.62 69 GLY B C 1
ATOM 2730 O O . GLY B 1 69 ? -5.363 -23.672 -4.965 1 93.62 69 GLY B O 1
ATOM 2731 N N . GLU B 1 70 ? -5.391 -25.906 -4.77 1 93 70 GLU B N 1
ATOM 2732 C CA . GLU B 1 70 ? -6.781 -26.016 -5.199 1 93 70 GLU B CA 1
ATOM 2733 C C . GLU B 1 70 ? -7.719 -25.312 -4.219 1 93 70 GLU B C 1
ATOM 2735 O O . GLU B 1 70 ? -8.703 -24.703 -4.625 1 93 70 GLU B O 1
ATOM 2740 N N . TYR B 1 71 ? -7.422 -25.438 -2.939 1 97.19 71 TYR B N 1
ATOM 2741 C CA . TYR B 1 71 ? -8.211 -24.719 -1.942 1 97.19 71 TYR B CA 1
ATOM 2742 C C . TYR B 1 71 ? -8.117 -23.219 -2.143 1 97.19 71 TYR B C 1
ATOM 2744 O O . TYR B 1 71 ? -9.125 -22.5 -2.094 1 97.19 71 TYR B O 1
ATOM 2752 N N . TYR B 1 72 ? -6.895 -22.766 -2.395 1 98.38 72 TYR B N 1
ATOM 2753 C CA . TYR B 1 72 ? -6.68 -21.328 -2.566 1 98.38 72 TYR B CA 1
ATOM 2754 C C . TYR B 1 72 ? -7.449 -20.812 -3.771 1 98.38 72 TYR B C 1
ATOM 2756 O O . TYR B 1 72 ? -7.969 -19.688 -3.746 1 98.38 72 TYR B O 1
ATOM 2764 N N . ALA B 1 73 ? -7.543 -21.594 -4.832 1 98.5 73 ALA B N 1
ATOM 2765 C CA . ALA B 1 73 ? -8.328 -21.172 -5.988 1 98.5 73 ALA B CA 1
ATOM 2766 C C . ALA B 1 73 ? -9.789 -20.938 -5.605 1 98.5 73 ALA B C 1
ATOM 2768 O O . ALA B 1 73 ? -10.375 -19.922 -5.973 1 98.5 73 ALA B O 1
ATOM 2769 N N . HIS B 1 74 ? -10.328 -21.812 -4.863 1 98.25 74 HIS B N 1
ATOM 2770 C CA . HIS B 1 74 ? -11.711 -21.672 -4.414 1 98.25 74 HIS B CA 1
ATOM 2771 C C . HIS B 1 74 ? -11.859 -20.516 -3.445 1 98.25 74 HIS B C 1
ATOM 2773 O O . HIS B 1 74 ? -12.875 -19.812 -3.461 1 98.25 74 HIS B O 1
ATOM 2779 N N . PHE B 1 75 ? -10.852 -20.359 -2.625 1 98.44 75 PHE B N 1
ATOM 2780 C CA . PHE B 1 75 ? -10.836 -19.234 -1.683 1 98.44 75 PHE B CA 1
ATOM 2781 C C . PHE B 1 75 ? -10.898 -17.906 -2.418 1 98.44 75 PHE B C 1
ATOM 2783 O O . PHE B 1 75 ? -11.695 -17.031 -2.072 1 98.44 75 PHE B O 1
ATOM 2790 N N . TYR B 1 76 ? -10.086 -17.766 -3.455 1 98.69 76 TYR B N 1
ATOM 2791 C CA . TYR B 1 76 ? -10.086 -16.547 -4.254 1 98.69 76 TYR B CA 1
ATOM 2792 C C . TYR B 1 76 ? -11.414 -16.375 -4.988 1 98.69 76 TYR B C 1
ATOM 2794 O O . TYR B 1 76 ? -11.891 -15.242 -5.16 1 98.69 76 TYR B O 1
ATOM 2802 N N . LYS B 1 77 ? -12 -17.484 -5.473 1 98.5 77 LYS B N 1
ATOM 2803 C CA . LYS B 1 77 ? -13.328 -17.406 -6.09 1 98.5 77 LYS B CA 1
ATOM 2804 C C . LYS B 1 77 ? -14.352 -16.828 -5.125 1 98.5 77 LYS B C 1
ATOM 2806 O O . LYS B 1 77 ? -15.141 -15.953 -5.504 1 98.5 77 LYS B O 1
ATOM 2811 N N . GLU B 1 78 ? -14.305 -17.281 -3.904 1 98.19 78 GLU B N 1
ATOM 2812 C CA . GLU B 1 78 ? -15.219 -16.781 -2.881 1 98.19 78 GLU B CA 1
ATOM 2813 C C . GLU B 1 78 ? -14.984 -15.289 -2.629 1 98.19 78 GLU B C 1
ATOM 2815 O O . GLU B 1 78 ? -15.938 -14.531 -2.438 1 98.19 78 GLU B O 1
ATOM 2820 N N . PHE B 1 79 ? -13.742 -14.906 -2.631 1 98.5 79 PHE B N 1
ATOM 2821 C CA . PHE B 1 79 ? -13.383 -13.516 -2.424 1 98.5 79 PHE B CA 1
ATOM 2822 C C . PHE B 1 79 ? -13.961 -12.633 -3.525 1 98.5 79 PHE B C 1
ATOM 2824 O O . PHE B 1 79 ? -14.562 -11.594 -3.246 1 98.5 79 PHE B O 1
ATOM 2831 N N . ILE B 1 80 ? -13.859 -13.07 -4.762 1 98.5 80 ILE B N 1
ATOM 2832 C CA . ILE B 1 80 ? -14.398 -12.367 -5.926 1 98.5 80 ILE B CA 1
ATOM 2833 C C . ILE B 1 80 ? -15.914 -12.25 -5.801 1 98.5 80 ILE B C 1
ATOM 2835 O O . ILE B 1 80 ? -16.484 -11.188 -6.035 1 98.5 80 ILE B O 1
ATOM 2839 N N . GLU B 1 81 ? -16.531 -13.328 -5.422 1 97.75 81 GLU B N 1
ATOM 2840 C CA . GLU B 1 81 ? -17.984 -13.375 -5.293 1 97.75 81 GLU B CA 1
ATOM 2841 C C . GLU B 1 81 ? -18.469 -12.445 -4.18 1 97.75 81 GLU B C 1
ATOM 2843 O O . GLU B 1 81 ? -19.438 -11.719 -4.352 1 97.75 81 GLU B O 1
ATOM 2848 N N . GLU B 1 82 ? -17.75 -12.484 -3.092 1 97.31 82 GLU B N 1
ATOM 2849 C CA . GLU B 1 82 ? -18.125 -11.656 -1.952 1 97.31 82 GLU B CA 1
ATOM 2850 C C . GLU B 1 82 ? -18.047 -10.172 -2.293 1 97.31 82 GLU B C 1
ATOM 2852 O O . GLU B 1 82 ? -18.875 -9.383 -1.866 1 97.31 82 GLU B O 1
ATOM 2857 N N . LEU B 1 83 ? -17.062 -9.82 -3.043 1 97.38 83 LEU B N 1
ATOM 2858 C CA . LEU B 1 83 ? -16.875 -8.414 -3.391 1 97.38 83 LEU B CA 1
ATOM 2859 C C . LEU B 1 83 ? -17.656 -8.047 -4.645 1 97.38 83 LEU B C 1
ATOM 2861 O O . LEU B 1 83 ? -17.656 -6.891 -5.066 1 97.38 83 LEU B O 1
ATOM 2865 N N . LYS B 1 84 ? -18.281 -9.039 -5.25 1 97.19 84 LYS B N 1
ATOM 2866 C CA . LYS B 1 84 ? -19.062 -8.859 -6.473 1 97.19 84 LYS B CA 1
ATOM 2867 C C . LYS B 1 84 ? -18.234 -8.219 -7.574 1 97.19 84 LYS B C 1
ATOM 2869 O O . LYS B 1 84 ? -18.672 -7.273 -8.227 1 97.19 84 LYS B O 1
ATOM 2874 N N . LEU B 1 85 ? -17.031 -8.695 -7.703 1 96.94 85 LEU B N 1
ATOM 2875 C CA . LEU B 1 85 ? -16.141 -8.172 -8.734 1 96.94 85 LEU B CA 1
ATOM 2876 C C . LEU B 1 85 ? -16.531 -8.703 -10.109 1 96.94 85 LEU B C 1
ATOM 2878 O O . LEU B 1 85 ? -16.891 -9.875 -10.258 1 96.94 85 LEU B O 1
ATOM 2882 N N . ASP B 1 86 ? -16.547 -7.793 -11.031 1 94 86 ASP B N 1
ATOM 2883 C CA . ASP B 1 86 ? -16.75 -8.156 -12.43 1 94 86 ASP B CA 1
ATOM 2884 C C . ASP B 1 86 ? -15.594 -7.684 -13.305 1 94 86 ASP B C 1
ATOM 2886 O O . ASP B 1 86 ? -14.742 -6.91 -12.852 1 94 86 ASP B O 1
ATOM 2890 N N . SER B 1 87 ? -15.445 -8.328 -14.414 1 93.19 87 SER B N 1
ATOM 2891 C CA . SER B 1 87 ? -14.406 -7.938 -15.359 1 93.19 87 SER B CA 1
ATOM 2892 C C . SER B 1 87 ? -13.039 -7.898 -14.68 1 93.19 87 SER B C 1
ATOM 2894 O O . SER B 1 87 ? -12.344 -6.879 -14.727 1 93.19 87 SER B O 1
ATOM 2896 N N . VAL B 1 88 ? -12.641 -8.984 -14.102 1 98.19 88 VAL B N 1
ATOM 2897 C CA . VAL B 1 88 ? -11.453 -9.039 -13.258 1 98.19 88 VAL B CA 1
ATOM 2898 C C . VAL B 1 88 ? -10.219 -9.305 -14.117 1 98.19 88 VAL B C 1
ATOM 2900 O O . VAL B 1 88 ? -10.266 -10.086 -15.062 1 98.19 88 VAL B O 1
ATOM 2903 N N . ILE B 1 89 ? -9.203 -8.602 -13.875 1 98.75 89 ILE B N 1
ATOM 2904 C CA . ILE B 1 89 ? -7.852 -8.898 -14.336 1 98.75 89 ILE B CA 1
ATOM 2905 C C . ILE B 1 89 ? -7.086 -9.633 -13.242 1 98.75 89 ILE B C 1
ATOM 2907 O O . ILE B 1 89 ? -6.84 -9.086 -12.164 1 98.75 89 ILE B O 1
ATOM 2911 N N . LEU B 1 90 ? -6.781 -10.891 -13.492 1 98.88 90 LEU B N 1
ATOM 2912 C CA . LEU B 1 90 ? -6.066 -11.711 -12.523 1 98.88 90 LEU B CA 1
ATOM 2913 C C . LEU B 1 90 ? -4.559 -11.578 -12.703 1 98.88 90 LEU B C 1
ATOM 2915 O O . LEU B 1 90 ? -4.039 -11.758 -13.805 1 98.88 90 LEU B O 1
ATOM 2919 N N . MET B 1 91 ? -3.891 -11.219 -11.656 1 98.94 91 MET B N 1
ATOM 2920 C CA . MET B 1 91 ? -2.436 -11.102 -11.664 1 98.94 91 MET B CA 1
ATOM 2921 C C . MET B 1 91 ? -1.815 -11.977 -10.578 1 98.94 91 MET B C 1
ATOM 2923 O O . MET B 1 91 ? -2.107 -11.797 -9.391 1 98.94 91 MET B O 1
ATOM 2927 N N . GLY B 1 92 ? -1.001 -12.891 -10.969 1 98.88 92 GLY B N 1
ATOM 2928 C CA . GLY B 1 92 ? -0.421 -13.797 -9.992 1 98.88 92 GLY B CA 1
ATOM 2929 C C . GLY B 1 92 ? 1.078 -13.969 -10.148 1 98.88 92 GLY B C 1
ATOM 2930 O O . GLY B 1 92 ? 1.587 -14.023 -11.273 1 98.88 92 GLY B O 1
ATOM 2931 N N . HIS B 1 93 ? 1.763 -14.047 -9.031 1 98.69 93 HIS B N 1
ATOM 2932 C CA . HIS B 1 93 ? 3.199 -14.289 -8.992 1 98.69 93 HIS B CA 1
ATOM 2933 C C . HIS B 1 93 ? 3.512 -15.656 -8.383 1 98.69 93 HIS B C 1
ATOM 2935 O O . HIS B 1 93 ? 2.988 -16 -7.32 1 98.69 93 HIS B O 1
ATOM 2941 N N . SER B 1 94 ? 4.395 -16.406 -9.062 1 97.31 94 SER B N 1
ATOM 2942 C CA . SER B 1 94 ? 4.902 -17.656 -8.508 1 97.31 94 SER B CA 1
ATOM 2943 C C . SER B 1 94 ? 3.76 -18.594 -8.125 1 97.31 94 SER B C 1
ATOM 2945 O O . SER B 1 94 ? 2.93 -18.953 -8.961 1 97.31 94 SER B O 1
ATOM 2947 N N . MET B 1 95 ? 3.545 -18.953 -6.871 1 97.12 95 MET B N 1
ATOM 2948 C CA . MET B 1 95 ? 2.414 -19.75 -6.422 1 97.12 95 MET B CA 1
ATOM 2949 C C . MET B 1 95 ? 1.092 -19.109 -6.824 1 97.12 95 MET B C 1
ATOM 2951 O O . MET B 1 95 ? 0.185 -19.797 -7.305 1 97.12 95 MET B O 1
ATOM 2955 N N . GLY B 1 96 ? 1.054 -17.797 -6.641 1 98.62 96 GLY B N 1
ATOM 2956 C CA . GLY B 1 96 ? -0.139 -17.078 -7.047 1 98.62 96 GLY B CA 1
ATOM 2957 C C . GLY B 1 96 ? -0.421 -17.172 -8.531 1 98.62 96 GLY B C 1
ATOM 2958 O O . GLY B 1 96 ? -1.581 -17.156 -8.953 1 98.62 96 GLY B O 1
ATOM 2959 N N . GLY B 1 97 ? 0.633 -17.234 -9.328 1 98.69 97 GLY B N 1
ATOM 2960 C CA . GLY B 1 97 ? 0.465 -17.469 -10.75 1 98.69 97 GLY B CA 1
ATOM 2961 C C . GLY B 1 97 ? -0.132 -18.828 -11.062 1 98.69 97 GLY B C 1
ATOM 2962 O O . GLY B 1 97 ? -1.046 -18.938 -11.883 1 98.69 97 GLY B O 1
ATOM 2963 N N . GLY B 1 98 ? 0.418 -19.828 -10.422 1 98.44 98 GLY B N 1
ATOM 2964 C CA . GLY B 1 98 ? -0.17 -21.156 -10.57 1 98.44 98 GLY B CA 1
ATOM 2965 C C . GLY B 1 98 ? -1.633 -21.203 -10.172 1 98.44 98 GLY B C 1
ATOM 2966 O O . GLY B 1 98 ? -2.463 -21.75 -10.898 1 98.44 98 GLY B O 1
ATOM 2967 N N . ILE B 1 99 ? -1.955 -20.625 -9.047 1 98.75 99 ILE B N 1
ATOM 2968 C CA . ILE B 1 99 ? -3.32 -20.594 -8.531 1 98.75 99 ILE B CA 1
ATOM 2969 C C . ILE B 1 99 ? -4.227 -19.844 -9.508 1 98.75 99 ILE B C 1
ATOM 2971 O O . ILE B 1 99 ? -5.387 -20.219 -9.695 1 98.75 99 ILE B O 1
ATOM 2975 N N . THR B 1 100 ? -3.691 -18.812 -10.133 1 98.81 100 THR B N 1
ATOM 2976 C CA . THR B 1 100 ? -4.441 -18.031 -11.109 1 98.81 100 THR B CA 1
ATOM 2977 C C . THR B 1 100 ? -4.914 -18.906 -12.266 1 98.81 100 THR B C 1
ATOM 2979 O O . THR B 1 100 ? -6.043 -18.75 -12.734 1 98.81 100 THR B O 1
ATOM 2982 N N . THR B 1 101 ? -4.078 -19.812 -12.711 1 98.44 101 THR B N 1
ATOM 2983 C CA . THR B 1 101 ? -4.453 -20.703 -13.812 1 98.44 101 THR B CA 1
ATOM 2984 C C . THR B 1 101 ? -5.598 -21.625 -13.391 1 98.44 101 THR B C 1
ATOM 2986 O O . THR B 1 101 ? -6.527 -21.859 -14.164 1 98.44 101 THR B O 1
ATOM 2989 N N . ILE B 1 102 ? -5.559 -22.109 -12.172 1 98.56 102 ILE B N 1
ATOM 2990 C CA . ILE B 1 102 ? -6.633 -22.953 -11.664 1 98.56 102 ILE B CA 1
ATOM 2991 C C . ILE B 1 102 ? -7.902 -22.125 -11.484 1 98.56 102 ILE B C 1
ATOM 2993 O O . ILE B 1 102 ? -8.984 -22.531 -11.898 1 98.56 102 ILE B O 1
ATOM 2997 N N . LEU B 1 103 ? -7.75 -20.922 -10.93 1 98.75 103 LEU B N 1
ATOM 2998 C CA . LEU B 1 103 ? -8.852 -20.031 -10.594 1 98.75 103 LEU B CA 1
ATOM 2999 C C . LEU B 1 103 ? -9.641 -19.641 -11.836 1 98.75 103 LEU B C 1
ATOM 3001 O O . LEU B 1 103 ? -10.867 -19.734 -11.852 1 98.75 103 LEU B O 1
ATOM 3005 N N . GLN B 1 104 ? -8.922 -19.172 -12.875 1 98.12 104 GLN B N 1
ATOM 3006 C CA . GLN B 1 104 ? -9.625 -18.75 -14.078 1 98.12 104 GLN B CA 1
ATOM 3007 C C . GLN B 1 104 ? -10.422 -19.906 -14.68 1 98.12 104 GLN B C 1
ATOM 3009 O O . GLN B 1 104 ? -11.469 -19.688 -15.289 1 98.12 104 GLN B O 1
ATOM 3014 N N . GLY B 1 105 ? -10.008 -21.125 -14.492 1 96.88 105 GLY B N 1
ATOM 3015 C CA . GLY B 1 105 ? -10.68 -22.312 -15.008 1 96.88 105 GLY B CA 1
ATOM 3016 C C . GLY B 1 105 ? -12 -22.594 -14.312 1 96.88 105 GLY B C 1
ATOM 3017 O O . GLY B 1 105 ? -12.859 -23.297 -14.859 1 96.88 105 GLY B O 1
ATOM 3018 N N . ILE B 1 106 ? -12.18 -22.156 -13.125 1 96.94 106 ILE B N 1
ATOM 3019 C CA . ILE B 1 106 ? -13.391 -22.469 -12.375 1 96.94 106 ILE B CA 1
ATOM 3020 C C . ILE B 1 106 ? -14.281 -21.234 -12.281 1 96.94 106 ILE B C 1
ATOM 3022 O O . ILE B 1 106 ? -15.344 -21.281 -11.648 1 96.94 106 ILE B O 1
ATOM 3026 N N . LEU B 1 107 ? -13.891 -20.141 -12.914 1 97.5 107 LEU B N 1
ATOM 3027 C CA . LEU B 1 107 ? -14.695 -18.922 -13 1 97.5 107 LEU B CA 1
ATOM 3028 C C . LEU B 1 107 ? -15.469 -18.875 -14.312 1 97.5 107 LEU B C 1
ATOM 3030 O O . LEU B 1 107 ? -15.031 -19.438 -15.312 1 97.5 107 LEU B O 1
ATOM 3034 N N . PRO B 1 108 ? -16.672 -18.156 -14.281 1 96.38 108 PRO B N 1
ATOM 3035 C CA . PRO B 1 108 ? -17.281 -17.859 -15.578 1 96.38 108 PRO B CA 1
ATOM 3036 C C . PRO B 1 108 ? -16.328 -17.109 -16.516 1 96.38 108 PRO B C 1
ATOM 3038 O O . PRO B 1 108 ? -15.664 -16.172 -16.094 1 96.38 108 PRO B O 1
ATOM 3041 N N . LYS B 1 109 ? -16.312 -17.547 -17.734 1 93.62 109 LYS B N 1
ATOM 3042 C CA . LYS B 1 109 ? -15.359 -17 -18.688 1 93.62 109 LYS B CA 1
ATOM 3043 C C . LYS B 1 109 ? -15.562 -15.492 -18.875 1 93.62 109 LYS B C 1
ATOM 3045 O O . LYS B 1 109 ? -14.602 -14.75 -19.078 1 93.62 109 LYS B O 1
ATOM 3050 N N . SER B 1 110 ? -16.75 -15.031 -18.672 1 94.19 110 SER B N 1
ATOM 3051 C CA . SER B 1 110 ? -17.094 -13.625 -18.875 1 94.19 110 SER B CA 1
ATOM 3052 C C . SER B 1 110 ? -16.547 -12.766 -17.75 1 94.19 110 SER B C 1
ATOM 3054 O O . SER B 1 110 ? -16.453 -11.539 -17.875 1 94.19 110 SER B O 1
ATOM 3056 N N . LEU B 1 111 ? -16.156 -13.406 -16.703 1 96.5 111 LEU B N 1
ATOM 3057 C CA . LEU B 1 111 ? -15.711 -12.68 -15.523 1 96.5 111 LEU B CA 1
ATOM 3058 C C . LEU B 1 111 ? -14.242 -12.297 -15.633 1 96.5 111 LEU B C 1
ATOM 3060 O O . LEU B 1 111 ? -13.797 -11.336 -15.008 1 96.5 111 LEU B O 1
ATOM 3064 N N . VAL B 1 112 ? -13.492 -13.031 -16.422 1 97.88 112 VAL B N 1
ATOM 3065 C CA . VAL B 1 112 ? -12.055 -12.82 -16.5 1 97.88 112 VAL B CA 1
ATOM 3066 C C . VAL B 1 112 ? -11.719 -12.016 -17.766 1 97.88 112 VAL B C 1
ATOM 3068 O O . VAL B 1 112 ? -11.828 -12.516 -18.875 1 97.88 112 VAL B O 1
ATOM 3071 N N . LYS B 1 113 ? -11.289 -10.844 -17.547 1 97.88 113 LYS B N 1
ATOM 3072 C CA . LYS B 1 113 ? -11 -9.93 -18.656 1 97.88 113 LYS B CA 1
ATOM 3073 C C . LYS B 1 113 ? -9.602 -10.188 -19.219 1 97.88 113 LYS B C 1
ATOM 3075 O O . LYS B 1 113 ? -9.414 -10.227 -20.438 1 97.88 113 LYS B O 1
ATOM 3080 N N . LYS B 1 114 ? -8.609 -10.289 -18.375 1 98.69 114 LYS B N 1
ATOM 3081 C CA . LYS B 1 114 ? -7.211 -10.539 -18.719 1 98.69 114 LYS B CA 1
ATOM 3082 C C . LYS B 1 114 ? -6.5 -11.305 -17.609 1 98.69 114 LYS B C 1
ATOM 3084 O O . LYS B 1 114 ? -6.98 -11.352 -16.469 1 98.69 114 LYS B O 1
ATOM 3089 N N . ILE B 1 115 ? -5.395 -11.898 -17.969 1 98.81 115 ILE B N 1
ATOM 3090 C CA . ILE B 1 115 ? -4.574 -12.625 -17.016 1 98.81 115 ILE B CA 1
ATOM 3091 C C . ILE B 1 115 ? -3.113 -12.195 -17.156 1 98.81 115 ILE B C 1
ATOM 3093 O O . ILE B 1 115 ? -2.607 -12.047 -18.266 1 98.81 115 ILE B O 1
ATOM 3097 N N . ILE B 1 116 ? -2.494 -11.93 -16.047 1 98.94 116 ILE B N 1
ATOM 3098 C CA . ILE B 1 116 ? -1.066 -11.641 -15.992 1 98.94 116 ILE B CA 1
ATOM 3099 C C . ILE B 1 116 ? -0.37 -12.641 -15.07 1 98.94 116 ILE B C 1
ATOM 3101 O O . ILE B 1 116 ? -0.651 -12.688 -13.867 1 98.94 116 ILE B O 1
ATOM 3105 N N . LEU B 1 117 ? 0.494 -13.391 -15.602 1 98.94 117 LEU B N 1
ATOM 3106 C CA . LEU B 1 117 ? 1.259 -14.391 -14.867 1 98.94 117 LEU B CA 1
ATOM 3107 C C . LEU B 1 117 ? 2.734 -14.016 -14.805 1 98.94 117 LEU B C 1
ATOM 3109 O O . LEU B 1 117 ? 3.361 -13.773 -15.844 1 98.94 117 LEU B O 1
ATOM 3113 N N . VAL B 1 118 ? 3.242 -13.992 -13.578 1 98.81 118 VAL B N 1
ATOM 3114 C CA . VAL B 1 118 ? 4.645 -13.633 -13.391 1 98.81 118 VAL B CA 1
ATOM 3115 C C . VAL B 1 118 ? 5.391 -14.805 -12.758 1 98.81 118 VAL B C 1
ATOM 3117 O O . VAL B 1 118 ? 5.168 -15.133 -11.594 1 98.81 118 VAL B O 1
ATOM 3120 N N . ASN B 1 119 ? 6.281 -15.398 -13.492 1 98.31 119 ASN B N 1
ATOM 3121 C CA . ASN B 1 119 ? 7.02 -16.562 -13.031 1 98.31 119 ASN B CA 1
ATOM 3122 C C . ASN B 1 119 ? 6.109 -17.562 -12.312 1 98.31 119 ASN B C 1
ATOM 3124 O O . ASN B 1 119 ? 6.402 -17.969 -11.188 1 98.31 119 ASN B O 1
ATOM 3128 N N . PRO B 1 120 ? 5.102 -18 -13 1 98.44 120 PRO B N 1
ATOM 3129 C CA . PRO B 1 120 ? 4.098 -18.828 -12.328 1 98.44 120 PRO B CA 1
ATOM 3130 C C . PRO B 1 120 ? 4.617 -20.234 -11.992 1 98.44 120 PRO B C 1
ATOM 3132 O O . PRO B 1 120 ? 5.379 -20.812 -12.766 1 98.44 120 PRO B O 1
ATOM 3135 N N . ALA B 1 121 ? 4.188 -20.688 -10.836 1 96.69 121 ALA B N 1
ATOM 3136 C CA . ALA B 1 121 ? 4.391 -22.109 -10.547 1 96.69 121 ALA B CA 1
ATOM 3137 C C . ALA B 1 121 ? 3.77 -22.984 -11.633 1 96.69 121 ALA B C 1
ATOM 3139 O O . ALA B 1 121 ? 2.73 -22.641 -12.195 1 96.69 121 ALA B O 1
ATOM 3140 N N . ASN B 1 122 ? 4.367 -24.094 -11.93 1 95.88 122 ASN B N 1
ATOM 3141 C CA . ASN B 1 122 ? 3.879 -25.062 -12.898 1 95.88 122 ASN B CA 1
ATOM 3142 C C . ASN B 1 122 ? 4.461 -26.453 -12.641 1 95.88 122 ASN B C 1
ATOM 3144 O O . ASN B 1 122 ? 5.242 -26.641 -11.703 1 95.88 122 ASN B O 1
ATOM 3148 N N . ARG B 1 123 ? 4.086 -27.375 -13.406 1 92.44 123 ARG B N 1
ATOM 3149 C CA . ARG B 1 123 ? 4.414 -28.781 -13.164 1 92.44 123 ARG B CA 1
ATOM 3150 C C . ARG B 1 123 ? 5.918 -29.016 -13.289 1 92.44 123 ARG B C 1
ATOM 3152 O O . ARG B 1 123 ? 6.434 -30.031 -12.812 1 92.44 123 ARG B O 1
ATOM 3159 N N . GLU B 1 124 ? 6.617 -28.125 -13.867 1 89.31 124 GLU B N 1
ATOM 3160 C CA . GLU B 1 124 ? 8.031 -28.344 -14.141 1 89.31 124 GLU B CA 1
ATOM 3161 C C . GLU B 1 124 ? 8.875 -28.109 -12.891 1 89.31 124 GLU B C 1
ATOM 3163 O O . GLU B 1 124 ? 10.047 -28.484 -12.852 1 89.31 124 GLU B O 1
ATOM 3168 N N . VAL B 1 125 ? 8.281 -27.516 -11.867 1 84.81 125 VAL B N 1
ATOM 3169 C CA . VAL B 1 125 ? 9.016 -27.219 -10.641 1 84.81 125 VAL B CA 1
ATOM 3170 C C . VAL B 1 125 ? 9.406 -28.516 -9.945 1 84.81 125 VAL B C 1
ATOM 3172 O O . VAL B 1 125 ? 10.328 -28.531 -9.117 1 84.81 125 VAL B O 1
ATOM 3175 N N . ILE B 1 126 ? 8.703 -29.641 -10.305 1 80 126 ILE B N 1
ATOM 3176 C CA . ILE B 1 126 ? 8.984 -30.906 -9.641 1 80 126 ILE B CA 1
ATOM 3177 C C . ILE B 1 126 ? 9.203 -32 -10.68 1 80 126 ILE B C 1
ATOM 3179 O O . ILE B 1 126 ? 8.82 -33.156 -10.469 1 80 126 ILE B O 1
ATOM 3183 N N . SER B 1 127 ? 9.656 -31.641 -11.773 1 81 127 SER B N 1
ATOM 3184 C CA . SER B 1 127 ? 9.734 -32.594 -12.891 1 81 127 SER B CA 1
ATOM 3185 C C . SER B 1 127 ? 10.906 -33.531 -12.727 1 81 127 SER B C 1
ATOM 3187 O O . SER B 1 127 ? 10.961 -34.594 -13.391 1 81 127 SER B O 1
ATOM 3189 N N . THR B 1 128 ? 11.891 -33.188 -11.883 1 79.62 128 THR B N 1
ATOM 3190 C CA . THR B 1 128 ? 13.031 -34.062 -11.594 1 79.62 128 THR B CA 1
ATOM 3191 C C . THR B 1 128 ? 13.273 -34.125 -10.086 1 79.62 128 THR B C 1
ATOM 3193 O O . THR B 1 128 ? 12.797 -33.281 -9.328 1 79.62 128 THR B O 1
ATOM 3196 N N . ASP B 1 129 ? 13.961 -35.094 -9.695 1 79.69 129 ASP B N 1
ATOM 3197 C CA . ASP B 1 129 ? 14.305 -35.219 -8.281 1 79.69 129 ASP B CA 1
ATOM 3198 C C . ASP B 1 129 ? 15.086 -34 -7.777 1 79.69 129 ASP B C 1
ATOM 3200 O O . ASP B 1 129 ? 14.891 -33.562 -6.641 1 79.69 129 ASP B O 1
ATOM 3204 N N . GLN B 1 130 ? 15.93 -33.625 -8.594 1 78.94 130 GLN B N 1
ATOM 3205 C CA . GLN B 1 130 ? 16.719 -32.438 -8.242 1 78.94 130 GLN B CA 1
ATOM 3206 C C . GLN B 1 130 ? 15.836 -31.234 -7.996 1 78.94 130 GLN B C 1
ATOM 3208 O O . GLN B 1 130 ? 16.047 -30.484 -7.043 1 78.94 130 GLN B O 1
ATOM 3213 N N . LYS B 1 131 ? 14.906 -31.156 -8.812 1 83.81 131 LYS B N 1
ATOM 3214 C CA . LYS B 1 131 ? 13.984 -30.031 -8.68 1 83.81 131 LYS B CA 1
ATOM 3215 C C . LYS B 1 131 ? 13.102 -30.188 -7.441 1 83.81 131 LYS B C 1
ATOM 3217 O O . LYS B 1 131 ? 12.812 -29.203 -6.754 1 83.81 131 LYS B O 1
ATOM 3222 N N . VAL B 1 132 ? 12.797 -31.359 -7.199 1 82.25 132 VAL B N 1
ATOM 3223 C CA . VAL B 1 132 ? 12.031 -31.641 -5.992 1 82.25 132 VAL B CA 1
ATOM 3224 C C . VAL B 1 132 ? 12.828 -31.219 -4.762 1 82.25 132 VAL B C 1
ATOM 3226 O O . VAL B 1 132 ? 12.289 -30.562 -3.859 1 82.25 132 VAL B O 1
ATOM 3229 N N . GLU B 1 133 ? 14.07 -31.531 -4.754 1 80.94 133 GLU B N 1
ATOM 3230 C CA . GLU B 1 133 ? 14.93 -31.172 -3.633 1 80.94 133 GLU B CA 1
ATOM 3231 C C . GLU B 1 133 ? 15.039 -29.656 -3.488 1 80.94 133 GLU B C 1
ATOM 3233 O O . GLU B 1 133 ? 15.047 -29.125 -2.373 1 80.94 133 GLU B O 1
ATOM 3238 N N . HIS B 1 134 ? 15.102 -29.031 -4.586 1 80.56 134 HIS B N 1
ATOM 3239 C CA . HIS B 1 134 ? 15.219 -27.578 -4.602 1 80.56 134 HIS B CA 1
ATOM 3240 C C . HIS B 1 134 ? 13.984 -26.922 -4.004 1 80.56 134 HIS B C 1
ATOM 3242 O O . HIS B 1 134 ? 14.094 -25.969 -3.221 1 80.56 134 HIS B O 1
ATOM 3248 N N . ILE B 1 135 ? 12.852 -27.422 -4.324 1 81.38 135 ILE B N 1
ATOM 3249 C CA . ILE B 1 135 ? 11.609 -26.828 -3.865 1 81.38 135 ILE B CA 1
ATOM 3250 C C . ILE B 1 135 ? 11.438 -27.062 -2.367 1 81.38 135 ILE B C 1
ATOM 3252 O O . ILE B 1 135 ? 10.922 -26.203 -1.648 1 81.38 135 ILE B O 1
ATOM 3256 N N . ILE B 1 136 ? 11.891 -28.219 -1.952 1 81.44 136 ILE B N 1
ATOM 3257 C CA . ILE B 1 136 ? 11.812 -28.531 -0.53 1 81.44 136 ILE B CA 1
ATOM 3258 C C . ILE B 1 136 ? 12.68 -27.547 0.266 1 81.44 136 ILE B C 1
ATOM 3260 O O . ILE B 1 136 ? 12.312 -27.156 1.372 1 81.44 136 ILE B O 1
ATOM 3264 N N . LYS B 1 137 ? 13.703 -27.109 -0.366 1 83.19 137 LYS B N 1
ATOM 3265 C CA . LYS B 1 137 ? 14.648 -26.219 0.294 1 83.19 137 LYS B CA 1
ATOM 3266 C C . LYS B 1 137 ? 14.078 -24.812 0.422 1 83.19 137 LYS B C 1
ATOM 3268 O O . LYS B 1 137 ? 14.656 -23.953 1.09 1 83.19 137 LYS B O 1
ATOM 3273 N N . MET B 1 138 ? 12.961 -24.609 -0.162 1 88.31 138 MET B N 1
ATOM 3274 C CA . MET B 1 138 ? 12.297 -23.312 -0.022 1 88.31 138 MET B CA 1
ATOM 3275 C C . MET B 1 138 ? 11.891 -23.078 1.427 1 88.31 138 MET B C 1
ATOM 3277 O O . MET B 1 138 ? 11.586 -21.938 1.804 1 88.31 138 MET B O 1
ATOM 3281 N N . MET B 1 139 ? 11.766 -24.109 2.195 1 92.31 139 MET B N 1
ATOM 3282 C CA . MET B 1 139 ? 11.57 -24.031 3.639 1 92.31 139 MET B CA 1
ATOM 3283 C C . MET B 1 139 ? 12.805 -24.516 4.387 1 92.31 139 MET B C 1
ATOM 3285 O O . MET B 1 139 ? 12.789 -25.578 5 1 92.31 139 MET B O 1
ATOM 3289 N N . PRO B 1 140 ? 13.805 -23.656 4.383 1 91.38 140 PRO B N 1
ATOM 3290 C CA . PRO B 1 140 ? 15.109 -24.062 4.914 1 91.38 140 PRO B CA 1
ATOM 3291 C C . PRO B 1 140 ? 15.109 -24.188 6.438 1 91.38 140 PRO B C 1
ATOM 3293 O O . PRO B 1 140 ? 14.367 -23.469 7.117 1 91.38 140 PRO B O 1
ATOM 3296 N N . ASN B 1 141 ? 16.031 -25 6.914 1 90.75 141 ASN B N 1
ATOM 3297 C CA . ASN B 1 141 ? 16.172 -25.188 8.352 1 90.75 141 ASN B CA 1
ATOM 3298 C C . ASN B 1 141 ? 17.359 -24.438 8.914 1 90.75 141 ASN B C 1
ATOM 3300 O O . ASN B 1 141 ? 17.516 -24.297 10.125 1 90.75 141 ASN B O 1
ATOM 3304 N N . THR B 1 142 ? 18.203 -23.969 8.008 1 93.31 142 THR B N 1
ATOM 3305 C CA . THR B 1 142 ? 19.406 -23.281 8.445 1 93.31 142 THR B CA 1
ATOM 3306 C C . THR B 1 142 ? 19.594 -21.984 7.672 1 93.31 142 THR B C 1
ATOM 3308 O O . THR B 1 142 ? 18.984 -21.781 6.625 1 93.31 142 THR B O 1
ATOM 3311 N N . ILE B 1 143 ? 20.375 -21.156 8.164 1 94.69 143 ILE B N 1
ATOM 3312 C CA . ILE B 1 143 ? 20.734 -19.906 7.492 1 94.69 143 ILE B CA 1
ATOM 3313 C C . ILE B 1 143 ? 21.453 -20.203 6.18 1 94.69 143 ILE B C 1
ATOM 3315 O O . ILE B 1 143 ? 21.234 -19.531 5.172 1 94.69 143 ILE B O 1
ATOM 3319 N N . GLU B 1 144 ? 22.297 -21.219 6.195 1 92.38 144 GLU B N 1
ATOM 3320 C CA . GLU B 1 144 ? 23.031 -21.625 5 1 92.38 144 GLU B CA 1
ATOM 3321 C C . GLU B 1 144 ? 22.078 -22.062 3.889 1 92.38 144 GLU B C 1
ATOM 3323 O O . GLU B 1 144 ? 22.281 -21.719 2.723 1 92.38 144 GLU B O 1
ATOM 3328 N N . ASP B 1 145 ? 21.125 -22.828 4.258 1 92.19 145 ASP B N 1
ATOM 3329 C CA . ASP B 1 145 ? 20.125 -23.234 3.279 1 92.19 145 ASP B CA 1
ATOM 3330 C C . ASP B 1 145 ? 19.344 -22.047 2.752 1 92.19 145 ASP B C 1
ATOM 3332 O O . ASP B 1 145 ? 18.938 -22.031 1.588 1 92.19 145 ASP B O 1
ATOM 3336 N N . THR B 1 146 ? 19.125 -21.047 3.611 1 94.5 146 THR B N 1
ATOM 3337 C CA . THR B 1 146 ? 18.406 -19.844 3.215 1 94.5 146 THR B CA 1
ATOM 3338 C C . THR B 1 146 ? 19.203 -19.078 2.156 1 94.5 146 THR B C 1
ATOM 3340 O O . THR B 1 146 ? 18.609 -18.469 1.263 1 94.5 146 THR B O 1
ATOM 3343 N N . LYS B 1 147 ? 20.453 -19.141 2.275 1 94.44 147 LYS B N 1
ATOM 3344 C CA . LYS B 1 147 ? 21.328 -18.516 1.27 1 94.44 147 LYS B CA 1
ATOM 3345 C C . LYS B 1 147 ? 21.062 -19.109 -0.114 1 94.44 147 LYS B C 1
ATOM 3347 O O . LYS B 1 147 ? 21.016 -18.375 -1.105 1 94.44 147 LYS B O 1
ATOM 3352 N N . VAL B 1 148 ? 20.891 -20.406 -0.173 1 91 148 VAL B N 1
ATOM 3353 C CA . VAL B 1 148 ? 20.609 -21.094 -1.431 1 91 148 VAL B CA 1
ATOM 3354 C C . VAL B 1 148 ? 19.281 -20.609 -2.002 1 91 148 VAL B C 1
ATOM 3356 O O . VAL B 1 148 ? 19.172 -20.344 -3.205 1 91 148 VAL B O 1
ATOM 3359 N N . VAL B 1 149 ? 18.344 -20.422 -1.137 1 91.69 149 VAL B N 1
ATOM 3360 C CA . VAL B 1 149 ? 17.031 -19.953 -1.554 1 91.69 149 VAL B CA 1
ATOM 3361 C C . VAL B 1 149 ? 17.141 -18.547 -2.127 1 91.69 149 VAL B C 1
ATOM 3363 O O . VAL B 1 149 ? 16.688 -18.281 -3.244 1 91.69 149 VAL B O 1
ATOM 3366 N N . ILE B 1 150 ? 17.75 -17.641 -1.421 1 94.44 150 ILE B N 1
ATOM 3367 C CA . ILE B 1 150 ? 17.891 -16.25 -1.845 1 94.44 150 ILE B CA 1
ATOM 3368 C C . ILE B 1 150 ? 18.641 -16.203 -3.176 1 94.44 150 ILE B C 1
ATOM 3370 O O . ILE B 1 150 ? 18.234 -15.461 -4.086 1 94.44 150 ILE B O 1
ATOM 3374 N N . ASP B 1 151 ? 19.656 -17 -3.307 1 92.94 151 ASP B N 1
ATOM 3375 C CA . ASP B 1 151 ? 20.438 -17.016 -4.535 1 92.94 151 ASP B CA 1
ATOM 3376 C C . ASP B 1 151 ? 19.609 -17.516 -5.711 1 92.94 151 ASP B C 1
ATOM 3378 O O . ASP B 1 151 ? 19.844 -17.125 -6.855 1 92.94 151 ASP B O 1
ATOM 3382 N N . SER B 1 152 ? 18.672 -18.359 -5.438 1 90.75 152 SER B N 1
ATOM 3383 C CA . SER B 1 152 ? 17.828 -18.906 -6.5 1 90.75 152 SER B CA 1
ATOM 3384 C C . SER B 1 152 ? 16.734 -17.922 -6.906 1 90.75 152 SER B C 1
ATOM 3386 O O . SER B 1 152 ? 16.172 -18.016 -7.996 1 90.75 152 SER B O 1
ATOM 3388 N N . LEU B 1 153 ? 16.391 -16.969 -6.055 1 93.06 153 LEU B N 1
ATOM 3389 C CA . LEU B 1 153 ? 15.305 -16.016 -6.293 1 93.06 153 LEU B CA 1
ATOM 3390 C C . LEU B 1 153 ? 15.742 -14.922 -7.266 1 93.06 153 LEU B C 1
ATOM 3392 O O . LEU B 1 153 ? 14.914 -14.367 -7.996 1 93.06 153 LEU B O 1
ATOM 3396 N N . TYR B 1 154 ? 17.062 -14.656 -7.297 1 95.56 154 TYR B N 1
ATOM 3397 C CA . TYR B 1 154 ? 17.562 -13.523 -8.07 1 95.56 154 TYR B CA 1
ATOM 3398 C C . TYR B 1 154 ? 18.5 -13.977 -9.172 1 95.56 154 TYR B C 1
ATOM 3400 O O . TYR B 1 154 ? 19.188 -14.992 -9.023 1 95.56 154 TYR B O 1
ATOM 3408 N N . TYR B 1 155 ? 18.547 -13.18 -10.258 1 96 155 TYR B N 1
ATOM 3409 C CA . TYR B 1 155 ? 19.5 -13.414 -11.336 1 96 155 TYR B CA 1
ATOM 3410 C C . TYR B 1 155 ? 20.938 -13.367 -10.812 1 96 155 TYR B C 1
ATOM 3412 O O . TYR B 1 155 ? 21.734 -14.25 -11.109 1 96 155 TYR B O 1
ATOM 3420 N N . ASN B 1 156 ? 21.234 -12.438 -10.039 1 95.44 156 ASN B N 1
ATOM 3421 C CA . ASN B 1 156 ? 22.453 -12.258 -9.281 1 95.44 156 ASN B CA 1
ATOM 3422 C C . ASN B 1 156 ? 22.203 -11.562 -7.945 1 95.44 156 ASN B C 1
ATOM 3424 O O . ASN B 1 156 ? 22.203 -10.328 -7.879 1 95.44 156 ASN B O 1
ATOM 3428 N N . ALA B 1 157 ? 22.094 -12.344 -6.875 1 94.56 157 ALA B N 1
ATOM 3429 C CA . ALA B 1 157 ? 21.688 -11.82 -5.574 1 94.56 157 ALA B CA 1
ATOM 3430 C C . ALA B 1 157 ? 22.719 -10.859 -5.016 1 94.56 157 ALA B C 1
ATOM 3432 O O . ALA B 1 157 ? 22.375 -9.781 -4.516 1 94.56 157 ALA B O 1
ATOM 3433 N N . LYS B 1 158 ? 23.969 -11.227 -5.129 1 93.19 158 LYS B N 1
ATOM 3434 C CA . LYS B 1 158 ? 25.031 -10.383 -4.586 1 93.19 158 LYS B CA 1
ATOM 3435 C C . LYS B 1 158 ? 25.047 -9.023 -5.277 1 93.19 158 LYS B C 1
ATOM 3437 O O . LYS B 1 158 ? 25.234 -7.996 -4.621 1 93.19 158 LYS B O 1
ATOM 3442 N N . ASP B 1 159 ? 24.891 -9.062 -6.574 1 93.12 159 ASP B N 1
ATOM 3443 C CA . ASP B 1 159 ? 24.828 -7.809 -7.316 1 93.12 159 ASP B CA 1
ATOM 3444 C C . ASP B 1 159 ? 23.594 -7.004 -6.934 1 93.12 159 ASP B C 1
ATOM 3446 O O . ASP B 1 159 ? 23.641 -5.777 -6.828 1 93.12 159 ASP B O 1
ATOM 3450 N N . PHE B 1 160 ? 22.5 -7.711 -6.699 1 93.06 160 PHE B N 1
ATOM 3451 C CA . PHE B 1 160 ? 21.234 -7.051 -6.383 1 93.06 160 PHE B CA 1
ATOM 3452 C C . PHE B 1 160 ? 21.328 -6.316 -5.051 1 93.06 160 PHE B C 1
ATOM 3454 O O . PHE B 1 160 ? 20.922 -5.16 -4.941 1 93.06 160 PHE B O 1
ATOM 3461 N N . PHE B 1 161 ? 21.906 -6.879 -4.023 1 93.38 161 PHE B N 1
ATOM 3462 C CA . PHE B 1 161 ? 21.953 -6.293 -2.689 1 93.38 161 PHE B CA 1
ATOM 3463 C C . PHE B 1 161 ? 23.125 -5.34 -2.553 1 93.38 161 PHE B C 1
ATOM 3465 O O . PHE B 1 161 ? 23.203 -4.57 -1.595 1 93.38 161 PHE B O 1
ATOM 3472 N N . GLN B 1 162 ? 24.094 -5.355 -3.498 1 89.56 162 GLN B N 1
ATOM 3473 C CA . GLN B 1 162 ? 25.141 -4.371 -3.746 1 89.56 162 GLN B CA 1
ATOM 3474 C C . GLN B 1 162 ? 26.281 -4.52 -2.742 1 89.56 162 GLN B C 1
ATOM 3476 O O . GLN B 1 162 ? 27.453 -4.371 -3.1 1 89.56 162 GLN B O 1
ATOM 3481 N N . THR B 1 163 ? 25.906 -4.742 -1.367 1 93.31 163 THR B N 1
ATOM 3482 C CA . THR B 1 163 ? 26.953 -4.914 -0.36 1 93.31 163 THR B CA 1
ATOM 3483 C C . THR B 1 163 ? 26.797 -6.258 0.348 1 93.31 163 THR B C 1
ATOM 3485 O O . THR B 1 163 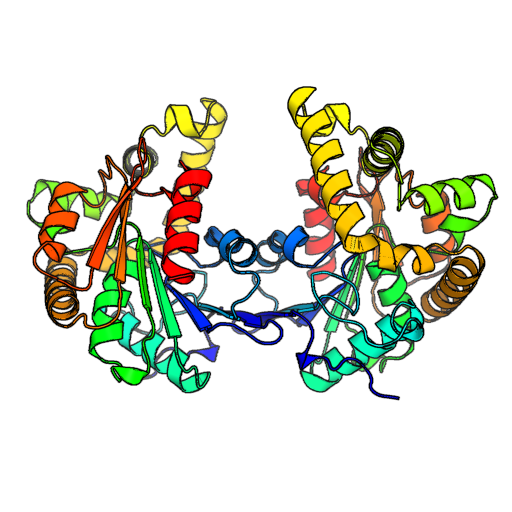? 25.703 -6.801 0.437 1 93.31 163 THR B O 1
ATOM 3488 N N . GLU B 1 164 ? 27.953 -6.746 0.802 1 93.88 164 GLU B N 1
ATOM 3489 C CA . GLU B 1 164 ? 27.938 -8 1.549 1 93.88 164 GLU B CA 1
ATOM 3490 C C . GLU B 1 164 ? 27.062 -7.891 2.799 1 93.88 164 GLU B C 1
ATOM 3492 O O . GLU B 1 164 ? 26.359 -8.836 3.152 1 93.88 164 GLU B O 1
ATOM 3497 N N . GLN B 1 165 ? 27.109 -6.781 3.406 1 94.5 165 GLN B N 1
ATOM 3498 C CA . GLN B 1 165 ? 26.312 -6.551 4.613 1 94.5 165 GLN B CA 1
ATOM 3499 C C . GLN B 1 165 ? 24.828 -6.609 4.309 1 94.5 165 GLN B C 1
ATOM 3501 O O . GLN B 1 165 ? 24.062 -7.25 5.035 1 94.5 165 GLN B O 1
ATOM 3506 N N . ALA B 1 166 ? 24.422 -5.938 3.264 1 92.44 166 ALA B N 1
ATOM 3507 C CA . ALA B 1 166 ? 23.031 -5.945 2.854 1 92.44 166 ALA B CA 1
ATOM 3508 C C . ALA B 1 166 ? 22.578 -7.352 2.459 1 92.44 166 ALA B C 1
ATOM 3510 O O . ALA B 1 166 ? 21.469 -7.77 2.781 1 92.44 166 ALA B O 1
ATOM 3511 N N . TYR B 1 167 ? 23.469 -8.023 1.759 1 95.44 167 TYR B N 1
ATOM 3512 C CA . TYR B 1 167 ? 23.203 -9.391 1.328 1 95.44 167 TYR B CA 1
ATOM 3513 C C . TYR B 1 167 ? 23.016 -10.32 2.527 1 95.44 167 TYR B C 1
ATOM 3515 O O . TYR B 1 167 ? 22.016 -11.047 2.607 1 95.44 167 TYR B O 1
ATOM 3523 N N . GLU B 1 168 ? 23.859 -10.266 3.49 1 96.06 168 GLU B N 1
ATOM 3524 C CA . GLU B 1 168 ? 23.781 -11.094 4.688 1 96.06 168 GLU B CA 1
ATOM 3525 C C . GLU B 1 168 ? 22.562 -10.742 5.527 1 96.06 168 GLU B C 1
ATOM 3527 O O . GLU B 1 168 ? 21.922 -11.633 6.105 1 96.06 168 GLU B O 1
ATOM 3532 N N . PHE B 1 169 ? 22.297 -9.531 5.551 1 94.69 169 PHE B N 1
ATOM 3533 C CA . PHE B 1 169 ? 21.125 -9.094 6.285 1 94.69 169 PHE B CA 1
ATOM 3534 C C . PHE B 1 169 ? 19.844 -9.648 5.656 1 94.69 169 PHE B C 1
ATOM 3536 O O . PHE B 1 169 ? 18.938 -10.078 6.363 1 94.69 169 PHE B O 1
ATOM 3543 N N . ALA B 1 170 ? 19.797 -9.602 4.391 1 94.75 170 ALA B N 1
ATOM 3544 C CA . ALA B 1 170 ? 18.641 -10.133 3.672 1 94.75 170 ALA B CA 1
ATOM 3545 C C . ALA B 1 170 ? 18.453 -11.617 3.967 1 94.75 170 ALA B C 1
ATOM 3547 O O . ALA B 1 170 ? 17.328 -12.078 4.188 1 94.75 170 ALA B O 1
ATOM 3548 N N . ILE B 1 171 ? 19.531 -12.328 3.98 1 96.25 171 ILE B N 1
ATOM 3549 C CA . ILE B 1 171 ? 19.484 -13.766 4.25 1 96.25 171 ILE B CA 1
ATOM 3550 C C . ILE B 1 171 ? 18.953 -14.008 5.66 1 96.25 171 ILE B C 1
ATOM 3552 O O . ILE B 1 171 ? 18.031 -14.805 5.852 1 96.25 171 ILE B O 1
ATOM 3556 N N . LYS B 1 172 ? 19.5 -13.312 6.562 1 96.31 172 LYS B N 1
ATOM 3557 C CA . LYS B 1 172 ? 19.094 -13.492 7.953 1 96.31 172 LYS B CA 1
ATOM 3558 C C . LYS B 1 172 ? 17.625 -13.094 8.156 1 96.31 172 LYS B C 1
ATOM 3560 O O . LYS B 1 172 ? 16.875 -13.789 8.844 1 96.31 172 LYS B O 1
ATOM 3565 N N . SER B 1 173 ? 17.266 -11.984 7.582 1 95.12 173 SER B N 1
ATOM 3566 C CA . SER B 1 173 ? 15.883 -11.5 7.695 1 95.12 173 SER B CA 1
ATOM 3567 C C . SER B 1 173 ? 14.906 -12.5 7.086 1 95.12 173 SER B C 1
ATOM 3569 O O . SER B 1 173 ? 13.859 -12.781 7.676 1 95.12 173 SER B O 1
ATOM 3571 N N . TYR B 1 174 ? 15.258 -12.977 5.957 1 94.62 174 TYR B N 1
ATOM 3572 C CA . TYR B 1 174 ? 14.398 -13.945 5.289 1 94.62 174 TYR B CA 1
ATOM 3573 C C . TYR B 1 174 ? 14.289 -15.234 6.094 1 94.62 174 TYR B C 1
ATOM 3575 O O . TYR B 1 174 ? 13.203 -15.797 6.234 1 94.62 174 TYR B O 1
ATOM 3583 N N . TYR B 1 175 ? 15.406 -15.672 6.602 1 95.56 175 TYR B N 1
ATOM 3584 C CA . TYR B 1 175 ? 15.406 -16.859 7.449 1 95.56 175 TYR B CA 1
ATOM 3585 C C . TYR B 1 175 ? 14.453 -16.688 8.625 1 95.56 175 TYR B C 1
ATOM 3587 O O . TYR B 1 175 ? 13.625 -17.562 8.898 1 95.56 175 TYR B O 1
ATOM 3595 N N . ASP B 1 176 ? 14.547 -15.578 9.297 1 95.31 176 ASP B N 1
ATOM 3596 C CA . ASP B 1 176 ? 13.695 -15.297 10.445 1 95.31 176 ASP B CA 1
ATOM 3597 C C . ASP B 1 176 ? 12.219 -15.305 10.047 1 95.31 176 ASP B C 1
ATOM 3599 O O . ASP B 1 176 ? 11.375 -15.82 10.789 1 95.31 176 ASP B O 1
ATOM 3603 N N . GLU B 1 177 ? 11.906 -14.758 8.922 1 93.5 177 GLU B N 1
ATOM 3604 C CA . GLU B 1 177 ? 10.531 -14.719 8.43 1 93.5 177 GLU B CA 1
ATOM 3605 C C . GLU B 1 177 ? 10.016 -16.125 8.156 1 93.5 177 GLU B C 1
ATOM 3607 O O . GLU B 1 177 ? 8.875 -16.453 8.5 1 93.5 177 GLU B O 1
ATOM 3612 N N . LEU B 1 178 ? 10.844 -16.922 7.539 1 94.44 178 LEU B N 1
ATOM 3613 C CA . LEU B 1 178 ? 10.438 -18.266 7.168 1 94.44 178 LEU B CA 1
ATOM 3614 C C . LEU B 1 178 ? 10.203 -19.125 8.414 1 94.44 178 LEU B C 1
ATOM 3616 O O . LEU B 1 178 ? 9.336 -20 8.414 1 94.44 178 LEU B O 1
ATOM 3620 N N . GLN B 1 179 ? 10.945 -18.844 9.461 1 94 179 GLN B N 1
ATOM 3621 C CA . GLN B 1 179 ? 10.781 -19.594 10.695 1 94 179 GLN B CA 1
ATOM 3622 C C . GLN B 1 179 ? 9.398 -19.359 11.305 1 94 179 GLN B C 1
ATOM 3624 O O . GLN B 1 179 ? 8.859 -20.234 11.984 1 94 179 GLN B O 1
ATOM 3629 N N . LYS B 1 180 ? 8.797 -18.266 11.031 1 92.69 180 LYS B N 1
ATOM 3630 C CA . LYS B 1 180 ? 7.469 -17.938 11.539 1 92.69 180 LYS B CA 1
ATOM 3631 C C . LYS B 1 180 ? 6.387 -18.641 10.727 1 92.69 180 LYS B C 1
ATOM 3633 O O . LYS B 1 180 ? 5.219 -18.656 11.125 1 92.69 180 LYS B O 1
ATOM 3638 N N . MET B 1 181 ? 6.77 -19.281 9.602 1 95.5 181 MET B N 1
ATOM 3639 C CA . MET B 1 181 ? 5.809 -19.891 8.695 1 95.5 181 MET B CA 1
ATOM 3640 C C . MET B 1 181 ? 6.125 -21.375 8.484 1 95.5 181 MET B C 1
ATOM 3642 O O . MET B 1 181 ? 5.922 -21.906 7.395 1 95.5 181 MET B O 1
ATOM 3646 N N . LYS B 1 182 ? 6.676 -21.984 9.414 1 94 182 LYS B N 1
ATOM 3647 C CA . LYS B 1 182 ? 7.094 -23.391 9.312 1 94 182 LYS B CA 1
ATOM 3648 C C . LYS B 1 182 ? 5.906 -24.297 8.992 1 94 182 LYS B C 1
ATOM 3650 O O . LYS B 1 182 ? 6.078 -25.359 8.391 1 94 182 LYS B O 1
ATOM 3655 N N . HIS B 1 183 ? 4.703 -23.859 9.414 1 95.12 183 HIS B N 1
ATOM 3656 C CA . HIS B 1 183 ? 3.498 -24.641 9.148 1 95.12 183 HIS B CA 1
ATOM 3657 C C . HIS B 1 183 ? 3.264 -24.812 7.652 1 95.12 183 HIS B C 1
ATOM 3659 O O . HIS B 1 183 ? 2.512 -25.688 7.23 1 95.12 183 HIS B O 1
ATOM 3665 N N . LEU B 1 184 ? 3.916 -24.078 6.812 1 96.44 184 LEU B N 1
ATOM 3666 C CA . LEU B 1 184 ? 3.73 -24.125 5.367 1 96.44 184 LEU B CA 1
ATOM 3667 C C . LEU B 1 184 ? 4.57 -25.234 4.746 1 96.44 184 LEU B C 1
ATOM 3669 O O . LEU B 1 184 ? 4.441 -25.531 3.553 1 96.44 184 LEU B O 1
ATOM 3673 N N . ARG B 1 185 ? 5.406 -25.891 5.488 1 94.81 185 ARG B N 1
ATOM 3674 C CA . ARG B 1 185 ? 6.27 -26.953 4.984 1 94.81 185 ARG B CA 1
ATOM 3675 C C . ARG B 1 185 ? 5.457 -28.047 4.293 1 94.81 185 ARG B C 1
ATOM 3677 O O . ARG B 1 185 ? 5.902 -28.625 3.301 1 94.81 185 ARG B O 1
ATOM 3684 N N . ILE B 1 186 ? 4.289 -28.25 4.723 1 95.31 186 ILE B N 1
ATOM 3685 C CA . ILE B 1 186 ? 3.432 -29.297 4.184 1 95.31 186 ILE B CA 1
ATOM 3686 C C . ILE B 1 186 ? 3.119 -29.016 2.717 1 95.31 186 ILE B C 1
ATOM 3688 O O . ILE B 1 186 ? 2.807 -29.922 1.949 1 95.31 186 ILE B O 1
ATOM 3692 N N . MET B 1 187 ? 3.209 -27.797 2.303 1 95.5 187 MET B N 1
ATOM 3693 C CA . MET B 1 187 ? 2.838 -27.406 0.946 1 95.5 187 MET B CA 1
ATOM 3694 C C . MET B 1 187 ? 3.91 -27.828 -0.055 1 95.5 187 MET B C 1
ATOM 3696 O O . MET B 1 187 ? 3.645 -27.922 -1.255 1 95.5 187 MET B O 1
ATOM 3700 N N . VAL B 1 188 ? 5.078 -28.062 0.45 1 92.69 188 VAL B N 1
ATOM 3701 C CA . VAL B 1 188 ? 6.164 -28.406 -0.464 1 92.69 188 VAL B CA 1
ATOM 3702 C C . VAL B 1 188 ? 6.41 -29.922 -0.436 1 92.69 188 VAL B C 1
ATOM 3704 O O . VAL B 1 188 ? 7.445 -30.391 -0.913 1 92.69 188 VAL B O 1
ATOM 3707 N N . ASP B 1 189 ? 5.43 -30.578 0.105 1 92.38 189 ASP B N 1
ATOM 3708 C CA . ASP B 1 189 ? 5.441 -32.031 -0.027 1 92.38 189 ASP B CA 1
ATOM 3709 C C . ASP B 1 189 ? 5.391 -32.438 -1.495 1 92.38 189 ASP B C 1
ATOM 3711 O O . ASP B 1 189 ? 4.562 -31.953 -2.26 1 92.38 189 ASP B O 1
ATOM 3715 N N . PRO B 1 190 ? 6.234 -33.406 -1.901 1 91.19 190 PRO B N 1
ATOM 3716 C CA . PRO B 1 190 ? 6.332 -33.75 -3.318 1 91.19 190 PRO B CA 1
ATOM 3717 C C . PRO B 1 190 ? 5.004 -34.219 -3.896 1 91.19 190 PRO B C 1
ATOM 3719 O O . PRO B 1 190 ? 4.664 -33.906 -5.035 1 91.19 190 PRO B O 1
ATOM 3722 N N . ASN B 1 191 ? 4.254 -35.062 -3.152 1 91.88 191 ASN B N 1
ATOM 3723 C CA . ASN B 1 191 ? 2.973 -35.531 -3.652 1 91.88 191 ASN B CA 1
ATOM 3724 C C . ASN B 1 191 ? 1.968 -34.406 -3.816 1 91.88 191 ASN B C 1
ATOM 3726 O O . ASN B 1 191 ? 1.216 -34.375 -4.793 1 91.88 191 ASN B O 1
ATOM 3730 N N . ARG B 1 192 ? 1.944 -33.5 -2.926 1 93.12 192 ARG B N 1
ATOM 3731 C CA . ARG B 1 192 ? 1.075 -32.312 -3.016 1 93.12 192 ARG B CA 1
ATOM 3732 C C . ARG B 1 192 ? 1.472 -31.438 -4.191 1 93.12 192 ARG B C 1
ATOM 3734 O O . ARG B 1 192 ? 0.61 -30.938 -4.922 1 93.12 192 ARG B O 1
ATOM 3741 N N . MET B 1 193 ? 2.742 -31.328 -4.359 1 92.81 193 MET B N 1
ATOM 3742 C CA . MET B 1 193 ? 3.246 -30.5 -5.445 1 92.81 193 MET B CA 1
ATOM 3743 C C . MET B 1 193 ? 2.912 -31.109 -6.801 1 92.81 193 MET B C 1
ATOM 3745 O O . MET B 1 193 ? 2.605 -30.391 -7.754 1 92.81 193 MET B O 1
ATOM 3749 N N . LYS B 1 194 ? 3.041 -32.406 -6.875 1 93.25 194 LYS B N 1
ATOM 3750 C CA . LYS B 1 194 ? 2.686 -33.094 -8.117 1 93.25 194 LYS B CA 1
ATOM 3751 C C . LYS B 1 194 ? 1.217 -32.875 -8.461 1 93.25 194 LYS B C 1
ATOM 3753 O O . LYS B 1 194 ? 0.883 -32.562 -9.609 1 93.25 194 LYS B O 1
ATOM 3758 N N . ARG B 1 195 ? 0.378 -33.062 -7.488 1 94.75 195 ARG B N 1
ATOM 3759 C CA . ARG B 1 195 ? -1.049 -32.812 -7.688 1 94.75 195 ARG B CA 1
ATOM 3760 C C . ARG B 1 195 ? -1.316 -31.375 -8.086 1 94.75 195 ARG B C 1
ATOM 3762 O O . ARG B 1 195 ? -2.07 -31.109 -9.023 1 94.75 195 ARG B O 1
ATOM 3769 N N . PHE B 1 196 ? -0.684 -30.5 -7.387 1 95.56 196 PHE B N 1
ATOM 3770 C CA . PHE B 1 196 ? -0.809 -29.078 -7.695 1 95.56 196 PHE B CA 1
ATOM 3771 C C . PHE B 1 196 ? -0.383 -28.797 -9.133 1 95.56 196 PHE B C 1
ATOM 3773 O O . PHE B 1 196 ? -1.094 -28.109 -9.875 1 95.56 196 PHE B O 1
ATOM 3780 N N . GLY B 1 197 ? 0.75 -29.359 -9.539 1 95.56 197 GLY B N 1
ATOM 3781 C CA . GLY B 1 197 ? 1.239 -29.188 -10.898 1 95.56 197 GLY B CA 1
ATOM 3782 C C . GLY B 1 197 ? 0.261 -29.688 -11.945 1 95.56 197 GLY B C 1
ATOM 3783 O O . GLY B 1 197 ? 0.084 -29.047 -12.984 1 95.56 197 GLY B O 1
ATOM 3784 N N . GLN B 1 198 ? -0.367 -30.781 -11.648 1 96.38 198 GLN B N 1
ATOM 3785 C CA . GLN B 1 198 ? -1.354 -31.328 -12.562 1 96.38 198 GLN B CA 1
ATOM 3786 C C . GLN B 1 198 ? -2.559 -30.406 -12.711 1 96.38 198 GLN B C 1
ATOM 3788 O O . GLN B 1 198 ? -3.033 -30.172 -13.82 1 96.38 198 GLN B O 1
ATOM 3793 N N . LEU B 1 199 ? -3.016 -29.938 -11.633 1 97.62 199 LEU B N 1
ATOM 3794 C CA . LEU B 1 199 ? -4.156 -29.031 -11.648 1 97.62 199 LEU B CA 1
ATOM 3795 C C . LEU B 1 199 ? -3.82 -27.75 -12.398 1 97.62 199 LEU B C 1
ATOM 3797 O O . LEU B 1 199 ? -4.656 -27.219 -13.133 1 97.62 199 LEU B O 1
ATOM 3801 N N . ILE B 1 200 ? -2.605 -27.281 -12.234 1 98.06 200 ILE B N 1
ATOM 3802 C CA . ILE B 1 200 ? -2.15 -26.078 -12.938 1 98.06 200 ILE B CA 1
ATOM 3803 C C . ILE B 1 200 ? -2.178 -26.328 -14.445 1 98.06 200 ILE B C 1
ATOM 3805 O O . ILE B 1 200 ? -2.672 -25.5 -15.211 1 98.06 200 ILE B O 1
ATOM 3809 N N . GLN B 1 201 ? -1.672 -27.484 -14.805 1 97.44 201 GLN B N 1
ATOM 3810 C CA . GLN B 1 201 ? -1.655 -27.797 -16.234 1 97.44 201 GLN B CA 1
ATOM 3811 C C . GLN B 1 201 ? -3.07 -27.859 -16.797 1 97.44 201 GLN B C 1
ATOM 3813 O O . GLN B 1 201 ? -3.332 -27.344 -17.891 1 97.44 201 GLN B O 1
ATOM 3818 N N . GLU B 1 202 ? -3.969 -28.484 -16.078 1 97.5 202 GLU B N 1
ATOM 3819 C CA . GLU B 1 202 ? -5.371 -28.5 -16.484 1 97.5 202 GLU B CA 1
ATOM 3820 C C . GLU B 1 202 ? -5.926 -27.094 -16.641 1 97.5 202 GLU B C 1
ATOM 3822 O O . GLU B 1 202 ? -6.691 -26.812 -17.562 1 97.5 202 GLU B O 1
ATOM 3827 N N . GLY B 1 203 ? -5.555 -26.234 -15.734 1 97.44 203 GLY B N 1
ATOM 3828 C CA . GLY B 1 203 ? -5.953 -24.844 -15.82 1 97.44 203 GLY B CA 1
ATOM 3829 C C . GLY B 1 203 ? -5.375 -24.125 -17.031 1 97.44 203 GLY B C 1
ATOM 3830 O O . GLY B 1 203 ? -6.078 -23.375 -17.703 1 97.44 203 GLY B O 1
ATOM 3831 N N . ILE B 1 204 ? -4.121 -24.344 -17.266 1 98.06 204 ILE B N 1
ATOM 3832 C CA . ILE B 1 204 ? -3.447 -23.75 -18.422 1 98.06 204 ILE B CA 1
ATOM 3833 C C . ILE B 1 204 ? -4.184 -24.125 -19.703 1 98.06 204 ILE B C 1
ATOM 3835 O O . ILE B 1 204 ? -4.426 -23.266 -20.562 1 98.06 204 ILE B O 1
ATOM 3839 N N . ASP B 1 205 ? -4.613 -25.312 -19.797 1 96.94 205 ASP B N 1
ATOM 3840 C CA . ASP B 1 205 ? -5.254 -25.844 -21 1 96.94 205 ASP B CA 1
ATOM 3841 C C . ASP B 1 205 ? -6.617 -25.188 -21.219 1 96.94 205 ASP B C 1
ATOM 3843 O O . ASP B 1 205 ? -7.18 -25.281 -22.312 1 96.94 205 ASP B O 1
ATOM 3847 N N . LYS B 1 206 ? -7.148 -24.516 -20.25 1 95.81 206 LYS B N 1
ATOM 3848 C CA . LYS B 1 206 ? -8.492 -23.938 -20.328 1 95.81 206 LYS B CA 1
ATOM 3849 C C . LYS B 1 206 ? -8.438 -22.422 -20.5 1 95.81 206 LYS B C 1
ATOM 3851 O O . LYS B 1 206 ? -9.477 -21.766 -20.562 1 95.81 206 LYS B O 1
ATOM 3856 N N . ILE B 1 207 ? -7.281 -21.828 -20.609 1 97.12 207 ILE B N 1
ATOM 3857 C CA . ILE B 1 207 ? -7.148 -20.375 -20.719 1 97.12 207 ILE B CA 1
ATOM 3858 C C . ILE B 1 207 ? -7.809 -19.875 -22 1 97.12 207 ILE B C 1
ATOM 3860 O O . ILE B 1 207 ? -7.516 -20.375 -23.094 1 97.12 207 ILE B O 1
ATOM 3864 N N . GLN B 1 208 ? -8.664 -18.922 -21.812 1 96 208 GLN B N 1
ATOM 3865 C CA . GLN B 1 208 ? -9.312 -18.312 -22.969 1 96 208 GLN B CA 1
ATOM 3866 C C . GLN B 1 208 ? -9.07 -16.797 -23 1 96 208 GLN B C 1
ATOM 3868 O O . GLN B 1 208 ? -8.992 -16.203 -24.078 1 96 208 GLN B O 1
ATOM 3873 N N . ALA B 1 209 ? -8.969 -16.234 -21.859 1 97.5 209 ALA B N 1
ATOM 3874 C CA . ALA B 1 209 ? -8.75 -14.789 -21.781 1 97.5 209 ALA B CA 1
ATOM 3875 C C . ALA B 1 209 ? -7.363 -14.406 -22.281 1 97.5 209 ALA B C 1
ATOM 3877 O O . ALA B 1 209 ? -6.418 -15.195 -22.172 1 97.5 209 ALA B O 1
ATOM 3878 N N . PRO B 1 210 ? -7.262 -13.156 -22.891 1 98.44 210 PRO B N 1
ATOM 3879 C CA . PRO B 1 210 ? -5.906 -12.688 -23.188 1 98.44 210 PRO B CA 1
ATOM 3880 C C . PRO B 1 210 ? -4.973 -12.773 -21.984 1 98.44 210 PRO B C 1
ATOM 3882 O O . PRO B 1 210 ? -5.34 -12.352 -20.891 1 98.44 210 PRO B O 1
ATOM 3885 N N . THR B 1 211 ? -3.781 -13.383 -22.172 1 98.75 211 THR B N 1
ATOM 3886 C CA . THR B 1 211 ? -2.883 -13.664 -21.062 1 98.75 211 THR B CA 1
ATOM 3887 C C . THR B 1 211 ? -1.464 -13.203 -21.375 1 98.75 211 THR B C 1
ATOM 3889 O O . THR B 1 211 ? -0.959 -13.438 -22.484 1 98.75 211 THR B O 1
ATOM 3892 N N . LEU B 1 212 ? -0.902 -12.484 -20.422 1 98.94 212 LEU B N 1
ATOM 3893 C CA . LEU B 1 212 ? 0.512 -12.125 -20.469 1 98.94 212 LEU B CA 1
ATOM 3894 C C . LEU B 1 212 ? 1.322 -13.008 -19.516 1 98.94 212 LEU B C 1
ATOM 3896 O O . LEU B 1 212 ? 1.055 -13.039 -18.312 1 98.94 212 LEU B O 1
ATOM 3900 N N . LEU B 1 213 ? 2.24 -13.75 -20.062 1 98.88 213 LEU B N 1
ATOM 3901 C CA . LEU B 1 213 ? 3.199 -14.523 -19.281 1 98.88 213 LEU B CA 1
ATOM 3902 C C . LEU B 1 213 ? 4.555 -13.828 -19.234 1 98.88 213 LEU B C 1
ATOM 3904 O O . LEU B 1 213 ? 5.203 -13.664 -20.281 1 98.88 213 LEU B O 1
ATOM 3908 N N . ILE B 1 214 ? 4.93 -13.438 -18.078 1 98.88 214 ILE B N 1
ATOM 3909 C CA . ILE B 1 214 ? 6.242 -12.836 -17.875 1 98.88 214 ILE B CA 1
ATOM 3910 C C . ILE B 1 214 ? 7.156 -13.828 -17.156 1 98.88 214 ILE B C 1
ATOM 3912 O O . ILE B 1 214 ? 6.793 -14.375 -16.109 1 98.88 214 ILE B O 1
ATOM 3916 N N . VAL B 1 215 ? 8.336 -14.055 -17.719 1 98.5 215 VAL B N 1
ATOM 3917 C CA . VAL B 1 215 ? 9.328 -14.914 -17.094 1 98.5 215 VAL B CA 1
ATOM 3918 C C . VAL B 1 215 ? 10.672 -14.195 -17.031 1 98.5 215 VAL B C 1
ATOM 3920 O O . VAL B 1 215 ? 11 -13.406 -17.906 1 98.5 215 VAL B O 1
ATOM 3923 N N . GLY B 1 216 ? 11.328 -14.406 -15.867 1 98.31 216 GLY B N 1
ATOM 3924 C CA . GLY B 1 216 ? 12.727 -13.984 -15.867 1 98.31 216 GLY B CA 1
ATOM 3925 C C . GLY B 1 216 ? 13.586 -14.781 -16.828 1 98.31 216 GLY B C 1
ATOM 3926 O O . GLY B 1 216 ? 13.383 -15.984 -17 1 98.31 216 GLY B O 1
ATOM 3927 N N . GLU B 1 217 ? 14.586 -14.164 -17.344 1 97.19 217 GLU B N 1
ATOM 3928 C CA . GLU B 1 217 ? 15.5 -14.805 -18.281 1 97.19 217 GLU B CA 1
ATOM 3929 C C . GLU B 1 217 ? 16.141 -16.047 -17.672 1 97.19 217 GLU B C 1
ATOM 3931 O O . GLU B 1 217 ? 16.344 -17.047 -18.359 1 97.19 217 GLU B O 1
ATOM 3936 N N . ASP B 1 218 ? 16.391 -15.969 -16.375 1 95.19 218 ASP B N 1
ATOM 3937 C CA . ASP B 1 218 ? 17.062 -17.078 -15.688 1 95.19 218 ASP B CA 1
ATOM 3938 C C . ASP B 1 218 ? 16.438 -17.312 -14.305 1 95.19 218 ASP B C 1
ATOM 3940 O O . ASP B 1 218 ? 17.125 -17.188 -13.289 1 95.19 218 ASP B O 1
ATOM 3944 N N . ASP B 1 219 ? 15.25 -17.734 -14.289 1 94.81 219 ASP B N 1
ATOM 3945 C CA . ASP B 1 219 ? 14.586 -18.172 -13.062 1 94.81 219 ASP B CA 1
ATOM 3946 C C . ASP B 1 219 ? 15.023 -19.578 -12.672 1 94.81 219 ASP B C 1
ATOM 3948 O O . ASP B 1 219 ? 14.648 -20.547 -13.32 1 94.81 219 ASP B O 1
ATOM 3952 N N . ARG B 1 220 ? 15.711 -19.688 -11.602 1 90.12 220 ARG B N 1
ATOM 3953 C CA . ARG B 1 220 ? 16.266 -20.969 -11.195 1 90.12 220 ARG B CA 1
ATOM 3954 C C . ARG B 1 220 ? 15.359 -21.688 -10.195 1 90.12 220 ARG B C 1
ATOM 3956 O O . ARG B 1 220 ? 15.539 -22.875 -9.922 1 90.12 220 ARG B O 1
ATOM 3963 N N . LEU B 1 221 ? 14.414 -20.984 -9.664 1 90.44 221 LEU B N 1
ATOM 3964 C CA . LEU B 1 221 ? 13.438 -21.594 -8.766 1 90.44 221 LEU B CA 1
ATOM 3965 C C . LEU B 1 221 ? 12.336 -22.297 -9.547 1 90.44 221 LEU B C 1
ATOM 3967 O O . LEU B 1 221 ? 12.039 -23.469 -9.289 1 90.44 221 LEU B O 1
ATOM 3971 N N . VAL B 1 222 ? 11.703 -21.594 -10.414 1 93.06 222 VAL B N 1
ATOM 3972 C CA . VAL B 1 222 ? 10.789 -22.125 -11.414 1 93.06 222 VAL B CA 1
ATOM 3973 C C . VAL B 1 222 ? 11.414 -22.016 -12.805 1 93.06 222 VAL B C 1
ATOM 3975 O O . VAL B 1 222 ? 11.281 -20.969 -13.461 1 93.06 222 VAL B O 1
ATOM 3978 N N . PRO B 1 223 ? 11.945 -23.047 -13.273 1 93.12 223 PRO B N 1
ATOM 3979 C CA . PRO B 1 223 ? 12.805 -22.953 -14.461 1 93.12 223 PRO B CA 1
ATOM 3980 C C . PRO B 1 223 ? 12.086 -22.328 -15.656 1 93.12 223 PRO B C 1
ATOM 3982 O O . PRO B 1 223 ? 11.023 -22.812 -16.062 1 93.12 223 PRO B O 1
ATOM 3985 N N . THR B 1 224 ? 12.773 -21.297 -16.234 1 96.44 224 THR B N 1
ATOM 3986 C CA . THR B 1 224 ? 12.195 -20.469 -17.281 1 96.44 224 THR B CA 1
ATOM 3987 C C . THR B 1 224 ? 11.789 -21.328 -18.484 1 96.44 224 THR B C 1
ATOM 3989 O O . THR B 1 224 ? 10.648 -21.25 -18.953 1 96.44 224 THR B O 1
ATOM 3992 N N . GLN B 1 225 ? 12.656 -22.188 -18.969 1 95.44 225 GLN B N 1
ATOM 3993 C CA . GLN B 1 225 ? 12.375 -22.984 -20.156 1 95.44 225 GLN B CA 1
ATOM 3994 C C . GLN B 1 225 ? 11.195 -23.938 -19.922 1 95.44 225 GLN B C 1
ATOM 3996 O O . GLN B 1 225 ? 10.344 -24.094 -20.797 1 95.44 225 GLN B O 1
ATOM 4001 N N . GLY B 1 226 ? 11.195 -24.562 -18.781 1 94.94 226 GLY B N 1
ATOM 4002 C CA . GLY B 1 226 ? 10.07 -25.422 -18.438 1 94.94 226 GLY B CA 1
ATOM 4003 C C . GLY B 1 226 ? 8.742 -24.672 -18.391 1 94.94 226 GLY B C 1
ATOM 4004 O O . GLY B 1 226 ? 7.727 -25.188 -18.859 1 94.94 226 GLY B O 1
ATOM 4005 N N . THR B 1 227 ? 8.758 -23.484 -17.844 1 97.19 227 THR B N 1
ATOM 4006 C CA . THR B 1 227 ? 7.551 -22.672 -17.766 1 97.19 227 THR B CA 1
ATOM 4007 C C . THR B 1 227 ? 7.027 -22.344 -19.172 1 97.19 227 THR B C 1
ATOM 4009 O O . THR B 1 227 ? 5.84 -22.531 -19.453 1 97.19 227 THR B O 1
ATOM 4012 N N . VAL B 1 228 ? 7.898 -21.891 -20.016 1 97.5 228 VAL B N 1
ATOM 4013 C CA . VAL B 1 228 ? 7.516 -21.5 -21.375 1 97.5 228 VAL B CA 1
ATOM 4014 C C . VAL B 1 228 ? 6.922 -22.719 -22.094 1 97.5 228 VAL B C 1
ATOM 4016 O O . VAL B 1 228 ? 5.922 -22.578 -22.812 1 97.5 228 VAL B O 1
ATOM 4019 N N . GLU B 1 229 ? 7.426 -23.875 -21.828 1 96.44 229 GLU B N 1
ATOM 4020 C CA . GLU B 1 229 ? 6.93 -25.094 -22.453 1 96.44 229 GLU B CA 1
ATOM 4021 C C . GLU B 1 229 ? 5.5 -25.406 -22.016 1 96.44 229 GLU B C 1
ATOM 4023 O O . GLU B 1 229 ? 4.699 -25.891 -22.812 1 96.44 229 GLU B O 1
ATOM 4028 N N . CYS B 1 230 ? 5.18 -25.156 -20.797 1 97.06 230 CYS B N 1
ATOM 4029 C CA . CYS B 1 230 ? 3.848 -25.438 -20.281 1 97.06 230 CYS B CA 1
ATOM 4030 C C . CYS B 1 230 ? 2.797 -24.594 -21 1 97.06 230 CYS B C 1
ATOM 4032 O O . CYS B 1 230 ? 1.633 -25 -21.094 1 97.06 230 CYS B O 1
ATOM 4034 N N . PHE B 1 231 ? 3.213 -23.391 -21.547 1 97.69 231 PHE B N 1
ATOM 4035 C CA . PHE B 1 231 ? 2.242 -22.438 -22.078 1 97.69 231 PHE B CA 1
ATOM 4036 C C . PHE B 1 231 ? 2.365 -22.359 -23.609 1 97.69 231 PHE B C 1
ATOM 4038 O O . PHE B 1 231 ? 1.596 -21.641 -24.25 1 97.69 231 PHE B O 1
ATOM 4045 N N . LYS B 1 232 ? 3.271 -23 -24.266 1 93.62 232 LYS B N 1
ATOM 4046 C CA . LYS B 1 232 ? 3.686 -22.812 -25.656 1 93.62 232 LYS B CA 1
ATOM 4047 C C . LYS B 1 232 ? 2.525 -23.062 -26.609 1 93.62 232 LYS B C 1
ATOM 4049 O O . LYS B 1 232 ? 2.471 -22.484 -27.703 1 93.62 232 LYS B O 1
ATOM 4054 N N . ASN B 1 233 ? 1.545 -23.875 -26.234 1 92.88 233 ASN B N 1
ATOM 4055 C CA . ASN B 1 233 ? 0.466 -24.234 -27.156 1 92.88 233 ASN B CA 1
ATOM 4056 C C . ASN B 1 233 ? -0.762 -23.344 -26.953 1 92.88 233 ASN B C 1
ATOM 4058 O O . ASN B 1 233 ? -1.789 -23.547 -27.594 1 92.88 233 ASN B O 1
ATOM 4062 N N . GLN B 1 234 ? -0.684 -22.453 -26.078 1 94.62 234 GLN B N 1
ATOM 4063 C CA . GLN B 1 234 ? -1.817 -21.578 -25.812 1 94.62 234 GLN B CA 1
ATOM 4064 C C . GLN B 1 234 ? -1.778 -20.328 -26.688 1 94.62 234 GLN B C 1
ATOM 4066 O O . GLN B 1 234 ? -0.912 -19.469 -26.516 1 94.62 234 GLN B O 1
ATOM 4071 N N . LYS B 1 235 ? -2.768 -20.141 -27.547 1 94.62 235 LYS B N 1
ATOM 4072 C CA . LYS B 1 235 ? -2.785 -19.078 -28.547 1 94.62 235 LYS B CA 1
ATOM 4073 C C . LYS B 1 235 ? -3.082 -17.719 -27.922 1 94.62 235 LYS B C 1
ATOM 4075 O O . LYS B 1 235 ? -2.742 -16.688 -28.484 1 94.62 235 LYS B O 1
ATOM 4080 N N . ASN B 1 236 ? -3.719 -17.734 -26.766 1 96 236 ASN B N 1
ATOM 4081 C CA . ASN B 1 236 ? -4.125 -16.484 -26.125 1 96 236 ASN B CA 1
ATOM 4082 C C . ASN B 1 236 ? -3.059 -15.977 -25.156 1 96 236 ASN B C 1
ATOM 4084 O O . ASN B 1 236 ? -3.295 -15.031 -24.406 1 96 236 ASN B O 1
ATOM 4088 N N . VAL B 1 237 ? -1.852 -16.609 -25.203 1 98.19 237 VAL B N 1
ATOM 4089 C CA . VAL B 1 237 ? -0.806 -16.266 -24.234 1 98.19 237 VAL B CA 1
ATOM 4090 C C . VAL B 1 237 ? 0.35 -15.57 -24.953 1 98.19 237 VAL B C 1
ATOM 4092 O O . VAL B 1 237 ? 0.92 -16.125 -25.906 1 98.19 237 VAL B O 1
ATOM 4095 N N . LYS B 1 238 ? 0.63 -14.383 -24.547 1 98.12 238 LYS B N 1
ATOM 4096 C CA . LYS B 1 238 ? 1.845 -13.68 -24.953 1 98.12 238 LYS B CA 1
ATOM 4097 C C . LYS B 1 238 ? 2.971 -13.914 -23.953 1 98.12 238 LYS B C 1
ATOM 4099 O O . LYS B 1 238 ? 2.812 -13.633 -22.75 1 98.12 238 LYS B O 1
ATOM 4104 N N . ILE B 1 239 ? 4.121 -14.391 -24.453 1 98.25 239 ILE B N 1
ATOM 4105 C CA . ILE B 1 239 ? 5.246 -14.688 -23.578 1 98.25 239 ILE B CA 1
ATOM 4106 C C . ILE B 1 239 ? 6.293 -13.586 -23.688 1 98.25 239 ILE B C 1
ATOM 4108 O O . ILE B 1 239 ? 6.684 -13.195 -24.781 1 98.25 239 ILE B O 1
ATOM 4112 N N . VAL B 1 240 ? 6.73 -13.086 -22.516 1 98.5 240 VAL B N 1
ATOM 4113 C CA . VAL B 1 240 ? 7.746 -12.039 -22.469 1 98.5 240 VAL B CA 1
ATOM 4114 C C . VAL B 1 240 ? 8.852 -12.445 -21.5 1 98.5 240 VAL B C 1
ATOM 4116 O O . VAL B 1 240 ? 8.578 -12.906 -20.391 1 98.5 240 VAL B O 1
ATOM 4119 N N . TYR B 1 241 ? 10.086 -12.266 -21.938 1 98.56 241 TYR B N 1
ATOM 4120 C CA . TYR B 1 241 ? 11.258 -12.484 -21.109 1 98.56 241 TYR B CA 1
ATOM 4121 C C . TYR B 1 241 ? 11.781 -11.164 -20.562 1 98.56 241 TYR B C 1
ATOM 4123 O O . TYR B 1 241 ? 11.914 -10.188 -21.297 1 98.56 241 TYR B O 1
ATOM 4131 N N . ILE B 1 242 ? 12 -11.102 -19.266 1 98.75 242 ILE B N 1
ATOM 4132 C CA . ILE B 1 242 ? 12.688 -9.945 -18.688 1 98.75 242 ILE B CA 1
ATOM 4133 C C . ILE B 1 242 ? 14.18 -10.258 -18.547 1 98.75 242 ILE B C 1
ATOM 4135 O O . ILE B 1 242 ? 14.562 -11.164 -17.812 1 98.75 242 ILE B O 1
ATOM 4139 N N . ALA B 1 243 ? 15.008 -9.492 -19.203 1 98 243 ALA B N 1
ATOM 4140 C CA . ALA B 1 243 ? 16.453 -9.719 -19.25 1 98 243 ALA B CA 1
ATOM 4141 C C . ALA B 1 243 ? 17.078 -9.531 -17.875 1 98 243 ALA B C 1
ATOM 4143 O O . ALA B 1 243 ? 16.625 -8.688 -17.094 1 98 243 ALA B O 1
ATOM 4144 N N . LYS B 1 244 ? 18.078 -10.375 -17.562 1 97.62 244 LYS B N 1
ATOM 4145 C CA . LYS B 1 244 ? 18.875 -10.273 -16.344 1 97.62 244 LYS B CA 1
ATOM 4146 C C . LYS B 1 244 ? 17.984 -10.344 -15.102 1 97.62 244 LYS B C 1
ATOM 4148 O O . LYS B 1 244 ? 18.125 -9.539 -14.18 1 97.62 244 LYS B O 1
ATOM 4153 N N . SER B 1 245 ? 17 -11.172 -15.211 1 98.25 245 SER B N 1
ATOM 4154 C CA . SER B 1 245 ? 16.078 -11.367 -14.094 1 98.25 245 SER B CA 1
ATOM 4155 C C . SER B 1 245 ? 15.875 -12.852 -13.797 1 98.25 245 SER B C 1
ATOM 4157 O O . SER B 1 245 ? 15.914 -13.68 -14.711 1 98.25 245 SER B O 1
ATOM 4159 N N . GLY B 1 246 ? 15.727 -13.109 -12.555 1 97.19 246 GLY B N 1
ATOM 4160 C CA . GLY B 1 246 ? 15.336 -14.43 -12.086 1 97.19 246 GLY B CA 1
ATOM 4161 C C . GLY B 1 246 ? 13.867 -14.508 -11.711 1 97.19 246 GLY B C 1
ATOM 4162 O O . GLY B 1 246 ? 12.992 -14.172 -12.508 1 97.19 246 GLY B O 1
ATOM 4163 N N . HIS B 1 247 ? 13.586 -14.875 -10.461 1 96.94 247 HIS B N 1
ATOM 4164 C CA . HIS B 1 247 ? 12.227 -15.148 -9.992 1 96.94 247 HIS B CA 1
ATOM 4165 C C . HIS B 1 247 ? 11.523 -13.859 -9.578 1 96.94 247 HIS B C 1
ATOM 4167 O O . HIS B 1 247 ? 10.336 -13.875 -9.25 1 96.94 247 HIS B O 1
ATOM 4173 N N . MET B 1 248 ? 12.25 -12.758 -9.531 1 97.56 248 MET B N 1
ATOM 4174 C CA . MET B 1 248 ? 11.703 -11.5 -9.039 1 97.56 248 MET B CA 1
ATOM 4175 C C . MET B 1 248 ? 11.906 -10.383 -10.062 1 97.56 248 MET B C 1
ATOM 4177 O O . MET B 1 248 ? 12.461 -9.328 -9.734 1 97.56 248 MET B O 1
ATOM 4181 N N . PRO B 1 249 ? 11.32 -10.508 -11.203 1 98.19 249 PRO B N 1
ATOM 4182 C CA . PRO B 1 249 ? 11.586 -9.508 -12.234 1 98.19 249 PRO B CA 1
ATOM 4183 C C . PRO B 1 249 ? 11.055 -8.125 -11.867 1 98.19 249 PRO B C 1
ATOM 4185 O O . PRO B 1 249 ? 11.602 -7.105 -12.305 1 98.19 249 PRO B O 1
ATOM 4188 N N . MET B 1 250 ? 10.047 -8.016 -11.008 1 97.56 250 MET B N 1
ATOM 4189 C CA . MET B 1 250 ? 9.422 -6.754 -10.633 1 97.56 250 MET B CA 1
ATOM 4190 C C . MET B 1 250 ? 10.383 -5.891 -9.82 1 97.56 250 MET B C 1
ATOM 4192 O O . MET B 1 250 ? 10.234 -4.668 -9.773 1 97.56 250 MET B O 1
ATOM 4196 N N . VAL B 1 251 ? 11.359 -6.52 -9.172 1 96.06 251 VAL B N 1
ATOM 4197 C CA . VAL B 1 251 ? 12.297 -5.73 -8.375 1 96.06 251 VAL B CA 1
ATOM 4198 C C . VAL B 1 251 ? 13.664 -5.707 -9.055 1 96.06 251 VAL B C 1
ATOM 4200 O O . VAL B 1 251 ? 14.43 -4.762 -8.883 1 96.06 251 VAL B O 1
ATOM 4203 N N . GLU B 1 252 ? 13.953 -6.754 -9.883 1 97.06 252 GLU B N 1
ATOM 4204 C CA . GLU B 1 252 ? 15.258 -6.855 -10.531 1 97.06 252 GLU B CA 1
ATOM 4205 C C . GLU B 1 252 ? 15.344 -5.934 -11.742 1 97.06 252 GLU B C 1
ATOM 4207 O O . GLU B 1 252 ? 16.375 -5.293 -11.977 1 97.06 252 GLU B O 1
ATOM 4212 N N . ASN B 1 253 ? 14.32 -5.871 -12.477 1 97.62 253 ASN B N 1
ATOM 4213 C CA . ASN B 1 253 ? 14.227 -5.016 -13.648 1 97.62 253 ASN B CA 1
ATOM 4214 C C . ASN B 1 253 ? 12.836 -4.402 -13.789 1 97.62 253 ASN B C 1
ATOM 4216 O O . ASN B 1 253 ? 12.125 -4.672 -14.758 1 97.62 253 ASN B O 1
ATOM 4220 N N . PRO B 1 254 ? 12.539 -3.469 -12.844 1 97.5 254 PRO B N 1
ATOM 4221 C CA . PRO B 1 254 ? 11.18 -2.949 -12.742 1 97.5 254 PRO B CA 1
ATOM 4222 C C . PRO B 1 254 ? 10.75 -2.156 -13.977 1 97.5 254 PRO B C 1
ATOM 4224 O O . PRO B 1 254 ? 9.578 -2.188 -14.359 1 97.5 254 PRO B O 1
ATOM 4227 N N . LYS B 1 255 ? 11.68 -1.378 -14.562 1 96.56 255 LYS B N 1
ATOM 4228 C CA . LYS B 1 255 ? 11.32 -0.567 -15.727 1 96.56 255 LYS B CA 1
ATOM 4229 C C . LYS B 1 255 ? 10.766 -1.435 -16.844 1 96.56 255 LYS B C 1
ATOM 4231 O O . LYS B 1 255 ? 9.656 -1.2 -17.328 1 96.56 255 LYS B O 1
ATOM 4236 N N . ASP B 1 256 ? 11.531 -2.494 -17.219 1 98 256 ASP B N 1
ATOM 4237 C CA . ASP B 1 256 ? 11.102 -3.387 -18.297 1 98 256 ASP B CA 1
ATOM 4238 C C . ASP B 1 256 ? 9.867 -4.191 -17.875 1 98 256 ASP B C 1
ATOM 4240 O O . ASP B 1 256 ? 8.945 -4.367 -18.672 1 98 256 ASP B O 1
ATOM 4244 N N . TYR B 1 257 ? 9.828 -4.656 -16.672 1 98.38 257 TYR B N 1
ATOM 4245 C CA . TYR B 1 257 ? 8.734 -5.441 -16.125 1 98.38 257 TYR B CA 1
ATOM 4246 C C . TYR B 1 257 ? 7.414 -4.691 -16.219 1 98.38 257 TYR B C 1
ATOM 4248 O O . TYR B 1 257 ? 6.449 -5.191 -16.797 1 98.38 257 TYR B O 1
ATOM 4256 N N . TRP B 1 258 ? 7.383 -3.463 -15.781 1 98.44 258 TRP B N 1
ATOM 4257 C CA . TRP B 1 258 ? 6.137 -2.701 -15.727 1 98.44 258 TRP B CA 1
ATOM 4258 C C . TRP B 1 258 ? 5.75 -2.191 -17.109 1 98.44 258 TRP B C 1
ATOM 4260 O O . TRP B 1 258 ? 4.566 -2.096 -17.438 1 98.44 258 TRP B O 1
ATOM 4270 N N . LYS B 1 259 ? 6.742 -1.892 -17.922 1 98.12 259 LYS B N 1
ATOM 4271 C CA . LYS B 1 259 ? 6.453 -1.495 -19.297 1 98.12 259 LYS B CA 1
ATOM 4272 C C . LYS B 1 259 ? 5.637 -2.564 -20.016 1 98.12 259 LYS B C 1
ATOM 4274 O O . LYS B 1 259 ? 4.652 -2.252 -20.688 1 98.12 259 LYS B O 1
ATOM 4279 N N . GLU B 1 260 ? 6 -3.816 -19.844 1 98.56 260 GLU B N 1
ATOM 4280 C CA . GLU B 1 260 ? 5.309 -4.918 -20.5 1 98.56 260 GLU B CA 1
ATOM 4281 C C . GLU B 1 260 ? 3.877 -5.059 -20 1 98.56 260 GLU B C 1
ATOM 4283 O O . GLU B 1 260 ? 2.953 -5.289 -20.781 1 98.56 260 GLU B O 1
ATOM 4288 N N . ILE B 1 261 ? 3.674 -4.895 -18.766 1 98.69 261 ILE B N 1
ATOM 4289 C CA . ILE B 1 261 ? 2.352 -5.031 -18.156 1 98.69 261 ILE B CA 1
ATOM 4290 C C . ILE B 1 261 ? 1.449 -3.895 -18.625 1 98.69 261 ILE B C 1
ATOM 4292 O O . ILE B 1 261 ? 0.309 -4.129 -19.047 1 98.69 261 ILE B O 1
ATOM 4296 N N . HIS B 1 262 ? 1.982 -2.674 -18.578 1 98.38 262 HIS B N 1
ATOM 4297 C CA . HIS B 1 262 ? 1.192 -1.521 -19 1 98.38 262 HIS B CA 1
ATOM 4298 C C . HIS B 1 262 ? 0.81 -1.62 -20.469 1 98.38 262 HIS B C 1
ATOM 4300 O O . HIS B 1 262 ? -0.334 -1.345 -20.828 1 98.38 262 HIS B O 1
ATOM 4306 N N . THR B 1 263 ? 1.76 -2.021 -21.312 1 98.19 263 THR B N 1
ATOM 4307 C CA . THR B 1 263 ? 1.491 -2.207 -22.734 1 98.19 263 THR B CA 1
ATOM 4308 C C . THR B 1 263 ? 0.399 -3.25 -22.938 1 98.19 263 THR B C 1
ATOM 4310 O O . THR B 1 263 ? -0.517 -3.045 -23.734 1 98.19 263 THR B O 1
ATOM 4313 N N . PHE B 1 264 ? 0.418 -4.305 -22.25 1 98.56 264 PHE B N 1
ATOM 4314 C CA . PHE B 1 264 ? -0.547 -5.391 -22.375 1 98.56 264 PHE B CA 1
ATOM 4315 C C . PHE B 1 264 ? -1.94 -4.922 -21.969 1 98.56 264 PHE B C 1
ATOM 4317 O O . PHE B 1 264 ? -2.932 -5.281 -22.609 1 98.56 264 PHE B O 1
ATOM 4324 N N . LEU B 1 265 ? -2.016 -4.105 -20.891 1 97.75 265 LEU B N 1
ATOM 4325 C CA . LEU B 1 265 ? -3.299 -3.66 -20.359 1 97.75 265 LEU B CA 1
ATOM 4326 C C . LEU B 1 265 ? -3.947 -2.643 -21.281 1 97.75 265 LEU B C 1
ATOM 4328 O O . LEU B 1 265 ? -5.172 -2.488 -21.297 1 97.75 265 LEU B O 1
ATOM 4332 N N . GLU B 1 266 ? -3.174 -1.886 -22.047 1 94.06 266 GLU B N 1
ATOM 4333 C CA . GLU B 1 266 ? -3.691 -0.876 -22.969 1 94.06 266 GLU B CA 1
ATOM 4334 C C . GLU B 1 266 ? -4.223 -1.514 -24.25 1 94.06 266 GLU B C 1
ATOM 4336 O O . GLU B 1 266 ? -4.98 -0.886 -25 1 94.06 266 GLU B O 1
ATOM 4341 N N . ASN B 1 267 ? -3.844 -2.643 -24.516 1 86.88 267 ASN B N 1
ATOM 4342 C CA . ASN B 1 267 ? -4.262 -3.324 -25.734 1 86.88 267 ASN B CA 1
ATOM 4343 C C . ASN B 1 267 ? -5.461 -4.234 -25.484 1 86.88 267 ASN B C 1
ATOM 4345 O O . ASN B 1 267 ? -5.305 -5.453 -25.359 1 86.88 267 ASN B O 1
#

Sequence (534 aa):
MNQTKISECKQLRIYVPEPKGNILFLHGFTSRFENHLDIVKHFPDYNVFAINVPGHGDSPFKDPVELAGEYYAHFYKEFIEELKLDSVILMGHSMGGGITTILQGILPKSLVKKIILVNPANREVISTDQKVEHIIKMMPNTIEDTKVVIDSLYYNAKDFFQTEQAYEFAIKSYYDELQKMKHLRIMVDPNRMKRFGQLIQEGIDKIQAPTLLIVGEDDRLVPTQGTVECFKNQKNVKIVYIAKSGHMPMVENPKDYWKEIHTFLENMNQTKISECKQLRIYVPEPKGNILFLHGFTSRFENHLDIVKHFPDYNVFAINVPGHGDSPFKDPVELAGEYYAHFYKEFIEELKLDSVILMGHSMGGGITTILQGILPKSLVKKIILVNPANREVISTDQKVEHIIKMMPNTIEDTKVVIDSLYYNAKDFFQTEQAYEFAIKSYYDELQKMKHLRIMVDPNRMKRFGQLIQEGIDKIQAPTLLIVGEDDRLVPTQGTVECFKNQKNVKIVYIAKSGHMPMVENPKDYWKEIHTFLEN

pLDDT: mean 95.05, std 4.9, range [52.09, 98.94]

Foldseek 3Di:
DDWQDQVLWDKDKDDAPPAPFEEEEFEAPQDACVVVVCVCVLRRRHIYMYIAFDLHPPRHGDDCVSLALLNVLVNVVVVCVVVVGAQYEYEYAASGLLSSLLNCQVDDVRRHAEYEYALYDALQCQVDPVSLVLLLLCLPPDLVSLLVVQCLQWLGQCVLLPDPVSSSVVSVVVNVSSVVRNVSSVCSPSVSSNVSNVSSLVSLVRDDHQYEYEAEPQRRNRGPVVVCVSNVPPPSYDYDYDYRTYSCCCSRPVVVVSVVVVVSSVD/DDWQDQVLWDKDKDDAPPAPFEEEEFEAPLDACVVVVCVCVLRRRHIYMYIAFDLHPPRHGDDCVSLALLNVLVNVVVVCVVVVGAQYEYEYAASGLLSSLLNCQVDDVRRHAEYEYALYDALQCQVDVVSLVLLLLCLPPDLVSLLVVQCLQWLGQCVLLPDPVSSSVVSVVVNVSSVVRNVSSVCSPSVSSNVSNVSSLVSLVRDDHQYEYEAEPQRRNRGPVVVCVSNVPPPSYDYDYDYRTYSCCCSRPVVVVSVVVVVSSVD

Secondary structure (DSSP, 8-state):
--PPPGGGS-EEEEE-SS-S-EEEEE--TT--GGGGTTHHHH-TTSEEEEEPPTTSTT---SSGGGSSHHHHHHHHHHHHHHHT--SEEEEEETHHHHHHHHHHHHS-GGGEEEEEEES---GGGGSSHHHHHHHHTTS-SSHHHHHHHHHHHSSSHHHHH-SHHHHHHHHHHHHHHHHTTGGGGGGG-HHHHHHHHHHHHHHHTT--S-EEEEEETT-TTTTHHHHHHHHTT-TTEEEEEETT--S-HHHHSHHHHHHHHHHHHH-/--PPPGGGS-EEEEE-SS-S-EEEEE--TT--GGGGTTHHHH-TTSEEEEE--TTSTT---SSGGGSSHHHHHHHHHHHHHHHT--SEEEEEETHHHHHHHHHHHHS-GGGEEEEEEES---GGGGSSHHHHHHHHTTS-SSHHHHHHHHHHHSSSHHHHH-SHHHHHHHHHHHHHHHHTTGGGGGGG-HHHHHHHHHHHHHHHTT--S-EEEEEETT-TTTTHHHHHHHHTT-TTEEEEEETT--S-HHHHSHHHHHHHHHHHHH-

Organism: Mycoplasmopsis pulmonis (strain UAB CTIP) (NCBI:txid272635)

Solvent-accessible surface area (backbone atoms only — not comparable to full-atom values): 27273 Å² total; per-residue (Å²): 129,87,67,74,51,72,74,47,23,30,33,42,41,35,44,34,44,82,47,81,38,33,35,40,45,32,47,34,79,96,40,33,52,80,82,50,55,66,56,58,75,75,38,72,52,30,22,40,33,32,56,24,53,54,67,22,67,86,9,54,65,77,49,76,73,52,56,36,58,72,44,46,21,53,50,52,51,50,50,38,58,74,69,64,66,57,43,27,30,43,33,12,31,26,45,12,15,20,28,45,30,37,30,60,55,75,42,64,71,81,38,46,56,33,37,37,29,36,44,40,44,46,49,56,40,56,68,43,69,69,34,41,56,53,51,42,38,69,64,48,91,44,66,71,44,26,43,54,41,52,47,29,39,30,57,50,39,63,68,70,47,68,38,72,66,52,38,51,45,50,36,53,54,48,42,57,54,49,63,76,43,56,84,54,51,67,50,51,33,67,72,54,41,51,53,45,15,51,48,22,50,58,12,52,74,55,66,71,45,51,27,41,38,37,32,19,61,51,11,66,64,54,41,36,70,52,48,50,60,76,47,66,84,42,88,45,50,47,80,43,73,40,73,79,7,4,61,42,33,69,77,62,34,38,69,64,45,51,50,54,52,54,55,58,72,75,104,129,85,68,73,53,71,76,46,23,28,31,42,39,35,46,32,43,84,47,80,38,32,35,41,45,32,47,33,77,96,39,32,52,81,83,50,56,67,56,58,75,76,36,74,54,31,21,38,35,35,55,24,53,55,66,23,66,86,8,55,63,77,49,75,74,54,56,36,59,71,45,46,22,53,50,51,50,51,50,39,60,73,68,63,65,58,44,27,29,42,34,12,31,26,46,13,16,20,28,44,31,37,29,58,54,76,44,65,70,81,38,44,56,31,36,38,30,35,45,40,44,47,47,58,39,56,69,42,71,68,34,40,54,53,52,43,40,69,64,48,91,44,66,70,44,27,44,54,41,53,46,30,39,30,56,49,38,65,68,70,46,69,39,71,66,51,38,53,47,49,36,52,53,49,40,58,54,49,64,77,42,56,84,54,53,68,51,51,33,66,70,54,40,51,53,46,16,51,48,22,50,57,12,55,74,55,66,71,44,51,28,41,38,39,31,18,60,51,11,66,64,53,41,34,70,51,49,52,61,76,49,68,84,43,86,45,51,47,80,44,73,39,73,79,8,5,60,42,32,68,76,63,33,36,70,65,46,48,51,54,52,53,55,55,71,75,101